Protein AF-O45879-2-F1 (afdb_monomer_lite)

Foldseek 3Di:
DDDDDDDDDDDDPPPPDDDDDDDALQQDDVLNVCCVVVVLLLLPDDDDDPDPDPVVQVVVDLEAEDEDQEQVVLQVVLVVVLVLCVDPVHDHNNGHYEYEFAQAEQVPDPRDGHPLCSNLVNCCVRPLSHEYEYEHGDDPPSQVDDLVRLEQDPLNLLVVCQRPVPRPHAYEYEHEQSHQLSYLVSLLQVLQWPDQYAYEYEYDPSHDHDDCVSVLLSQQQRPSSSYHYHYDPVVSVVSVPDDSHHDPDQQLDDPVQKDKDFADDPDPTDAGWTDGSQFIWGAFFFGMKIWGPDFFDPDFPKKKKKWKKQKDFDPPCPPPPFPQQWWKKKWFAQDPDDCNGSDDAQTWIWTAGQQQKTKTAGGDPPPDPPFDRMKIDGAHHASMKIWMWMCRQQKIKIKMWHDDDPPDDDDPTDIDMIMGGYDDDPDRTGGTIMMTTDGGNRMMITIGSTDMDGPDDDPDVVVVVVVVVVVVVVVD

Sequence (476 aa):
MMISILLVFAVSTAYCRDYGREMRATRMSVVDFWKNETKGDGLNVRVAHGVNSWPDLVDQLHAIKINFRSNEVVRPVLQDLYASQADPTSPVLQYPVILHANVFRSPRSVETEVDPSTFVEKAKDLFPDATLSLGWTKQSNFSHLHPKFKKLSWRQLFHILEYISRLDQPVMLSVRLSVAAHSKEQLLWLLGMDQSISLLLWSDAEDHVTNWTPIVELRRSTTKNRILYDLDPKHRKFLQTDSNEPIATPPTFSLQDWQAVEFSSSGSQLSTVVRSEKGPAFLGEPTALLLSKIPPPNFPSEQKISGKVHFLPKKGMENVDLDENSGVSIYLMDKVQDIDSPKIKNSLEVFIGFDGKIKITNGQLKNLPYYETKSVGQLPDSDCYGFEVTDMGWRVKLDAWTAECGNQKLRKRRTVSIELDTPFQKNRHLRNVVVSKKGDSAVDFLLEELQHKNAYNYRNPWITVVSTILLMIYLL

Radius of gyration: 26.55 Å; chains: 1; bounding box: 77×55×103 Å

Secondary structure (DSSP, 8-state):
------------------SS----GGGS-HHHHHHHHTTTSSTT----TT--SHHHHHHH-SSEEEEE-SHHHHHHHHHHHHHHHH-TTSPP--S-EEEEEEEEPPTT--SPPP-HHHHHHHHHHH-TTSEEEEEE---TTGGGS-GGGSS--HHHHHHHHHHHTT--S-EEEEEEHHHHHT-HHHHHHHHTBSS-EEEEEE--TT---S--HHHHHHHHH-TT--EEEE--HHHHHHHHHS------PPPSS-TTTEEEEE-----SS--EEE-BTT--EEESSS-EEEEE-SPPPSS-S-EEEEEEEEEEEPTT-TTS---TT-EEEEEEESS-----SSS--SSEEEEEETTSEEEEE-S--TT-TTS-SEEEEEPPP-SEEEEEEEE-SSEEEEEEEE---TT---PPP-EEEEEEEPP--SS----EEEEEEES-TTEEEEEEEEEEEETT----HHHHHHHHHHHHHHH-

pLDDT: mean 78.97, std 19.11, range [23.0, 98.31]

Structure (mmCIF, N/CA/C/O backbone):
data_AF-O45879-2-F1
#
_entry.id   AF-O45879-2-F1
#
loop_
_atom_site.group_PDB
_atom_site.id
_atom_site.type_symbol
_atom_site.label_atom_id
_atom_site.label_alt_id
_atom_site.label_comp_id
_atom_site.label_asym_id
_atom_site.label_entity_id
_atom_site.label_seq_id
_atom_site.pdbx_PDB_ins_code
_atom_site.Cartn_x
_atom_site.Cartn_y
_atom_site.Cartn_z
_atom_site.occupancy
_atom_site.B_iso_or_equiv
_atom_site.auth_seq_id
_atom_site.auth_comp_id
_atom_site.auth_asym_id
_atom_site.auth_atom_id
_atom_site.pdbx_PDB_model_num
ATOM 1 N N . MET A 1 1 ? -6.714 9.789 -72.320 1.00 38.12 1 MET A N 1
ATOM 2 C CA . MET A 1 1 ? -6.018 8.764 -71.518 1.00 38.12 1 MET A CA 1
ATOM 3 C C . MET A 1 1 ? -5.686 9.430 -70.182 1.00 38.12 1 MET A C 1
ATOM 5 O O . MET A 1 1 ? -4.758 10.217 -70.140 1.00 38.12 1 MET A O 1
ATOM 9 N N . MET A 1 2 ? -6.670 9.544 -69.277 1.00 26.58 2 MET A N 1
ATOM 10 C CA . MET A 1 2 ? -7.043 8.541 -68.253 1.00 26.58 2 MET A CA 1
ATOM 11 C C . MET A 1 2 ? -5.940 8.456 -67.180 1.00 26.58 2 MET A C 1
ATOM 13 O O . MET A 1 2 ? -4.813 8.186 -67.557 1.00 26.58 2 MET A O 1
ATOM 17 N N . ILE A 1 3 ? -6.115 8.664 -65.870 1.00 28.47 3 ILE A N 1
ATOM 18 C CA . ILE A 1 3 ? -7.228 8.528 -64.900 1.00 28.47 3 ILE A CA 1
ATOM 19 C C . ILE A 1 3 ? -6.627 9.134 -63.591 1.00 28.47 3 ILE A C 1
ATOM 21 O O . ILE A 1 3 ? -5.514 8.764 -63.239 1.00 28.47 3 ILE A O 1
ATOM 25 N N . SER A 1 4 ? -7.078 10.276 -63.043 1.00 23.00 4 SER A N 1
ATOM 26 C CA . SER A 1 4 ? -8.039 10.453 -61.922 1.00 23.00 4 SER A CA 1
ATOM 27 C C . SER A 1 4 ? -8.041 9.340 -60.859 1.00 23.00 4 SER A C 1
ATOM 29 O O . SER A 1 4 ? -7.972 8.192 -61.246 1.00 23.00 4 SER A O 1
ATOM 31 N N . ILE A 1 5 ? -8.234 9.650 -59.565 1.00 28.09 5 ILE A N 1
ATOM 32 C CA . ILE A 1 5 ? -9.198 8.985 -58.641 1.00 28.09 5 ILE A CA 1
ATOM 33 C C . ILE A 1 5 ? -8.752 8.994 -57.161 1.00 28.09 5 ILE A C 1
ATOM 35 O O . ILE A 1 5 ? -7.819 8.307 -56.768 1.00 28.09 5 ILE A O 1
ATOM 39 N N . LEU A 1 6 ? -9.543 9.762 -56.393 1.00 24.36 6 LEU A N 1
ATOM 40 C CA . LEU A 1 6 ? -10.098 9.564 -55.039 1.00 24.36 6 LEU A CA 1
ATOM 41 C C . LEU A 1 6 ? -9.151 9.294 -53.842 1.00 24.36 6 LEU A C 1
ATOM 43 O O . LEU A 1 6 ? -8.376 8.353 -53.856 1.00 24.36 6 LEU A O 1
ATOM 47 N N . LEU A 1 7 ? -9.144 10.060 -52.738 1.00 23.09 7 LEU A N 1
ATOM 48 C CA . LEU A 1 7 ? -10.233 10.581 -51.880 1.00 23.09 7 LEU A CA 1
ATOM 49 C C . LEU A 1 7 ? -10.920 9.452 -51.092 1.00 23.09 7 LEU A C 1
ATOM 51 O O . LEU A 1 7 ? -11.848 8.835 -51.598 1.00 23.09 7 LEU A O 1
ATOM 55 N N . VAL A 1 8 ? -10.524 9.251 -49.828 1.00 27.03 8 VAL A N 1
ATOM 56 C CA . VAL A 1 8 ? -11.436 8.778 -48.772 1.00 27.03 8 VAL A CA 1
ATOM 57 C C . VAL A 1 8 ? -11.152 9.551 -47.487 1.00 27.03 8 VAL A C 1
ATOM 59 O O . VAL A 1 8 ? -10.154 9.344 -46.803 1.00 27.03 8 VAL A O 1
ATOM 62 N N . PHE A 1 9 ? -12.077 10.460 -47.189 1.00 24.14 9 PHE A N 1
ATOM 63 C CA . PHE A 1 9 ? -12.336 10.987 -45.861 1.00 24.14 9 PHE A CA 1
ATOM 64 C C . PHE A 1 9 ? -12.680 9.840 -44.903 1.00 24.14 9 PHE A C 1
ATOM 66 O O . PHE A 1 9 ? -13.548 9.026 -45.207 1.00 24.14 9 PHE A O 1
ATOM 73 N N . ALA A 1 10 ? -12.120 9.868 -43.699 1.00 27.30 10 ALA A N 1
ATOM 74 C CA . ALA A 1 10 ? -12.828 9.399 -42.516 1.00 27.30 10 ALA A CA 1
ATOM 75 C C . ALA A 1 10 ? -12.952 10.588 -41.561 1.00 27.30 10 ALA A C 1
ATOM 77 O O . ALA A 1 10 ? -12.098 10.850 -40.719 1.00 27.30 10 ALA A O 1
ATOM 78 N N . VAL A 1 11 ? -14.031 11.342 -41.766 1.00 26.14 11 VAL A N 1
ATOM 79 C CA . VAL A 1 11 ? -14.595 12.246 -40.769 1.00 26.14 11 VAL A CA 1
ATOM 80 C C . VAL A 1 11 ? -15.005 11.394 -39.569 1.00 26.14 11 VAL A C 1
ATOM 82 O O . VAL A 1 11 ? -15.857 10.521 -39.695 1.00 26.14 11 VAL A O 1
ATOM 85 N N . SER A 1 12 ? -14.458 11.691 -38.397 1.00 26.95 12 SER A N 1
ATOM 86 C CA . SER A 1 12 ? -15.252 11.618 -37.175 1.00 26.95 12 SER A CA 1
ATOM 87 C C . SER A 1 12 ? -15.090 12.940 -36.446 1.00 26.95 12 SER A C 1
ATOM 89 O O . SER A 1 12 ? -14.232 13.130 -35.589 1.00 26.95 12 SER A O 1
ATOM 91 N N . THR A 1 13 ? -15.914 13.898 -36.861 1.00 25.42 13 THR A N 1
ATOM 92 C CA . THR A 1 13 ? -16.285 15.062 -36.066 1.00 25.42 13 THR A CA 1
ATOM 93 C C . THR A 1 13 ? -17.011 14.570 -34.815 1.00 25.42 13 THR A C 1
ATOM 95 O O . THR A 1 13 ? -18.239 14.509 -34.787 1.00 25.42 13 THR A O 1
ATOM 98 N N . ALA A 1 14 ? -16.265 14.204 -33.775 1.00 30.62 14 ALA A N 1
ATOM 99 C CA . ALA A 1 14 ? -16.810 14.128 -32.429 1.00 30.62 14 ALA A CA 1
ATOM 100 C C . ALA A 1 14 ? -16.806 15.547 -31.851 1.00 30.62 14 ALA A C 1
ATOM 102 O O . ALA A 1 14 ? -15.800 16.074 -31.382 1.00 30.62 14 ALA A O 1
ATOM 103 N N . TYR A 1 15 ? -17.964 16.177 -31.986 1.00 25.06 15 TYR A N 1
ATOM 104 C CA . TYR A 1 15 ? -18.326 17.501 -31.507 1.00 25.06 15 TYR A CA 1
ATOM 105 C C . TYR A 1 15 ? -18.284 17.536 -29.963 1.00 25.06 15 TYR A C 1
ATOM 107 O O . TYR A 1 15 ? -19.322 17.466 -29.314 1.00 25.06 15 TYR A O 1
ATOM 115 N N . CYS A 1 16 ? -17.102 17.622 -29.344 1.00 28.83 16 CYS A N 1
ATOM 116 C CA . CYS A 1 16 ? -17.000 17.945 -27.916 1.00 28.83 16 CYS A CA 1
ATOM 117 C C . CYS A 1 16 ? -16.909 19.460 -27.753 1.00 28.83 16 CYS A C 1
ATOM 119 O O . CYS A 1 16 ? -15.847 20.077 -27.764 1.00 28.83 16 CYS A O 1
ATOM 121 N N . ARG A 1 17 ? -18.100 20.044 -27.679 1.00 25.02 17 ARG A N 1
ATOM 122 C CA . ARG A 1 17 ? -18.376 21.441 -27.386 1.00 25.02 17 ARG A CA 1
ATOM 123 C C . ARG A 1 17 ? -18.122 21.661 -25.892 1.00 25.02 17 ARG A C 1
ATOM 125 O O . ARG A 1 17 ? -19.028 21.452 -25.098 1.00 25.02 17 ARG A O 1
ATOM 132 N N . ASP A 1 18 ? -16.905 22.056 -25.526 1.00 32.16 18 ASP A N 1
ATOM 133 C CA . ASP A 1 18 ? -16.636 22.638 -24.209 1.00 32.16 18 ASP A CA 1
ATOM 134 C C . ASP A 1 18 ? -15.556 23.730 -24.295 1.00 32.16 18 ASP A C 1
ATOM 136 O O . ASP A 1 18 ? -14.624 23.661 -25.097 1.00 32.16 18 ASP A O 1
ATOM 140 N N . TYR A 1 19 ? -15.766 24.806 -23.547 1.00 28.67 19 TYR A N 1
ATOM 141 C CA . TYR A 1 19 ? -15.210 26.144 -23.764 1.00 28.67 19 TYR A CA 1
ATOM 142 C C . TYR A 1 19 ? -13.660 26.231 -23.768 1.00 28.67 19 TYR A C 1
ATOM 144 O O . TYR A 1 19 ? -12.999 25.950 -22.774 1.00 28.67 19 TYR A O 1
ATOM 152 N N . GLY A 1 20 ? -13.083 26.793 -24.841 1.00 27.62 20 GLY A N 1
ATOM 153 C CA . GLY A 1 20 ? -11.976 27.758 -24.713 1.00 27.62 20 GLY A CA 1
ATOM 154 C C . GLY A 1 20 ? -10.519 27.274 -24.632 1.00 27.62 20 GLY A C 1
ATOM 155 O O . GLY A 1 20 ? -9.678 28.050 -24.177 1.00 27.62 20 GLY A O 1
ATOM 156 N N . ARG A 1 21 ? -10.159 26.063 -25.082 1.00 32.66 21 ARG A N 1
ATOM 157 C CA . ARG A 1 21 ? -8.743 25.709 -25.330 1.00 32.66 21 ARG A CA 1
ATOM 158 C C . ARG A 1 21 ? -8.620 24.628 -26.414 1.00 32.66 21 ARG A C 1
ATOM 160 O O . ARG A 1 21 ? -9.034 23.493 -26.210 1.00 32.66 21 ARG A O 1
ATOM 167 N N . GLU A 1 22 ? -8.085 25.006 -27.572 1.00 31.95 22 GLU A N 1
ATOM 168 C CA . GLU A 1 22 ? -7.839 24.149 -28.742 1.00 31.95 22 GLU A CA 1
ATOM 169 C C . GLU A 1 22 ? -7.033 22.890 -28.340 1.00 31.95 22 GLU A C 1
ATOM 171 O O . GLU A 1 22 ? -5.975 23.000 -27.717 1.00 31.95 22 GLU A O 1
ATOM 176 N N . MET A 1 23 ? -7.550 21.685 -28.625 1.00 33.78 23 MET A N 1
ATOM 177 C CA . MET A 1 23 ? -6.876 20.416 -28.304 1.00 33.78 23 MET A CA 1
ATOM 178 C C . MET A 1 23 ? -5.610 20.260 -29.159 1.00 33.78 23 MET A C 1
ATOM 180 O O . MET A 1 23 ? -5.685 19.863 -30.319 1.00 33.78 23 MET A O 1
ATOM 184 N N . ARG A 1 24 ? -4.437 20.550 -28.587 1.00 46.41 24 ARG A N 1
ATOM 185 C CA . ARG A 1 24 ? -3.143 20.210 -29.199 1.00 46.41 24 ARG A CA 1
ATOM 186 C C . ARG A 1 24 ? -2.934 18.692 -29.153 1.00 46.41 24 ARG A C 1
ATOM 188 O O . ARG A 1 24 ? -3.290 18.055 -28.163 1.00 46.41 24 ARG A O 1
ATOM 195 N N . ALA A 1 25 ? -2.320 18.119 -30.193 1.00 46.56 25 ALA A N 1
ATOM 196 C CA . ALA A 1 25 ? -1.984 16.688 -30.281 1.00 46.56 25 ALA A CA 1
ATOM 197 C C . ALA A 1 25 ? -1.180 16.176 -29.067 1.00 46.56 25 ALA A C 1
ATOM 199 O O . ALA A 1 25 ? -1.274 15.007 -28.698 1.00 46.56 25 ALA A O 1
ATOM 200 N N . THR A 1 26 ? -0.464 17.078 -28.388 1.00 47.56 26 THR A N 1
ATOM 201 C CA . THR A 1 26 ? 0.241 16.831 -27.126 1.00 47.56 26 THR A CA 1
ATOM 202 C C . THR A 1 26 ? -0.662 16.315 -26.011 1.00 47.56 26 THR A C 1
ATOM 204 O O . THR A 1 26 ? -0.182 15.566 -25.172 1.00 47.56 26 THR A O 1
ATOM 207 N N . ARG A 1 27 ? -1.958 16.651 -26.014 1.00 45.59 27 ARG A N 1
ATOM 208 C CA . ARG A 1 27 ? -2.910 16.275 -24.959 1.00 45.59 27 ARG A CA 1
ATOM 209 C C . ARG A 1 27 ? -3.479 14.861 -25.119 1.00 45.59 27 ARG A C 1
ATOM 211 O O . ARG A 1 27 ? -4.243 14.406 -24.269 1.00 45.59 27 ARG A O 1
ATOM 218 N N . MET A 1 28 ? -3.138 14.156 -26.200 1.00 49.69 28 MET A N 1
ATOM 219 C CA . MET A 1 28 ? -3.528 12.758 -26.360 1.00 49.69 28 MET A CA 1
ATOM 220 C C . MET A 1 28 ? -2.748 11.891 -25.372 1.00 49.69 28 MET A C 1
ATOM 222 O O . MET A 1 28 ? -1.518 11.852 -25.393 1.00 49.69 28 MET A O 1
ATOM 226 N N . SER A 1 29 ? -3.471 11.151 -24.528 1.00 53.97 29 SER A N 1
ATOM 227 C CA . SER A 1 29 ? -2.870 10.090 -23.724 1.00 53.97 29 SER A CA 1
ATOM 228 C C . SER A 1 29 ? -2.106 9.154 -24.650 1.00 53.97 29 SER A C 1
ATOM 230 O O . SER A 1 29 ? -2.657 8.644 -25.626 1.00 53.97 29 SER A O 1
ATOM 232 N N . VAL A 1 30 ? -0.843 8.886 -24.331 1.00 54.03 30 VAL A N 1
ATOM 233 C CA . VAL A 1 30 ? -0.020 7.910 -25.059 1.00 54.03 30 VAL A CA 1
ATOM 234 C C . VAL A 1 30 ? -0.731 6.560 -25.099 1.00 54.03 30 VAL A C 1
ATOM 236 O O . VAL A 1 30 ? -0.676 5.851 -26.089 1.00 54.03 30 VAL A O 1
ATOM 239 N N . VAL A 1 31 ? -1.500 6.217 -24.072 1.00 50.66 31 VAL A N 1
ATOM 240 C CA . VAL A 1 31 ? -2.278 4.977 -24.093 1.00 50.66 31 VAL A CA 1
ATOM 241 C C . VAL A 1 31 ? -3.390 5.027 -25.137 1.00 50.66 31 VAL A C 1
ATOM 243 O O . VAL A 1 31 ? -3.622 4.027 -25.802 1.00 50.66 31 VAL A O 1
ATOM 246 N N . ASP A 1 32 ? -4.028 6.175 -25.354 1.00 56.97 32 ASP A N 1
ATOM 247 C CA . ASP A 1 32 ? -5.016 6.333 -26.427 1.00 56.97 32 ASP A CA 1
ATOM 248 C C . ASP A 1 32 ? -4.369 6.369 -27.812 1.00 56.97 32 ASP A C 1
ATOM 250 O O . ASP A 1 32 ? -4.898 5.779 -28.753 1.00 56.97 32 ASP A O 1
ATOM 254 N N . PHE A 1 33 ? -3.185 6.968 -27.921 1.00 53.41 33 PHE A N 1
ATOM 255 C CA . PHE A 1 33 ? -2.396 6.951 -29.146 1.00 53.41 33 PHE A CA 1
ATOM 256 C C . PHE A 1 33 ? -1.988 5.514 -29.534 1.00 53.41 33 PHE A C 1
ATOM 258 O O . PHE A 1 33 ? -2.301 5.036 -30.623 1.00 53.41 33 PHE A O 1
ATOM 265 N N . TRP A 1 34 ? -1.380 4.768 -28.608 1.00 56.59 34 TRP A N 1
ATOM 266 C CA . TRP A 1 34 ? -0.886 3.408 -28.850 1.00 56.59 34 TRP A CA 1
ATOM 267 C C . TRP A 1 34 ? -2.004 2.353 -28.892 1.00 56.59 34 TRP A C 1
ATOM 269 O O . TRP A 1 34 ? -1.811 1.278 -29.470 1.00 56.59 34 TRP A O 1
ATOM 279 N N . LYS A 1 35 ? -3.195 2.630 -28.336 1.00 52.91 35 LYS A N 1
ATOM 280 C CA . LYS A 1 35 ? -4.392 1.786 -28.526 1.00 52.91 35 LYS A CA 1
ATOM 281 C C . LYS A 1 35 ? -4.705 1.595 -30.009 1.00 52.91 35 LYS A C 1
ATOM 283 O O . LYS A 1 35 ? -5.005 0.470 -30.411 1.00 52.91 35 LYS A O 1
ATOM 288 N N . ASN A 1 36 ? -4.599 2.661 -30.805 1.00 49.06 36 ASN A N 1
ATOM 289 C CA . ASN A 1 36 ? -4.839 2.592 -32.246 1.00 49.06 36 ASN A CA 1
ATOM 290 C C . ASN A 1 36 ? -3.763 1.773 -32.974 1.00 49.06 36 ASN A C 1
ATOM 292 O O . ASN A 1 36 ? -4.081 1.053 -33.917 1.00 49.06 36 ASN A O 1
ATOM 296 N N . GLU A 1 37 ? -2.511 1.813 -32.514 1.00 48.91 37 GLU A N 1
ATOM 297 C CA . GLU A 1 37 ? -1.400 1.107 -33.171 1.00 48.91 37 GLU A CA 1
ATOM 298 C C . GLU A 1 37 ? -1.298 -0.376 -32.809 1.00 48.91 37 GLU A C 1
ATOM 300 O O . GLU A 1 37 ? -0.949 -1.210 -33.642 1.00 48.91 37 GLU A O 1
ATOM 305 N N . THR A 1 38 ? -1.631 -0.742 -31.572 1.00 49.69 38 THR A N 1
ATOM 306 C CA . THR A 1 38 ? -1.454 -2.114 -31.061 1.00 49.69 38 THR A CA 1
ATOM 307 C C . THR A 1 38 ? -2.622 -3.048 -31.375 1.00 49.69 38 THR A C 1
ATOM 309 O O . THR A 1 38 ? -2.667 -4.163 -30.861 1.00 49.69 38 THR A O 1
ATOM 312 N N . LYS A 1 39 ? -3.605 -2.611 -32.180 1.00 52.50 39 LYS A N 1
ATOM 313 C CA . LYS A 1 39 ? -4.893 -3.314 -32.377 1.00 52.50 39 LYS A CA 1
ATOM 314 C C . LYS A 1 39 ? -5.572 -3.702 -31.050 1.00 52.50 39 LYS A C 1
ATOM 316 O O . LYS A 1 39 ? -6.354 -4.647 -31.000 1.00 52.50 39 LYS A O 1
ATOM 321 N N . GLY A 1 40 ? -5.262 -2.976 -29.972 1.00 51.16 40 GLY A N 1
ATOM 322 C CA . GLY A 1 40 ? -5.808 -3.197 -28.639 1.00 51.16 40 GLY A CA 1
ATOM 323 C C . GLY A 1 40 ? -5.205 -4.348 -27.823 1.00 51.16 40 GLY A C 1
ATOM 324 O O . GLY A 1 40 ? -5.758 -4.638 -26.769 1.00 51.16 40 GLY A O 1
ATOM 325 N N . ASP A 1 41 ? -4.110 -5.001 -28.231 1.00 54.28 41 ASP A N 1
ATOM 326 C CA . ASP A 1 41 ? -3.491 -6.064 -27.411 1.00 54.28 41 ASP A CA 1
ATOM 327 C C . ASP A 1 41 ? -2.367 -5.579 -26.477 1.00 54.28 41 ASP A C 1
ATOM 329 O O . ASP A 1 41 ? -1.958 -6.314 -25.576 1.00 54.28 41 ASP A O 1
ATOM 333 N N . GLY A 1 42 ? -1.861 -4.357 -26.689 1.00 53.22 42 GLY A N 1
ATOM 334 C CA . GLY A 1 42 ? -0.743 -3.762 -25.946 1.00 53.22 42 GLY A CA 1
ATOM 335 C C . GLY A 1 42 ? 0.614 -4.464 -26.123 1.00 53.22 42 GLY A C 1
ATOM 336 O O . GLY A 1 42 ? 1.614 -3.985 -25.587 1.00 53.22 42 GLY A O 1
ATOM 337 N N . LEU A 1 43 ? 0.685 -5.582 -26.857 1.00 55.47 43 LEU A N 1
ATOM 338 C CA . LEU A 1 43 ? 1.878 -6.427 -27.020 1.00 55.47 43 LEU A CA 1
ATOM 339 C C . LEU A 1 43 ? 2.801 -5.944 -28.142 1.00 55.47 43 LEU A C 1
ATOM 341 O O . LEU A 1 43 ? 3.998 -6.256 -28.140 1.00 55.47 43 LEU A O 1
ATOM 345 N N . ASN A 1 44 ? 2.243 -5.190 -29.091 1.00 43.81 44 ASN A N 1
ATOM 346 C CA . ASN A 1 44 ? 2.956 -4.670 -30.258 1.00 43.81 44 ASN A CA 1
ATOM 347 C C . ASN A 1 44 ? 3.621 -3.301 -30.028 1.00 43.81 44 ASN A C 1
ATOM 349 O O . ASN A 1 44 ? 4.083 -2.677 -30.980 1.00 43.81 44 ASN A O 1
ATOM 353 N N . VAL A 1 45 ? 3.724 -2.845 -28.776 1.00 49.22 45 VAL A N 1
ATOM 354 C CA . VAL A 1 45 ? 4.464 -1.627 -28.429 1.00 49.22 45 VAL A CA 1
ATOM 355 C C . VAL A 1 45 ? 5.961 -1.894 -28.608 1.00 49.22 45 VAL A C 1
ATOM 357 O O . VAL A 1 45 ? 6.548 -2.726 -27.911 1.00 49.22 45 VAL A O 1
ATOM 360 N N . ARG A 1 46 ? 6.598 -1.196 -29.551 1.00 41.56 46 ARG A N 1
ATOM 361 C CA . ARG A 1 46 ? 8.059 -1.121 -29.652 1.00 41.56 46 ARG A CA 1
ATOM 362 C C . ARG A 1 46 ? 8.502 0.185 -29.018 1.00 41.56 46 ARG A C 1
ATOM 364 O O . ARG A 1 46 ? 8.412 1.213 -29.665 1.00 41.56 46 ARG A O 1
ATOM 371 N N . VAL A 1 47 ? 8.968 0.168 -27.771 1.00 45.44 47 VAL A N 1
ATOM 372 C CA . VAL A 1 47 ? 9.612 1.347 -27.177 1.00 45.44 47 VAL A CA 1
ATOM 373 C C . VAL A 1 47 ? 11.072 1.340 -27.623 1.00 45.44 47 VAL A C 1
ATOM 375 O O . VAL A 1 47 ? 11.851 0.488 -27.203 1.00 45.44 47 VAL A O 1
ATOM 378 N N . ALA A 1 48 ? 11.459 2.261 -28.507 1.00 30.86 48 ALA A N 1
ATOM 379 C CA . ALA A 1 48 ? 12.843 2.381 -28.942 1.00 30.86 48 ALA A CA 1
ATOM 380 C C . ALA A 1 48 ? 13.688 2.933 -27.781 1.00 30.86 48 ALA A C 1
ATOM 382 O O . ALA A 1 48 ? 13.718 4.128 -27.490 1.00 30.86 48 ALA A O 1
ATOM 383 N N . HIS A 1 49 ? 14.347 2.035 -27.057 1.00 34.22 49 HIS A N 1
ATOM 384 C CA . HIS A 1 49 ? 15.368 2.393 -26.087 1.00 34.22 49 HIS A CA 1
ATOM 385 C C . HIS A 1 49 ? 16.694 2.655 -26.819 1.00 34.22 49 HIS A C 1
ATOM 387 O O . HIS A 1 49 ? 17.231 1.753 -27.451 1.00 34.22 49 HIS A O 1
ATOM 393 N N . GLY A 1 50 ? 17.258 3.862 -26.683 1.00 31.72 50 GLY A N 1
ATOM 394 C CA . GLY A 1 50 ? 18.634 4.152 -27.123 1.00 31.72 50 GLY A CA 1
ATOM 395 C C . GLY A 1 50 ? 18.795 4.730 -28.531 1.00 31.72 50 GLY A C 1
ATOM 396 O O . GLY A 1 50 ? 19.867 4.594 -29.115 1.00 31.72 50 GLY A O 1
ATOM 397 N N . VAL A 1 51 ? 17.764 5.382 -29.072 1.00 28.80 51 VAL A N 1
ATOM 398 C CA . VAL A 1 51 ? 17.889 6.157 -30.312 1.00 28.80 51 VAL A CA 1
ATOM 399 C C . VAL A 1 51 ? 18.570 7.492 -30.001 1.00 28.80 51 VAL A C 1
ATOM 401 O O . VAL A 1 51 ? 18.045 8.299 -29.239 1.00 28.80 51 VAL A O 1
ATOM 404 N N . ASN A 1 52 ? 19.762 7.700 -30.566 1.00 31.23 52 ASN A N 1
ATOM 405 C CA . ASN A 1 52 ? 20.617 8.865 -30.304 1.00 31.23 52 ASN A CA 1
ATOM 406 C C . ASN A 1 52 ? 20.529 9.936 -31.412 1.00 31.23 52 ASN A C 1
ATOM 408 O O . ASN A 1 52 ? 21.422 10.774 -31.523 1.00 31.23 52 ASN A O 1
ATOM 412 N N . SER A 1 53 ? 19.484 9.913 -32.246 1.00 37.47 53 SER A N 1
ATOM 413 C CA . SER A 1 53 ? 19.253 10.905 -33.300 1.00 37.47 53 SER A CA 1
ATOM 414 C C . SER A 1 53 ? 17.771 11.321 -33.340 1.00 37.47 53 SER A C 1
ATOM 416 O O . SER A 1 53 ? 16.876 10.494 -33.165 1.00 37.47 53 SER A O 1
ATOM 418 N N . TRP A 1 54 ? 17.509 12.621 -33.523 1.00 36.41 54 TRP A N 1
ATOM 419 C CA . TRP A 1 54 ? 16.150 13.181 -33.563 1.00 36.41 54 TRP A CA 1
ATOM 420 C C . TRP A 1 54 ? 15.266 12.629 -34.700 1.00 36.41 54 TRP A C 1
ATOM 422 O O . TRP A 1 54 ? 14.099 12.355 -34.427 1.00 36.41 54 TRP A O 1
ATOM 432 N N . PRO A 1 55 ? 15.770 12.422 -35.934 1.00 38.91 55 PRO A N 1
ATOM 433 C CA . PRO A 1 55 ? 14.964 11.860 -37.021 1.00 38.91 55 PRO A CA 1
ATOM 434 C C . PRO A 1 55 ? 14.571 10.397 -36.781 1.00 38.91 55 PRO A C 1
ATOM 436 O O . PRO A 1 55 ? 13.409 10.041 -36.951 1.00 38.91 55 PRO A O 1
ATOM 439 N N . ASP A 1 56 ? 15.501 9.567 -36.293 1.00 38.53 56 ASP A N 1
ATOM 440 C CA . ASP A 1 56 ? 15.233 8.142 -36.048 1.00 38.53 56 ASP A CA 1
ATOM 441 C C . ASP A 1 56 ? 14.222 7.934 -34.906 1.00 38.53 56 ASP A C 1
ATOM 443 O O . ASP A 1 56 ? 13.488 6.945 -34.888 1.00 38.53 56 ASP A O 1
ATOM 447 N N . LEU A 1 57 ? 14.177 8.865 -33.942 1.00 35.19 57 LEU A N 1
ATOM 448 C CA . LEU A 1 57 ? 13.217 8.841 -32.838 1.00 35.19 57 LEU A CA 1
ATOM 449 C C . LEU A 1 57 ? 11.796 9.128 -33.342 1.00 35.19 57 LEU A C 1
ATOM 451 O O . LEU A 1 57 ? 10.861 8.470 -32.901 1.00 35.19 57 LEU A O 1
ATOM 455 N N . VAL A 1 58 ? 11.653 10.081 -34.268 1.00 42.31 58 VAL A N 1
ATOM 456 C CA . VAL A 1 58 ? 10.367 10.498 -34.849 1.00 42.31 58 VAL A CA 1
ATOM 457 C C . VAL A 1 58 ? 9.800 9.441 -35.802 1.00 42.31 58 VAL A C 1
ATOM 459 O O . VAL A 1 58 ? 8.598 9.189 -35.777 1.00 42.31 58 VAL A O 1
ATOM 462 N N . ASP A 1 59 ? 10.652 8.783 -36.591 1.00 43.59 59 ASP A N 1
ATOM 463 C CA . ASP A 1 59 ? 10.217 7.765 -37.560 1.00 43.59 59 ASP A CA 1
ATOM 464 C C . ASP A 1 59 ? 9.849 6.418 -36.912 1.00 43.59 59 ASP A C 1
ATOM 466 O O . ASP A 1 59 ? 9.043 5.663 -37.456 1.00 43.59 59 ASP A O 1
ATOM 470 N N . GLN A 1 60 ? 10.437 6.076 -35.759 1.00 47.16 60 GLN A N 1
ATOM 471 C CA . GLN A 1 60 ? 10.192 4.783 -35.098 1.00 47.16 60 GLN A CA 1
ATOM 472 C C . GLN A 1 60 ? 9.163 4.847 -33.973 1.00 47.16 60 GLN A C 1
ATOM 474 O O . GLN A 1 60 ? 8.559 3.828 -33.629 1.00 47.16 60 GLN A O 1
ATOM 479 N N . LEU A 1 61 ? 8.991 6.021 -33.373 1.00 51.59 61 LEU A N 1
ATOM 480 C CA . LEU A 1 61 ? 8.056 6.272 -32.296 1.00 51.59 61 LEU A CA 1
ATOM 481 C C . LEU A 1 61 ? 7.266 7.509 -32.685 1.00 51.59 61 LEU A C 1
ATOM 483 O O . LEU A 1 61 ? 7.786 8.620 -32.646 1.00 51.59 61 LEU A O 1
ATOM 487 N N . HIS A 1 62 ? 5.976 7.360 -32.961 1.00 66.81 62 HIS A N 1
ATOM 488 C CA . HIS A 1 62 ? 5.078 8.508 -33.079 1.00 66.81 62 HIS A CA 1
ATOM 489 C C . HIS A 1 62 ? 4.821 9.180 -31.699 1.00 66.81 62 HIS A C 1
ATOM 491 O O . HIS A 1 62 ? 3.709 9.603 -31.392 1.00 66.81 62 HIS A O 1
ATOM 497 N N . ALA A 1 63 ? 5.834 9.230 -30.827 1.00 67.81 63 ALA A N 1
ATOM 498 C CA . ALA A 1 63 ? 5.872 9.862 -29.515 1.00 67.81 63 ALA A CA 1
ATOM 499 C C . ALA A 1 63 ? 7.329 10.186 -29.131 1.00 67.81 63 ALA A C 1
ATOM 501 O O . ALA A 1 63 ? 8.240 9.389 -29.357 1.00 67.81 63 ALA A O 1
ATOM 502 N N . ILE A 1 64 ? 7.553 11.320 -28.469 1.00 75.19 64 ILE A N 1
ATOM 503 C CA . ILE A 1 64 ? 8.880 11.739 -27.994 1.00 75.19 64 ILE A CA 1
ATOM 504 C C . ILE A 1 64 ? 9.023 11.356 -26.524 1.00 75.19 64 ILE A C 1
ATOM 506 O O . ILE A 1 64 ? 8.285 11.861 -25.683 1.00 75.19 64 ILE A O 1
ATOM 510 N N . LYS A 1 65 ? 9.993 10.499 -26.182 1.00 83.69 65 LYS A N 1
ATOM 511 C CA . LYS A 1 65 ? 10.286 10.121 -24.789 1.00 83.69 65 LYS A CA 1
ATOM 512 C C . LYS A 1 65 ? 11.571 10.778 -24.291 1.00 83.69 65 LYS A C 1
ATOM 514 O O . LYS A 1 65 ? 12.660 10.421 -24.729 1.00 83.69 65 LYS A O 1
ATOM 519 N N . ILE A 1 66 ? 11.450 11.675 -23.316 1.00 87.00 66 ILE A N 1
ATOM 520 C CA . ILE A 1 66 ? 12.576 12.347 -22.653 1.00 87.00 66 ILE A CA 1
ATOM 521 C C . ILE A 1 66 ? 12.856 11.636 -21.329 1.00 87.00 66 ILE A C 1
ATOM 523 O O . ILE A 1 66 ? 11.952 11.474 -20.515 1.00 87.00 66 ILE A O 1
ATOM 527 N N . ASN A 1 67 ? 14.095 11.190 -21.111 1.00 90.31 67 ASN A N 1
ATOM 528 C CA . ASN A 1 67 ? 14.486 10.444 -19.913 1.00 90.31 67 ASN A CA 1
ATOM 529 C C . ASN A 1 67 ? 15.393 11.281 -18.998 1.00 90.31 67 ASN A C 1
ATOM 531 O O . ASN A 1 67 ? 16.555 11.526 -19.328 1.00 90.31 67 ASN A O 1
ATOM 535 N N . PHE A 1 68 ? 14.872 11.675 -17.841 1.00 91.00 68 PHE A N 1
ATOM 536 C CA . PHE A 1 68 ? 15.569 12.450 -16.823 1.00 91.00 68 PHE A CA 1
ATOM 537 C C . PHE A 1 68 ? 16.324 11.517 -15.875 1.00 91.00 68 PHE A C 1
ATOM 539 O O . PHE A 1 68 ? 15.739 10.642 -15.237 1.00 91.00 68 PHE A O 1
ATOM 546 N N . ARG A 1 69 ? 17.642 11.717 -15.785 1.00 87.75 69 ARG A N 1
ATOM 547 C CA . ARG A 1 69 ? 18.550 10.884 -14.975 1.00 87.75 69 ARG A CA 1
ATOM 548 C C . ARG A 1 69 ? 19.102 11.581 -13.733 1.00 87.75 69 ARG A C 1
ATOM 550 O O . ARG A 1 69 ? 19.729 10.925 -12.912 1.00 87.75 69 ARG A O 1
ATOM 557 N N . SER A 1 70 ? 18.908 12.890 -13.604 1.00 89.00 70 SER A N 1
ATOM 558 C CA . SER A 1 70 ? 19.343 13.663 -12.441 1.00 89.00 70 SER A CA 1
ATOM 559 C C . SER A 1 70 ? 18.401 14.836 -12.186 1.00 89.00 70 SER A C 1
ATOM 561 O O . SER A 1 70 ? 17.720 15.310 -13.094 1.00 89.00 70 SER A O 1
ATOM 563 N N . ASN A 1 71 ? 18.376 15.322 -10.945 1.00 90.25 71 ASN A N 1
ATOM 564 C CA . ASN A 1 71 ? 17.537 16.457 -10.541 1.00 90.25 71 ASN A CA 1
ATOM 565 C C . ASN A 1 71 ? 17.924 17.751 -11.257 1.00 90.25 71 ASN A C 1
ATOM 567 O O . ASN A 1 71 ? 17.067 18.545 -11.638 1.00 90.25 71 ASN A O 1
ATOM 571 N N . GLU A 1 72 ? 19.223 17.933 -11.478 1.00 89.69 72 GLU A N 1
ATOM 572 C CA . GLU A 1 72 ? 19.808 19.142 -12.056 1.00 89.69 72 GLU A CA 1
ATOM 573 C C . GLU A 1 72 ? 19.337 19.398 -13.492 1.00 89.69 72 GLU A C 1
ATOM 575 O O . GLU A 1 72 ? 19.208 20.551 -13.894 1.00 89.69 72 GLU A O 1
ATOM 580 N N . VAL A 1 73 ? 19.025 18.340 -14.253 1.00 90.25 73 VAL A N 1
ATOM 581 C CA . VAL A 1 73 ? 18.580 18.467 -15.650 1.00 90.25 73 VAL A CA 1
ATOM 582 C C . VAL A 1 73 ? 17.070 18.636 -15.799 1.00 90.25 73 VAL A C 1
ATOM 584 O O . VAL A 1 73 ? 16.621 19.039 -16.868 1.00 90.25 73 VAL A O 1
ATOM 587 N N . VAL A 1 74 ? 16.276 18.369 -14.752 1.00 88.81 74 VAL A N 1
ATOM 588 C CA . VAL A 1 74 ? 14.804 18.433 -14.821 1.00 88.81 74 VAL A CA 1
ATOM 589 C C . VAL A 1 74 ? 14.340 19.811 -15.266 1.00 88.81 74 VAL A C 1
ATOM 591 O O . VAL A 1 74 ? 13.631 19.946 -16.260 1.00 88.81 74 VAL A O 1
ATOM 594 N N . ARG A 1 75 ? 14.757 20.847 -14.540 1.00 89.31 75 ARG A N 1
ATOM 595 C CA . ARG A 1 75 ? 14.302 22.211 -14.802 1.00 89.31 75 ARG A CA 1
ATOM 596 C C . ARG A 1 75 ? 14.831 22.764 -16.136 1.00 89.31 75 ARG A C 1
ATOM 598 O O . ARG A 1 75 ? 13.987 23.232 -16.896 1.00 89.31 75 ARG A O 1
ATOM 605 N N . PRO A 1 76 ? 16.141 22.702 -16.455 1.00 89.00 76 PRO A N 1
ATOM 606 C CA . PRO A 1 76 ? 16.657 23.237 -17.716 1.00 89.00 76 PRO A CA 1
ATOM 607 C C . PRO A 1 76 ? 15.998 22.606 -18.945 1.00 89.00 76 PRO A C 1
ATOM 609 O O . PRO A 1 76 ? 15.470 23.323 -19.784 1.00 89.00 76 PRO A O 1
ATOM 612 N N . VAL A 1 77 ? 15.909 21.272 -19.003 1.00 88.31 77 VAL A N 1
ATOM 613 C CA . VAL A 1 77 ? 15.338 20.573 -20.167 1.00 88.31 77 VAL A CA 1
ATOM 614 C C . VAL A 1 77 ? 13.859 20.914 -20.362 1.00 88.31 77 VAL A C 1
ATOM 616 O O . VAL A 1 77 ? 13.419 21.109 -21.492 1.00 88.31 77 VAL A O 1
ATOM 619 N N . LEU A 1 78 ? 13.078 21.015 -19.280 1.00 89.19 78 LEU A N 1
ATOM 620 C CA . LEU A 1 78 ? 11.669 21.411 -19.377 1.00 89.19 78 LEU A CA 1
ATOM 621 C C . LEU A 1 78 ? 11.501 22.879 -19.780 1.00 89.19 78 LEU A C 1
ATOM 623 O O . LEU A 1 78 ? 10.577 23.194 -20.525 1.00 89.19 78 LEU A O 1
ATOM 627 N N . GLN A 1 79 ? 12.377 23.772 -19.313 1.00 87.31 79 GLN A N 1
ATOM 628 C CA . GLN A 1 79 ? 12.368 25.180 -19.713 1.00 87.31 79 GLN A CA 1
ATOM 629 C C . GLN A 1 79 ? 12.730 25.347 -21.189 1.00 87.31 79 GLN A C 1
ATOM 631 O O . GLN A 1 79 ? 12.048 26.094 -21.886 1.00 87.31 79 GLN A O 1
ATOM 636 N N . ASP A 1 80 ? 13.735 24.617 -21.672 1.00 84.44 80 ASP A N 1
ATOM 637 C CA . ASP A 1 80 ? 14.139 24.623 -23.079 1.00 84.44 80 ASP A CA 1
ATOM 638 C C . ASP A 1 80 ? 13.021 24.071 -23.971 1.00 84.44 80 ASP A C 1
ATOM 640 O O . ASP A 1 80 ? 12.660 24.681 -24.980 1.00 84.44 80 ASP A O 1
ATOM 644 N N . LEU A 1 81 ? 12.403 22.954 -23.565 1.00 83.56 81 LEU A N 1
ATOM 645 C CA . LEU A 1 81 ? 11.262 22.377 -24.274 1.00 83.56 81 LEU A CA 1
ATOM 646 C C . LEU A 1 81 ? 10.085 23.360 -24.314 1.00 83.56 81 LEU A C 1
ATOM 648 O O . LEU A 1 81 ? 9.514 23.587 -25.378 1.00 83.56 81 LEU A O 1
ATOM 652 N N . TYR A 1 82 ? 9.751 23.983 -23.184 1.00 84.50 82 TYR A N 1
ATOM 653 C CA . TYR A 1 82 ? 8.695 24.989 -23.110 1.00 84.50 82 TYR A CA 1
ATOM 654 C C . TYR A 1 82 ? 8.992 26.202 -23.999 1.00 84.50 82 TYR A C 1
ATOM 656 O O . TYR A 1 82 ? 8.130 26.615 -24.771 1.00 84.50 82 TYR A O 1
ATOM 664 N N . ALA A 1 83 ? 10.214 26.740 -23.948 1.00 83.38 83 ALA A N 1
ATOM 665 C CA . ALA A 1 83 ? 10.634 27.869 -24.775 1.00 83.38 83 ALA A CA 1
ATOM 666 C C . ALA A 1 83 ? 10.532 27.541 -26.271 1.00 83.38 83 ALA A C 1
ATOM 668 O O . ALA A 1 83 ? 9.999 28.346 -27.032 1.00 83.38 83 ALA A O 1
ATOM 669 N N . SER A 1 84 ? 10.937 26.331 -26.676 1.00 78.31 84 SER A N 1
ATOM 670 C CA . SER A 1 84 ? 10.798 25.866 -28.062 1.00 78.31 84 SER A CA 1
ATOM 671 C C . SER A 1 84 ? 9.340 25.765 -28.523 1.00 78.31 84 SER A C 1
ATOM 673 O O . SER A 1 84 ? 9.058 25.940 -29.697 1.00 78.31 84 SER A O 1
ATOM 675 N N . GLN A 1 85 ? 8.397 25.483 -27.617 1.00 78.19 85 GLN A N 1
ATOM 676 C CA . GLN A 1 85 ? 6.967 25.401 -27.943 1.00 78.19 85 GLN A CA 1
ATOM 677 C C . GLN A 1 85 ? 6.237 26.744 -27.828 1.00 78.19 85 GLN A C 1
ATOM 679 O O . GLN A 1 85 ? 5.124 26.886 -28.337 1.00 78.19 85 GLN A O 1
ATOM 684 N N . ALA A 1 86 ? 6.836 27.715 -27.140 1.00 79.50 86 ALA A N 1
ATOM 685 C CA 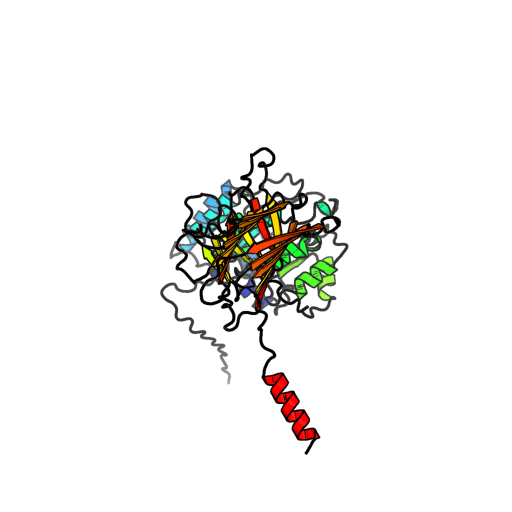. ALA A 1 86 ? 6.330 29.076 -27.032 1.00 79.50 86 ALA A CA 1
ATOM 686 C C . ALA A 1 86 ? 6.779 29.962 -28.205 1.00 79.50 86 ALA A C 1
ATOM 688 O O . ALA A 1 86 ? 6.089 30.930 -28.526 1.00 79.50 86 ALA A O 1
ATOM 689 N N . ASP A 1 87 ? 7.912 29.644 -28.836 1.00 80.06 87 ASP A N 1
ATOM 690 C CA . ASP A 1 87 ? 8.420 30.341 -30.015 1.00 80.06 87 ASP A CA 1
ATOM 691 C C . ASP A 1 87 ? 7.541 30.060 -31.255 1.00 80.06 87 ASP A C 1
ATOM 693 O O . ASP A 1 87 ? 7.499 28.923 -31.729 1.00 80.06 87 ASP A O 1
ATOM 697 N N . PRO A 1 88 ? 6.872 31.077 -31.836 1.00 76.38 88 PRO A N 1
ATOM 698 C CA . PRO A 1 88 ? 6.025 30.909 -33.020 1.00 76.38 88 PRO A CA 1
ATOM 699 C C . PRO A 1 88 ? 6.777 30.439 -34.271 1.00 76.38 88 PRO A C 1
ATOM 701 O O . PRO A 1 88 ? 6.145 30.002 -35.231 1.00 76.38 88 PRO A O 1
ATOM 704 N N . THR A 1 89 ? 8.105 30.587 -34.297 1.00 78.38 89 THR A N 1
ATOM 705 C CA . THR A 1 89 ? 8.952 30.186 -35.429 1.00 78.38 89 THR A CA 1
ATOM 706 C C . THR A 1 89 ? 9.447 28.745 -35.324 1.00 78.38 89 THR A C 1
ATOM 708 O O . THR A 1 89 ? 9.882 28.168 -36.322 1.00 78.38 89 THR A O 1
ATOM 711 N N . SER A 1 90 ? 9.345 28.146 -34.137 1.00 71.81 90 SER A N 1
ATOM 712 C CA . SER A 1 90 ? 9.771 26.777 -33.877 1.00 71.81 90 SER A CA 1
ATOM 713 C C . SER A 1 90 ? 8.692 25.764 -34.299 1.00 71.81 90 SER A C 1
ATOM 715 O O . SER A 1 90 ? 7.495 26.027 -34.146 1.00 71.81 90 SER A O 1
ATOM 717 N N . PRO A 1 91 ? 9.067 24.583 -34.832 1.00 69.38 91 PRO A N 1
ATOM 718 C CA . PRO A 1 91 ? 8.100 23.545 -35.173 1.00 69.38 91 PRO A CA 1
ATOM 719 C C . PRO A 1 91 ? 7.267 23.120 -33.956 1.00 69.38 91 PRO A C 1
ATOM 721 O O . PRO A 1 91 ? 7.802 22.702 -32.925 1.00 69.38 91 PRO A O 1
ATOM 724 N N . VAL A 1 92 ? 5.940 23.181 -34.091 1.00 71.62 92 VAL A N 1
ATOM 725 C CA . VAL A 1 92 ? 5.019 22.655 -33.075 1.00 71.62 92 VAL A CA 1
ATOM 726 C C . VAL A 1 92 ? 5.197 21.143 -32.986 1.00 71.62 92 VAL A C 1
ATOM 728 O O . VAL A 1 92 ? 5.191 20.450 -34.007 1.00 71.62 92 VAL A O 1
ATOM 731 N N . LEU A 1 93 ? 5.319 20.616 -31.768 1.00 71.62 93 LEU A N 1
ATOM 732 C CA . LEU A 1 93 ? 5.377 19.176 -31.546 1.00 71.62 93 LEU A CA 1
ATOM 733 C C . LEU A 1 93 ? 4.071 18.520 -31.996 1.00 71.62 93 LEU A C 1
ATOM 735 O O . LEU A 1 93 ? 3.013 18.717 -31.401 1.00 71.62 93 LEU A O 1
ATOM 739 N N . GLN A 1 94 ? 4.162 17.717 -33.054 1.00 68.81 94 GLN A N 1
ATOM 740 C CA . GLN A 1 94 ? 3.026 16.966 -33.597 1.00 68.81 94 GLN A CA 1
ATOM 741 C C . GLN A 1 94 ? 2.783 15.644 -32.856 1.00 68.81 94 GLN A C 1
ATOM 743 O O . GLN A 1 94 ? 1.725 15.040 -33.013 1.00 68.81 94 GLN A O 1
ATOM 748 N N . TYR A 1 95 ? 3.744 15.209 -32.036 1.00 70.75 95 TYR A N 1
ATOM 749 C CA . TYR A 1 95 ? 3.721 13.919 -31.355 1.00 70.75 95 TYR A CA 1
ATOM 750 C C . TYR A 1 95 ? 3.525 14.078 -29.841 1.00 70.75 95 TYR A C 1
ATOM 752 O O . TYR A 1 95 ? 4.040 15.036 -29.254 1.00 70.75 95 TYR A O 1
ATOM 760 N N . PRO A 1 96 ? 2.838 13.129 -29.179 1.00 77.81 96 PRO A N 1
ATOM 761 C CA . PRO A 1 96 ? 2.753 13.083 -27.725 1.00 77.81 96 PRO A CA 1
ATOM 762 C C . PRO A 1 96 ? 4.139 13.049 -27.071 1.00 77.81 96 PRO A C 1
ATOM 764 O O . PRO A 1 96 ? 5.031 12.315 -27.503 1.00 77.81 96 PRO A O 1
ATOM 767 N N . VAL A 1 97 ? 4.309 13.816 -25.994 1.00 83.19 97 VAL A N 1
ATOM 768 C CA . VAL A 1 97 ? 5.552 13.853 -25.212 1.00 83.19 97 VAL A CA 1
ATOM 769 C C . VAL A 1 97 ? 5.396 12.998 -23.958 1.00 83.19 97 VAL A C 1
ATOM 771 O O . VAL A 1 97 ? 4.436 13.147 -23.200 1.00 83.19 97 VAL A O 1
ATOM 774 N N . ILE A 1 98 ? 6.364 12.116 -23.722 1.00 87.50 98 ILE A N 1
ATOM 775 C CA . ILE A 1 98 ? 6.505 11.306 -22.514 1.00 87.50 98 ILE A CA 1
ATOM 776 C C . ILE A 1 98 ? 7.702 11.827 -21.727 1.00 87.50 98 ILE A C 1
ATOM 778 O O . ILE A 1 98 ? 8.845 11.715 -22.173 1.00 87.50 98 ILE A O 1
ATOM 782 N N . LEU A 1 99 ? 7.454 12.332 -20.526 1.00 91.75 99 LEU A N 1
ATOM 783 C CA . LEU A 1 99 ? 8.505 12.722 -19.592 1.00 91.75 99 LEU A CA 1
ATOM 784 C C . LEU A 1 99 ? 8.738 11.556 -18.638 1.00 91.75 99 LEU A C 1
ATOM 786 O O . LEU A 1 99 ? 7.855 11.207 -17.857 1.00 91.75 99 LEU A O 1
ATOM 790 N N . HIS A 1 100 ? 9.901 10.918 -18.720 1.00 93.31 100 HIS A N 1
ATOM 791 C CA . HIS A 1 100 ? 10.234 9.738 -17.933 1.00 93.31 100 HIS A CA 1
ATOM 792 C C . HIS A 1 100 ? 11.321 10.023 -16.904 1.00 93.31 100 HIS A C 1
ATOM 794 O O . HIS A 1 100 ? 12.374 10.544 -17.259 1.00 93.31 100 HIS A O 1
ATOM 800 N N . ALA A 1 101 ? 11.106 9.607 -15.660 1.00 93.88 101 ALA A N 1
ATOM 801 C CA . ALA A 1 101 ? 12.121 9.658 -14.617 1.00 93.88 101 ALA A CA 1
ATOM 802 C C . ALA A 1 101 ? 12.017 8.444 -13.689 1.00 93.88 101 ALA A C 1
ATOM 804 O O . ALA A 1 101 ? 10.925 7.951 -13.386 1.00 93.88 101 ALA A O 1
ATOM 805 N N . ASN A 1 102 ? 13.166 7.983 -13.199 1.00 94.50 102 ASN A N 1
ATOM 806 C CA . ASN A 1 102 ? 13.226 6.987 -12.136 1.00 94.50 102 ASN A CA 1
ATOM 807 C C . ASN A 1 102 ? 13.129 7.692 -10.785 1.00 94.50 102 ASN A C 1
ATOM 809 O O . ASN A 1 102 ? 14.144 8.111 -10.234 1.00 94.50 102 ASN A O 1
ATOM 813 N N . VAL A 1 103 ? 11.905 7.827 -10.280 1.00 95.06 103 VAL A N 1
ATOM 814 C CA . VAL A 1 103 ? 11.609 8.561 -9.039 1.00 95.06 103 VAL A CA 1
ATOM 815 C C . VAL A 1 103 ? 11.442 7.656 -7.817 1.00 95.06 103 VAL A C 1
ATOM 817 O O . VAL A 1 103 ? 11.283 8.138 -6.701 1.00 95.06 103 VAL A O 1
ATOM 820 N N . PHE A 1 104 ? 11.452 6.335 -8.023 1.00 94.81 104 PHE A N 1
ATOM 821 C CA . PHE A 1 104 ? 11.325 5.354 -6.950 1.00 94.81 104 PHE A CA 1
ATOM 822 C C . PHE A 1 104 ? 12.575 4.476 -6.838 1.00 94.81 104 PHE A C 1
ATOM 824 O O . PHE A 1 104 ? 13.020 3.857 -7.806 1.00 94.81 104 PHE A O 1
ATOM 831 N N . ARG A 1 105 ? 13.127 4.325 -5.636 1.00 91.62 105 ARG A N 1
ATOM 832 C CA . ARG A 1 105 ? 14.293 3.461 -5.433 1.00 91.62 105 ARG A CA 1
ATOM 833 C C . ARG A 1 105 ? 13.952 1.980 -5.542 1.00 91.62 105 ARG A C 1
ATOM 835 O O . ARG A 1 105 ? 13.101 1.463 -4.811 1.00 91.62 105 ARG A O 1
ATOM 842 N N . SER A 1 106 ? 14.702 1.254 -6.366 1.00 90.81 106 SER A N 1
ATOM 843 C CA . SER A 1 106 ? 14.712 -0.211 -6.318 1.00 90.81 106 SER A CA 1
ATOM 844 C C . SER A 1 106 ? 15.431 -0.736 -5.064 1.00 90.81 106 SER A C 1
ATOM 846 O O . SER A 1 106 ? 16.405 -0.133 -4.597 1.00 90.81 106 SER A O 1
ATOM 848 N N . PRO A 1 107 ? 15.013 -1.885 -4.502 1.00 86.06 107 PRO A N 1
ATOM 849 C CA . PRO A 1 107 ? 15.654 -2.451 -3.318 1.00 86.06 107 PRO A CA 1
ATOM 850 C C . PRO A 1 107 ? 17.119 -2.816 -3.555 1.00 86.06 107 PRO A C 1
ATOM 852 O O . PRO A 1 107 ? 17.398 -3.742 -4.309 1.00 86.06 107 PRO A O 1
ATOM 855 N N . ARG A 1 108 ? 18.019 -2.183 -2.787 1.00 85.00 108 ARG A N 1
ATOM 856 C CA . ARG A 1 108 ? 19.492 -2.274 -2.888 1.00 85.00 108 ARG A CA 1
ATOM 857 C C . ARG A 1 108 ? 20.099 -1.502 -4.065 1.00 85.00 108 ARG A C 1
ATOM 859 O O . ARG A 1 108 ? 21.232 -1.797 -4.448 1.00 85.00 108 ARG A O 1
ATOM 866 N N . SER A 1 109 ? 19.381 -0.543 -4.647 1.00 88.12 109 SER A N 1
ATOM 867 C CA . SER A 1 109 ? 19.916 0.221 -5.773 1.00 88.12 109 SER A CA 1
ATOM 868 C C . SER A 1 109 ? 20.909 1.254 -5.262 1.00 88.12 109 SER A C 1
ATOM 870 O O . SER A 1 109 ? 20.679 1.886 -4.226 1.00 88.12 109 SER A O 1
ATOM 872 N N . VAL A 1 110 ? 22.015 1.401 -5.987 1.00 87.62 110 VAL A N 1
ATOM 873 C CA . VAL A 1 110 ? 23.029 2.440 -5.764 1.00 87.62 110 VAL A CA 1
ATOM 874 C C . VAL A 1 110 ? 22.796 3.672 -6.640 1.00 87.62 110 VAL A C 1
ATOM 876 O O . VAL A 1 110 ? 23.425 4.694 -6.405 1.00 87.62 110 VAL A O 1
ATOM 879 N N . GLU A 1 111 ? 21.905 3.584 -7.633 1.00 88.44 111 GLU A N 1
ATOM 880 C CA . GLU A 1 111 ? 21.540 4.722 -8.477 1.00 88.44 111 GLU A CA 1
ATOM 881 C C . GLU A 1 111 ? 20.684 5.704 -7.668 1.00 88.44 111 GLU A C 1
ATOM 883 O O . GLU A 1 111 ? 19.754 5.304 -6.959 1.00 88.44 111 GLU A O 1
ATOM 888 N N . THR A 1 112 ? 21.025 6.987 -7.775 1.00 90.00 112 THR A N 1
ATOM 889 C CA . THR A 1 112 ? 20.258 8.084 -7.187 1.00 90.00 112 THR A CA 1
ATOM 890 C C . THR A 1 112 ? 18.955 8.249 -7.957 1.00 90.00 112 THR A C 1
ATOM 892 O O . THR A 1 112 ? 18.959 8.364 -9.180 1.00 90.00 112 THR A O 1
ATOM 895 N N . GLU A 1 113 ? 17.836 8.244 -7.242 1.00 93.44 113 GLU A N 1
ATOM 896 C CA . GLU A 1 113 ? 16.530 8.541 -7.823 1.00 93.44 113 GLU A CA 1
ATOM 897 C C . GLU A 1 113 ? 16.386 10.037 -8.126 1.00 93.44 113 GLU A C 1
ATOM 899 O O . GLU A 1 113 ? 16.994 10.884 -7.467 1.00 93.44 113 GLU A O 1
ATOM 904 N N . VAL A 1 114 ? 15.587 10.360 -9.140 1.00 93.75 114 VAL A N 1
ATOM 905 C CA . VAL A 1 114 ? 15.161 11.738 -9.391 1.00 93.75 114 VAL A CA 1
ATOM 906 C C . VAL A 1 114 ? 14.121 12.103 -8.335 1.00 93.75 114 VAL A C 1
ATOM 908 O O . VAL A 1 114 ? 13.201 11.330 -8.084 1.00 93.75 114 VAL A O 1
ATOM 911 N N . ASP A 1 115 ? 14.263 13.273 -7.724 1.00 93.81 115 ASP A N 1
ATOM 912 C CA . ASP A 1 115 ? 13.366 13.794 -6.707 1.00 93.81 115 ASP A CA 1
ATOM 913 C C . ASP A 1 115 ? 11.933 13.857 -7.265 1.00 93.81 115 ASP A C 1
ATOM 915 O O . ASP A 1 115 ? 11.675 14.599 -8.224 1.00 93.81 115 ASP A O 1
ATOM 919 N N . PRO A 1 116 ? 11.001 13.063 -6.707 1.00 92.75 116 PRO A N 1
ATOM 920 C CA . PRO A 1 116 ? 9.656 12.924 -7.249 1.00 92.75 116 PRO A CA 1
ATOM 921 C C . PRO A 1 116 ? 8.897 14.250 -7.230 1.00 92.75 116 PRO A C 1
ATOM 923 O O . PRO A 1 116 ? 8.245 14.577 -8.220 1.00 92.75 116 PRO A O 1
ATOM 926 N N . SER A 1 117 ? 9.019 15.035 -6.154 1.00 91.19 117 SER A N 1
ATOM 927 C CA . SER A 1 117 ? 8.348 16.333 -6.026 1.00 91.19 117 SER A CA 1
ATOM 928 C C . SER A 1 117 ? 8.836 17.310 -7.091 1.00 91.19 117 SER A C 1
ATOM 930 O O . SER A 1 117 ? 8.032 17.842 -7.852 1.00 91.19 117 SER A O 1
ATOM 932 N N . THR A 1 118 ? 10.154 17.477 -7.232 1.00 92.25 118 THR A N 1
ATOM 933 C CA . THR A 1 118 ? 10.757 18.358 -8.241 1.00 92.25 118 THR A CA 1
ATOM 934 C C . THR A 1 118 ? 10.358 17.941 -9.651 1.00 92.25 118 THR A C 1
ATOM 936 O O . THR A 1 118 ? 10.002 18.792 -10.464 1.00 92.25 118 THR A O 1
ATOM 939 N N . PHE A 1 119 ? 10.404 16.643 -9.959 1.00 94.75 119 PHE A N 1
ATOM 940 C CA . PHE A 1 119 ? 10.040 16.143 -11.281 1.00 94.75 119 PHE A CA 1
ATOM 941 C C . PHE A 1 119 ? 8.568 16.400 -11.606 1.00 94.75 119 PHE A C 1
ATOM 943 O O . PHE A 1 119 ? 8.258 16.980 -12.647 1.00 94.75 119 PHE A O 1
ATOM 950 N N . VAL A 1 120 ? 7.669 15.999 -10.708 1.00 93.00 120 VAL A N 1
ATOM 951 C CA . VAL A 1 120 ? 6.222 16.074 -10.920 1.00 93.00 120 VAL A CA 1
ATOM 952 C C . VAL A 1 120 ? 5.732 17.522 -10.937 1.00 93.00 120 VAL A C 1
ATOM 954 O O . VAL A 1 120 ? 4.998 17.894 -11.850 1.00 93.00 120 VAL A O 1
ATOM 957 N N . GLU A 1 121 ? 6.166 18.361 -9.994 1.00 91.31 121 GLU A N 1
ATOM 958 C CA . GLU A 1 121 ? 5.776 19.776 -9.947 1.00 91.31 121 GLU A CA 1
ATOM 959 C C . GLU A 1 121 ? 6.261 20.531 -11.184 1.00 91.31 121 GLU A C 1
ATOM 961 O O . GLU A 1 121 ? 5.484 21.232 -11.826 1.00 91.31 121 GLU A O 1
ATOM 966 N N . LYS A 1 122 ? 7.529 20.358 -11.584 1.00 92.44 122 LYS A N 1
ATOM 967 C CA . LYS A 1 122 ? 8.064 21.070 -12.754 1.00 92.44 122 LYS A CA 1
ATOM 968 C C . LYS A 1 122 ? 7.448 20.587 -14.056 1.00 92.44 122 LYS A C 1
ATOM 970 O O . LYS A 1 122 ? 7.211 21.410 -14.937 1.00 92.44 122 LYS A O 1
ATOM 975 N N . ALA A 1 123 ? 7.175 19.291 -14.185 1.00 92.50 123 ALA A N 1
ATOM 976 C CA . ALA A 1 123 ? 6.495 18.766 -15.359 1.00 92.50 123 ALA A CA 1
ATOM 977 C C . ALA A 1 123 ? 5.047 19.270 -15.448 1.00 92.50 123 ALA A C 1
ATOM 979 O O . ALA A 1 123 ? 4.610 19.638 -16.538 1.00 92.50 123 ALA A O 1
ATOM 980 N N . LYS A 1 124 ? 4.347 19.378 -14.312 1.00 91.25 124 LYS A N 1
ATOM 981 C CA . LYS A 1 124 ? 3.015 19.988 -14.226 1.00 91.25 124 LYS A CA 1
ATOM 982 C C . LYS A 1 124 ? 3.029 21.468 -14.609 1.00 91.25 124 LYS A C 1
ATOM 984 O O . LYS A 1 124 ? 2.185 21.894 -15.390 1.00 91.25 124 LYS A O 1
ATOM 989 N N . ASP A 1 125 ? 3.982 22.237 -14.088 1.00 90.00 125 ASP A N 1
ATOM 990 C CA . ASP A 1 125 ? 4.067 23.684 -14.318 1.00 90.00 125 ASP A CA 1
ATOM 991 C C . ASP A 1 125 ? 4.451 24.030 -15.764 1.00 90.00 125 ASP A C 1
ATOM 993 O O . ASP A 1 125 ? 3.878 24.936 -16.368 1.00 90.00 125 ASP A O 1
ATOM 997 N N . LEU A 1 126 ? 5.453 23.336 -16.315 1.00 88.75 126 LEU A N 1
ATOM 998 C CA . LEU A 1 126 ? 6.076 23.693 -17.594 1.00 88.75 126 LEU A CA 1
ATOM 999 C C . LEU A 1 126 ? 5.524 22.899 -18.777 1.00 88.75 126 LEU A C 1
ATOM 1001 O O . LEU A 1 126 ? 5.627 23.356 -19.911 1.00 88.75 126 LEU A O 1
ATOM 1005 N N . PHE A 1 127 ? 4.970 21.708 -18.553 1.00 86.69 127 PHE A N 1
ATOM 1006 C CA . PHE A 1 127 ? 4.515 20.847 -19.643 1.00 86.69 127 PHE A CA 1
ATOM 1007 C C . PHE A 1 127 ? 3.279 20.004 -19.259 1.00 86.69 127 PHE A C 1
ATOM 1009 O O . PHE A 1 127 ? 3.326 18.771 -19.313 1.00 86.69 127 PHE A O 1
ATOM 1016 N N . PRO A 1 128 ? 2.144 20.650 -18.911 1.00 87.50 128 PRO A N 1
ATOM 1017 C CA . PRO A 1 128 ? 0.939 19.993 -18.386 1.00 87.50 128 PRO A CA 1
ATOM 1018 C C . PRO A 1 128 ? 0.229 19.063 -19.378 1.00 87.50 128 PRO A C 1
ATOM 1020 O O . PRO A 1 128 ? -0.674 18.334 -18.983 1.00 87.50 128 PRO A O 1
ATOM 1023 N N . ASP A 1 129 ? 0.604 19.083 -20.657 1.00 82.81 129 ASP A N 1
ATOM 1024 C CA . ASP A 1 129 ? 0.030 18.190 -21.665 1.00 82.81 129 ASP A CA 1
ATOM 1025 C C . ASP A 1 129 ? 0.821 16.874 -21.806 1.00 82.81 129 ASP A C 1
ATOM 1027 O O . ASP A 1 129 ? 0.320 15.930 -22.407 1.00 82.81 129 ASP A O 1
ATOM 1031 N N . ALA A 1 130 ? 2.039 16.757 -21.253 1.00 86.50 130 ALA A N 1
ATOM 1032 C CA . ALA A 1 130 ? 2.821 15.521 -21.375 1.00 86.50 130 ALA A CA 1
ATOM 1033 C C . ALA A 1 130 ? 2.232 14.362 -20.566 1.00 86.50 130 ALA A C 1
ATOM 1035 O O . ALA A 1 130 ? 1.676 14.544 -19.483 1.00 86.50 130 ALA A O 1
ATOM 1036 N N . THR A 1 131 ? 2.492 13.145 -21.042 1.00 87.94 131 THR A N 1
ATOM 1037 C CA . THR A 1 131 ? 2.343 11.932 -20.234 1.00 87.94 131 THR A CA 1
ATOM 1038 C C . THR A 1 131 ? 3.546 11.787 -19.304 1.00 87.94 131 THR A C 1
ATOM 1040 O O . THR A 1 131 ? 4.695 11.772 -19.752 1.00 87.94 131 THR A O 1
ATOM 1043 N N . LEU A 1 132 ? 3.298 11.625 -18.008 1.00 92.44 132 LEU A N 1
ATOM 1044 C CA . LEU A 1 132 ? 4.346 11.386 -17.019 1.00 92.44 132 LEU A CA 1
ATOM 1045 C C . LEU A 1 132 ? 4.594 9.890 -16.880 1.00 92.44 132 LEU A C 1
ATOM 1047 O O . LEU A 1 132 ? 3.683 9.129 -16.566 1.00 92.44 132 LEU A O 1
ATOM 1051 N N . SER A 1 133 ? 5.832 9.455 -17.096 1.00 92.62 133 SER A N 1
ATOM 1052 C CA . SER A 1 133 ? 6.251 8.069 -16.917 1.00 92.62 133 SER A CA 1
ATOM 1053 C C . SER A 1 133 ? 7.151 7.934 -15.690 1.00 92.62 133 SER A C 1
ATOM 1055 O O . SER A 1 133 ? 8.313 8.330 -15.719 1.00 92.62 133 SER A O 1
ATOM 1057 N N . LEU A 1 134 ? 6.641 7.339 -14.616 1.00 94.81 134 LEU A N 1
ATOM 1058 C CA . LEU A 1 134 ? 7.379 7.173 -13.362 1.00 94.81 134 LEU A CA 1
ATOM 1059 C C . LEU A 1 134 ? 7.930 5.750 -13.262 1.00 94.81 134 LEU A C 1
ATOM 1061 O O . LEU A 1 134 ? 7.188 4.775 -13.403 1.00 94.81 134 LEU A O 1
ATOM 1065 N N . GLY A 1 135 ? 9.238 5.628 -13.057 1.00 93.94 135 GLY A N 1
ATOM 1066 C CA . GLY A 1 135 ? 9.950 4.353 -12.996 1.00 93.94 135 GLY A CA 1
ATOM 1067 C C . GLY A 1 135 ? 10.715 4.135 -11.697 1.00 93.94 135 GLY A C 1
ATOM 1068 O O . GLY A 1 135 ? 10.725 4.976 -10.795 1.00 93.94 135 GLY A O 1
ATOM 1069 N N . TRP A 1 136 ? 11.392 2.988 -11.641 1.00 94.12 136 TRP A N 1
ATOM 1070 C CA . TRP A 1 136 ? 12.280 2.626 -10.547 1.00 94.12 136 TRP A CA 1
ATOM 1071 C C . TRP A 1 136 ? 13.736 2.662 -10.989 1.00 94.12 136 TRP A C 1
ATOM 1073 O O . TRP A 1 136 ? 14.058 2.295 -12.121 1.00 94.12 136 TRP A O 1
ATOM 1083 N N . THR A 1 137 ? 14.628 3.033 -10.074 1.00 92.00 137 THR A N 1
ATOM 1084 C CA . THR A 1 137 ? 16.070 3.012 -10.331 1.00 92.00 137 THR A CA 1
ATOM 1085 C C . THR A 1 137 ? 16.548 1.617 -10.731 1.00 92.00 137 THR A C 1
ATOM 1087 O O . THR A 1 137 ? 15.999 0.589 -10.316 1.00 92.00 137 THR A O 1
ATOM 1090 N N . LYS A 1 138 ? 17.583 1.551 -11.565 1.00 85.31 138 LYS A N 1
ATOM 1091 C CA . LYS A 1 138 ? 18.178 0.293 -12.003 1.00 85.31 138 LYS A CA 1
ATOM 1092 C C . LYS A 1 138 ? 18.870 -0.393 -10.830 1.00 85.31 138 LYS A C 1
ATOM 1094 O O . LYS A 1 138 ? 19.432 0.231 -9.931 1.00 85.31 138 LYS A O 1
ATOM 1099 N N . GLN A 1 139 ? 18.829 -1.717 -10.861 1.00 82.56 139 GLN A N 1
ATOM 1100 C CA . GLN A 1 139 ? 19.404 -2.586 -9.848 1.00 82.56 139 GLN A CA 1
ATOM 1101 C C . GLN A 1 139 ? 20.272 -3.634 -10.540 1.00 82.56 139 GLN A C 1
ATOM 1103 O O . GLN A 1 139 ? 19.760 -4.437 -11.321 1.00 82.56 139 GLN A O 1
ATOM 1108 N N . SER A 1 140 ? 21.564 -3.677 -10.218 1.00 78.31 140 SER A N 1
ATOM 1109 C CA . SER A 1 140 ? 22.408 -4.807 -10.605 1.00 78.31 140 SER A CA 1
ATOM 1110 C C . SER A 1 140 ? 21.948 -6.074 -9.879 1.00 78.31 140 SER A C 1
ATOM 1112 O O . SER A 1 140 ? 21.584 -6.035 -8.700 1.00 78.31 140 SER A O 1
ATOM 1114 N N . ASN A 1 141 ? 21.942 -7.209 -10.583 1.00 79.62 141 ASN A N 1
ATOM 1115 C CA . ASN A 1 141 ? 21.565 -8.516 -10.034 1.00 79.62 141 ASN A CA 1
ATOM 1116 C C . ASN A 1 141 ? 20.136 -8.572 -9.453 1.00 79.62 141 ASN A C 1
ATOM 1118 O O . ASN A 1 141 ? 19.870 -9.374 -8.553 1.00 79.62 141 ASN A O 1
ATOM 1122 N N . PHE A 1 142 ? 19.203 -7.750 -9.962 1.00 83.00 142 PHE A N 1
ATOM 1123 C CA . PHE A 1 142 ? 17.805 -7.721 -9.498 1.00 83.00 142 PHE A CA 1
ATOM 1124 C C . PHE A 1 142 ? 17.177 -9.121 -9.484 1.00 83.00 142 PHE A C 1
ATOM 1126 O O . PHE A 1 142 ? 16.481 -9.504 -8.543 1.00 83.00 142 PHE A O 1
ATOM 1133 N N . SER A 1 143 ? 17.493 -9.929 -10.493 1.00 78.62 143 SER A N 1
ATOM 1134 C CA . SER A 1 143 ? 16.988 -11.290 -10.668 1.00 78.62 143 SER A CA 1
ATOM 1135 C C . SER A 1 143 ? 17.409 -12.262 -9.566 1.00 78.62 143 SER A C 1
ATOM 1137 O O . SER A 1 143 ? 16.681 -13.219 -9.311 1.00 78.62 143 SER A O 1
ATOM 1139 N N . HIS A 1 144 ? 18.480 -11.981 -8.822 1.00 81.38 144 HIS A N 1
ATOM 1140 C CA . HIS A 1 144 ? 18.915 -12.792 -7.678 1.00 81.38 144 HIS A CA 1
ATOM 1141 C C . HIS A 1 144 ? 18.286 -12.357 -6.347 1.00 81.38 144 HIS A C 1
ATOM 1143 O O . HIS A 1 144 ? 18.490 -13.003 -5.318 1.00 81.38 144 HIS A O 1
ATOM 1149 N N . LEU A 1 145 ? 17.510 -11.268 -6.328 1.00 85.00 145 LEU A N 1
ATOM 1150 C CA . LEU A 1 145 ? 16.819 -10.843 -5.116 1.00 85.00 145 LEU A CA 1
ATOM 1151 C C . LEU A 1 145 ? 15.719 -11.837 -4.734 1.00 85.00 145 LEU A C 1
ATOM 1153 O O . LEU A 1 145 ? 14.974 -12.347 -5.574 1.00 85.00 145 LEU A O 1
ATOM 1157 N N . HIS A 1 146 ? 15.581 -12.065 -3.430 1.00 85.38 146 HIS A N 1
ATOM 1158 C CA . HIS A 1 146 ? 14.491 -12.866 -2.887 1.00 85.38 146 HIS A CA 1
ATOM 1159 C C . HIS A 1 146 ? 13.129 -12.255 -3.290 1.00 85.38 146 HIS A C 1
ATOM 1161 O O . HIS A 1 146 ? 12.979 -11.034 -3.172 1.00 85.38 146 HIS A O 1
ATOM 1167 N N . PRO A 1 147 ? 12.109 -13.055 -3.675 1.00 81.81 147 PRO A N 1
ATOM 1168 C CA . PRO A 1 147 ? 10.793 -12.564 -4.116 1.00 81.81 147 PRO A CA 1
ATOM 1169 C C . PRO A 1 147 ? 10.142 -11.532 -3.186 1.00 81.81 147 PRO A C 1
ATOM 1171 O O . PRO A 1 147 ? 9.501 -10.592 -3.639 1.00 81.81 147 PRO A O 1
ATOM 1174 N N . LYS A 1 148 ? 10.387 -11.641 -1.872 1.00 84.25 148 LYS A N 1
ATOM 1175 C CA . LYS A 1 148 ? 9.940 -10.659 -0.861 1.00 84.25 148 LYS A CA 1
ATOM 1176 C C . LYS A 1 148 ? 10.350 -9.205 -1.148 1.00 84.25 148 LYS A C 1
ATOM 1178 O O . LYS A 1 148 ? 9.662 -8.306 -0.680 1.00 84.25 148 LYS A O 1
ATOM 1183 N N . PHE A 1 149 ? 11.457 -8.992 -1.862 1.00 86.25 149 PHE A N 1
ATOM 1184 C CA . PHE A 1 149 ? 11.941 -7.676 -2.287 1.00 86.25 149 PHE A CA 1
ATOM 1185 C C . PHE A 1 149 ? 11.505 -7.328 -3.716 1.00 86.25 149 PHE A C 1
ATOM 1187 O O . PHE A 1 149 ? 11.527 -6.166 -4.091 1.00 86.25 149 PHE A O 1
ATOM 1194 N N . LYS A 1 150 ? 11.075 -8.309 -4.512 1.00 88.06 150 LYS A N 1
ATOM 1195 C CA . LYS A 1 150 ? 10.596 -8.112 -5.885 1.00 88.06 150 LYS A CA 1
ATOM 1196 C C . LYS A 1 150 ? 9.096 -7.823 -5.916 1.00 88.06 150 LYS A C 1
ATOM 1198 O O . LYS A 1 150 ? 8.387 -8.396 -6.728 1.00 88.06 150 LYS A O 1
ATOM 1203 N N . LYS A 1 151 ? 8.593 -6.988 -5.008 1.00 90.56 151 LYS A N 1
ATOM 1204 C CA . LYS A 1 151 ? 7.170 -6.638 -4.952 1.00 90.56 151 LYS A CA 1
ATOM 1205 C C . LYS A 1 151 ? 6.963 -5.187 -4.548 1.00 90.56 151 LYS A C 1
ATOM 1207 O O . LYS A 1 151 ? 7.759 -4.636 -3.790 1.00 90.56 151 LYS A O 1
ATOM 1212 N N . LEU A 1 152 ? 5.858 -4.618 -5.005 1.00 92.81 152 LEU A N 1
ATOM 1213 C CA . LEU A 1 152 ? 5.320 -3.354 -4.547 1.00 92.81 152 LEU A CA 1
ATOM 1214 C C . LEU A 1 152 ? 4.486 -3.618 -3.290 1.00 92.81 152 LEU A C 1
ATOM 1216 O O . LEU A 1 152 ? 3.438 -4.254 -3.336 1.00 92.81 152 LEU A O 1
ATOM 1220 N N . SER A 1 153 ? 4.978 -3.178 -2.138 1.00 91.06 153 SER A N 1
ATOM 1221 C CA . SER A 1 153 ? 4.198 -3.185 -0.897 1.00 91.06 153 SER A CA 1
ATOM 1222 C C . SER A 1 153 ? 3.103 -2.116 -0.928 1.00 91.06 153 SER A C 1
ATOM 1224 O O . SER A 1 153 ? 3.251 -1.096 -1.596 1.00 91.06 153 SER A O 1
ATOM 1226 N N . TRP A 1 154 ? 2.041 -2.296 -0.138 1.00 92.06 154 TRP A N 1
ATOM 1227 C CA . TRP A 1 154 ? 1.006 -1.271 0.049 1.00 92.06 154 TRP A CA 1
ATOM 1228 C C . TRP A 1 154 ? 1.578 0.069 0.515 1.00 92.06 154 TRP A C 1
ATOM 1230 O O . TRP A 1 154 ? 1.219 1.113 -0.009 1.00 92.06 154 TRP A O 1
ATOM 1240 N N . ARG A 1 155 ? 2.574 0.042 1.402 1.00 89.62 155 ARG A N 1
ATOM 1241 C CA . ARG A 1 155 ? 3.313 1.238 1.817 1.00 89.62 155 ARG A CA 1
ATOM 1242 C C . ARG A 1 155 ? 3.946 1.992 0.641 1.00 89.62 155 ARG A C 1
ATOM 1244 O O . ARG A 1 155 ? 3.899 3.213 0.591 1.00 89.62 155 ARG A O 1
ATOM 1251 N N . GLN A 1 156 ? 4.561 1.270 -0.296 1.00 91.88 156 GLN A N 1
ATOM 1252 C CA . GLN A 1 156 ? 5.120 1.882 -1.503 1.00 91.88 156 GLN A CA 1
ATOM 1253 C C . GLN A 1 156 ? 4.017 2.371 -2.445 1.00 91.88 156 GLN A C 1
ATOM 1255 O O . GLN A 1 156 ? 4.202 3.392 -3.089 1.00 91.88 156 GLN A O 1
ATOM 1260 N N . LEU A 1 157 ? 2.873 1.683 -2.504 1.00 93.81 157 LEU A N 1
ATOM 1261 C CA . LEU A 1 157 ? 1.709 2.143 -3.259 1.00 93.81 157 LEU A CA 1
ATOM 1262 C C . LEU A 1 157 ? 1.203 3.500 -2.760 1.00 93.81 157 LEU A C 1
ATOM 1264 O O . LEU A 1 157 ? 0.976 4.394 -3.562 1.00 93.81 157 LEU A O 1
ATOM 1268 N N . PHE A 1 158 ? 1.080 3.669 -1.444 1.00 92.75 158 PHE A N 1
ATOM 1269 C CA . PHE A 1 158 ? 0.651 4.931 -0.836 1.00 92.75 158 PHE A CA 1
ATOM 1270 C C . PHE A 1 158 ? 1.661 6.050 -1.101 1.00 92.75 158 PHE A C 1
ATOM 1272 O O . PHE A 1 158 ? 1.269 7.154 -1.452 1.00 92.75 158 PHE A O 1
ATOM 1279 N N . HIS A 1 159 ? 2.958 5.736 -1.074 1.00 90.56 159 HIS A N 1
ATOM 1280 C CA . HIS A 1 159 ? 3.991 6.682 -1.497 1.00 90.56 159 HIS A CA 1
ATOM 1281 C C . HIS A 1 159 ? 3.874 7.069 -2.984 1.00 90.56 159 HIS A C 1
ATOM 1283 O O . HIS A 1 159 ? 4.110 8.213 -3.340 1.00 90.56 159 HIS A O 1
ATOM 1289 N N . ILE A 1 160 ? 3.472 6.153 -3.874 1.00 93.25 160 ILE A N 1
ATOM 1290 C CA . ILE A 1 160 ? 3.176 6.500 -5.277 1.00 93.25 160 ILE A CA 1
ATOM 1291 C C . ILE A 1 160 ? 1.969 7.450 -5.349 1.00 93.25 160 ILE A C 1
ATOM 1293 O O . ILE A 1 160 ? 2.007 8.438 -6.084 1.00 93.25 160 ILE A O 1
ATOM 1297 N N . LEU A 1 161 ? 0.909 7.167 -4.584 1.00 92.88 161 LEU A N 1
ATOM 1298 C CA . LEU A 1 161 ? -0.319 7.969 -4.543 1.00 92.88 161 LEU A CA 1
ATOM 1299 C C . LEU A 1 161 ? -0.095 9.414 -4.098 1.00 92.88 161 LEU A C 1
ATOM 1301 O O . LEU A 1 161 ? -0.778 10.302 -4.618 1.00 92.88 161 LEU A O 1
ATOM 1305 N N . GLU A 1 162 ? 0.868 9.646 -3.201 1.00 88.69 162 GLU A N 1
ATOM 1306 C CA . GLU A 1 162 ? 1.288 10.986 -2.770 1.00 88.69 162 GLU A CA 1
ATOM 1307 C C . GLU A 1 162 ? 1.656 11.896 -3.952 1.00 88.69 162 GLU A C 1
ATOM 1309 O O . GLU A 1 162 ? 1.362 13.090 -3.911 1.00 88.69 162 GLU A O 1
ATOM 1314 N N . TYR A 1 163 ? 2.188 11.330 -5.039 1.00 88.69 163 TYR A N 1
ATOM 1315 C CA . TYR A 1 163 ? 2.601 12.094 -6.217 1.00 88.69 163 TYR A CA 1
ATOM 1316 C C . TYR A 1 163 ? 1.575 12.103 -7.345 1.00 88.69 163 TYR A C 1
ATOM 1318 O O . TYR A 1 163 ? 1.476 13.099 -8.054 1.00 88.69 163 TYR A O 1
ATOM 1326 N N . ILE A 1 164 ? 0.823 11.016 -7.546 1.00 90.12 164 ILE A N 1
ATOM 1327 C CA . ILE A 1 164 ? 0.022 10.853 -8.773 1.00 90.12 164 ILE A CA 1
ATOM 1328 C C . ILE A 1 164 ? -1.441 11.285 -8.639 1.00 90.12 164 ILE A C 1
ATOM 1330 O O . ILE A 1 164 ? -2.057 11.640 -9.641 1.00 90.12 164 ILE A O 1
ATOM 1334 N N . SER A 1 16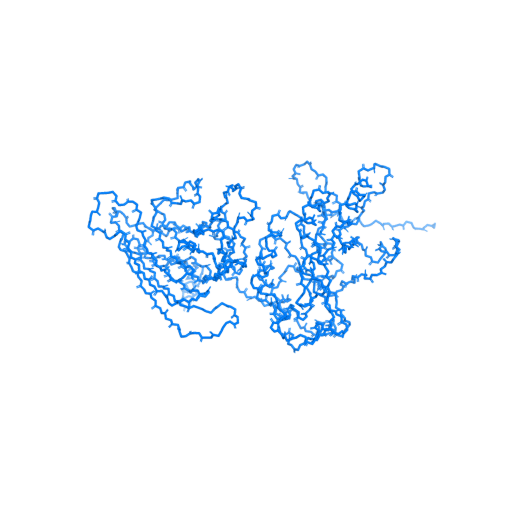5 ? -1.996 11.284 -7.425 1.00 85.50 165 SER A N 1
ATOM 1335 C CA . SER A 1 165 ? -3.441 11.463 -7.188 1.00 85.50 165 SER A CA 1
ATOM 1336 C C . SER A 1 165 ? -4.002 12.840 -7.569 1.00 85.50 165 SER A C 1
ATOM 1338 O O . SER A 1 165 ? -5.194 12.960 -7.831 1.00 85.50 165 SER A O 1
ATOM 1340 N N . ARG A 1 166 ? -3.160 13.883 -7.610 1.00 81.62 166 ARG A N 1
ATOM 1341 C CA . ARG A 1 166 ? -3.539 15.270 -7.963 1.00 81.62 166 ARG A CA 1
ATOM 1342 C C . ARG A 1 166 ? -3.028 15.712 -9.338 1.00 81.62 166 ARG A C 1
ATOM 1344 O O . ARG A 1 166 ? -2.918 16.913 -9.607 1.00 81.62 166 ARG A O 1
ATOM 1351 N N . LEU A 1 167 ? -2.634 14.757 -10.178 1.00 86.44 167 LEU A N 1
ATOM 1352 C CA . LEU A 1 167 ? -2.126 15.042 -11.515 1.00 86.44 167 LEU A CA 1
ATOM 1353 C C . LEU A 1 167 ? -3.246 14.966 -12.541 1.00 86.44 167 LEU A C 1
ATOM 1355 O O . LEU A 1 167 ? -3.855 13.921 -12.743 1.00 86.44 167 LEU A O 1
ATOM 1359 N N . ASP A 1 168 ? -3.457 16.074 -13.240 1.00 84.69 168 ASP A N 1
ATOM 1360 C CA . ASP A 1 168 ? -4.363 16.120 -14.389 1.00 84.69 168 ASP A CA 1
ATOM 1361 C C . ASP A 1 168 ? -3.731 15.462 -15.632 1.00 84.69 168 ASP A C 1
ATOM 1363 O O . ASP A 1 168 ? -4.427 15.069 -16.567 1.00 84.69 168 ASP A O 1
ATOM 1367 N N . GLN A 1 169 ? -2.400 15.325 -15.633 1.00 87.31 169 GLN A N 1
ATOM 1368 C CA . GLN A 1 169 ? -1.630 14.657 -16.678 1.00 87.31 169 GLN A CA 1
ATOM 1369 C C . GLN A 1 169 ? -1.891 13.145 -16.709 1.00 87.31 169 GLN A C 1
ATOM 1371 O O . GLN A 1 169 ? -2.013 12.522 -15.651 1.00 87.31 169 GLN A O 1
ATOM 1376 N N . PRO A 1 170 ? -1.877 12.503 -17.894 1.00 86.50 170 PRO A N 1
ATOM 1377 C CA . PRO A 1 170 ? -1.840 11.050 -17.984 1.00 86.50 170 PRO A CA 1
ATOM 1378 C C . PRO A 1 170 ? -0.587 10.502 -17.293 1.00 86.50 170 PRO A C 1
ATOM 1380 O O . PRO A 1 170 ? 0.533 10.922 -17.593 1.00 86.50 170 PRO A O 1
ATOM 1383 N N . VAL A 1 171 ? -0.765 9.535 -16.393 1.00 90.00 171 VAL A N 1
ATOM 1384 C CA . VAL A 1 171 ? 0.342 8.907 -15.662 1.00 90.00 171 VAL A CA 1
ATOM 1385 C C . VAL A 1 171 ? 0.540 7.471 -16.127 1.00 90.00 171 VAL A C 1
ATOM 1387 O O . VAL A 1 171 ? -0.402 6.679 -16.220 1.00 90.00 171 VAL A O 1
ATOM 1390 N N . MET A 1 172 ? 1.795 7.118 -16.375 1.00 89.81 172 MET A N 1
ATOM 1391 C CA . MET A 1 172 ? 2.250 5.778 -16.703 1.00 89.81 172 MET A CA 1
ATOM 1392 C C . MET A 1 172 ? 3.273 5.306 -15.668 1.00 89.81 172 MET A C 1
ATOM 1394 O O . MET A 1 172 ? 4.318 5.925 -15.493 1.00 89.81 172 MET A O 1
ATOM 1398 N N . LEU A 1 173 ? 3.024 4.180 -15.007 1.00 93.44 173 LEU A N 1
ATOM 1399 C CA . LEU A 1 173 ? 4.001 3.562 -14.107 1.00 93.44 173 LEU A CA 1
ATOM 1400 C C . LEU A 1 173 ? 4.791 2.486 -14.856 1.00 93.44 173 LEU A C 1
ATOM 1402 O O . LEU A 1 173 ? 4.215 1.522 -15.359 1.00 93.44 173 LEU A O 1
ATOM 1406 N N . SER A 1 174 ? 6.112 2.646 -14.933 1.00 93.44 174 SER A N 1
ATOM 1407 C CA . SER A 1 174 ? 7.024 1.717 -15.610 1.00 93.44 174 SER A CA 1
ATOM 1408 C C . SER A 1 174 ? 7.517 0.641 -14.645 1.00 93.44 174 SER A C 1
ATOM 1410 O O . SER A 1 174 ? 8.475 0.845 -13.899 1.00 93.44 174 SER A O 1
ATOM 1412 N N . VAL A 1 175 ? 6.857 -0.515 -14.644 1.00 93.31 175 VAL A N 1
ATOM 1413 C CA . VAL A 1 175 ? 7.065 -1.592 -13.668 1.00 93.31 175 VAL A CA 1
ATOM 1414 C C . VAL A 1 175 ? 7.794 -2.765 -14.324 1.00 93.31 175 VAL A C 1
ATOM 1416 O O . VAL A 1 175 ? 7.373 -3.273 -15.361 1.00 93.31 175 VAL A O 1
ATOM 1419 N N . ARG A 1 176 ? 8.873 -3.248 -13.696 1.00 93.44 176 ARG A N 1
ATOM 1420 C CA . ARG A 1 176 ? 9.568 -4.466 -14.145 1.00 93.44 176 ARG A CA 1
ATOM 1421 C C . ARG A 1 176 ? 8.636 -5.680 -14.038 1.00 93.44 176 ARG A C 1
ATOM 1423 O O . ARG A 1 176 ? 7.950 -5.849 -13.027 1.00 93.44 176 ARG A O 1
ATOM 1430 N N . LEU A 1 177 ? 8.643 -6.558 -15.035 1.00 92.56 177 LEU A N 1
ATOM 1431 C CA . LEU A 1 177 ? 7.720 -7.686 -15.158 1.00 92.56 177 LEU A CA 1
ATOM 1432 C C . LEU A 1 177 ? 7.761 -8.622 -13.942 1.00 92.56 177 LEU A C 1
ATOM 1434 O O . LEU A 1 177 ? 6.710 -8.974 -13.404 1.00 92.56 177 LEU A O 1
ATOM 1438 N N . SER A 1 178 ? 8.948 -8.970 -13.439 1.00 92.56 178 SER A N 1
ATOM 1439 C CA . SER A 1 178 ? 9.060 -9.777 -12.216 1.00 92.56 178 SER A CA 1
ATOM 1440 C C . SER A 1 178 ? 8.508 -9.097 -10.962 1.00 92.56 178 SER A C 1
ATOM 1442 O O . SER A 1 178 ? 8.047 -9.798 -10.063 1.00 92.56 178 SER A O 1
ATOM 1444 N N . VAL A 1 179 ? 8.490 -7.761 -10.890 1.00 94.25 179 VAL A N 1
ATOM 1445 C CA . VAL A 1 179 ? 7.820 -7.031 -9.800 1.00 94.25 179 VAL A CA 1
ATOM 1446 C C . VAL A 1 179 ? 6.312 -7.129 -9.954 1.00 94.25 179 VAL A C 1
ATOM 1448 O O . VAL A 1 179 ? 5.619 -7.445 -8.986 1.00 94.25 179 VAL A O 1
ATOM 1451 N N . ALA A 1 180 ? 5.801 -6.923 -11.167 1.00 94.00 180 ALA A N 1
ATOM 1452 C CA . ALA A 1 180 ? 4.376 -7.038 -11.450 1.00 94.00 180 ALA A CA 1
ATOM 1453 C C . ALA A 1 180 ? 3.829 -8.430 -11.100 1.00 94.00 180 ALA A C 1
ATOM 1455 O O . ALA A 1 180 ? 2.776 -8.532 -10.470 1.00 94.00 180 ALA A O 1
ATOM 1456 N N . ALA A 1 181 ? 4.597 -9.487 -11.380 1.00 92.69 181 ALA A N 1
ATOM 1457 C CA . ALA A 1 181 ? 4.220 -10.867 -11.074 1.00 92.69 181 ALA A CA 1
ATOM 1458 C C . ALA A 1 181 ? 3.994 -11.117 -9.569 1.00 92.69 181 ALA A C 1
ATOM 1460 O O . ALA A 1 181 ? 3.203 -11.980 -9.202 1.00 92.69 181 ALA A O 1
ATOM 1461 N N . HIS A 1 182 ? 4.637 -10.346 -8.687 1.00 92.31 182 HIS A N 1
ATOM 1462 C CA . HIS A 1 182 ? 4.473 -10.459 -7.231 1.00 92.31 182 HIS A CA 1
ATOM 1463 C C . HIS A 1 182 ? 3.644 -9.318 -6.612 1.00 92.31 182 HIS A C 1
ATOM 1465 O O . HIS A 1 182 ? 3.540 -9.249 -5.387 1.00 92.31 182 HIS A O 1
ATOM 1471 N N . SER A 1 183 ? 3.074 -8.426 -7.431 1.00 93.94 183 SER A N 1
ATOM 1472 C CA . SER A 1 183 ? 2.388 -7.196 -6.987 1.00 93.94 183 SER A CA 1
ATOM 1473 C C . SER A 1 183 ? 0.989 -7.042 -7.579 1.00 93.94 183 SER A C 1
ATOM 1475 O O . SER A 1 183 ? 0.482 -5.929 -7.707 1.00 93.94 183 SER A O 1
ATOM 1477 N N . LYS A 1 184 ? 0.375 -8.158 -7.986 1.00 92.06 184 LYS A N 1
ATOM 1478 C CA . LYS A 1 184 ? -0.912 -8.185 -8.691 1.00 92.06 184 LYS A CA 1
ATOM 1479 C C . LYS A 1 184 ? -1.983 -7.347 -7.996 1.00 92.06 184 LYS A C 1
ATOM 1481 O O . LYS A 1 184 ? -2.598 -6.516 -8.648 1.00 92.06 184 LYS A O 1
ATOM 1486 N N . GLU A 1 185 ? -2.163 -7.522 -6.687 1.00 91.00 185 GLU A N 1
ATOM 1487 C CA . GLU A 1 185 ? -3.208 -6.818 -5.931 1.00 91.00 185 GLU A CA 1
ATOM 1488 C C . GLU A 1 185 ? -3.004 -5.296 -5.937 1.00 91.00 185 GLU A C 1
ATOM 1490 O O . GLU A 1 185 ? -3.941 -4.548 -6.204 1.00 91.00 185 GLU A O 1
ATOM 1495 N N . GLN A 1 186 ? -1.769 -4.826 -5.734 1.00 94.00 186 GLN A N 1
ATOM 1496 C CA . GLN A 1 186 ? -1.447 -3.395 -5.758 1.00 94.00 186 GLN A CA 1
ATOM 1497 C C . GLN A 1 186 ? -1.631 -2.794 -7.157 1.00 94.00 186 GLN A C 1
ATOM 1499 O O . GLN A 1 186 ? -2.138 -1.682 -7.297 1.00 94.00 186 GLN A O 1
ATOM 1504 N N . LEU A 1 187 ? -1.238 -3.530 -8.201 1.00 94.06 187 LEU A N 1
ATOM 1505 C CA . LEU A 1 187 ? -1.381 -3.081 -9.587 1.00 94.06 187 LEU A CA 1
ATOM 1506 C C . LEU A 1 187 ? -2.844 -3.071 -10.046 1.00 94.06 187 LEU A C 1
ATOM 1508 O O . LEU A 1 187 ? -3.260 -2.121 -10.703 1.00 94.06 187 LEU A O 1
ATOM 1512 N N . LEU A 1 188 ? -3.640 -4.074 -9.666 1.00 91.38 188 LEU A N 1
ATOM 1513 C CA . LEU A 1 188 ? -5.085 -4.078 -9.910 1.00 91.38 188 LEU A CA 1
ATOM 1514 C C . LEU A 1 188 ? -5.773 -2.921 -9.185 1.00 91.38 188 LEU A C 1
ATOM 1516 O O . LEU A 1 188 ? -6.647 -2.280 -9.765 1.00 91.38 188 LEU A O 1
ATOM 1520 N N . TRP A 1 189 ? -5.358 -2.620 -7.952 1.00 93.31 189 TRP A N 1
ATOM 1521 C CA . TRP A 1 189 ? -5.883 -1.478 -7.211 1.00 93.31 189 TRP A CA 1
ATOM 1522 C C . TRP A 1 189 ? -5.595 -0.151 -7.935 1.00 93.31 189 TRP A C 1
ATOM 1524 O O . TRP A 1 189 ? -6.517 0.642 -8.115 1.00 93.31 189 TRP A O 1
ATOM 1534 N N . LEU A 1 190 ? -4.369 0.066 -8.434 1.00 92.75 190 LEU A N 1
ATOM 1535 C CA . LEU A 1 190 ? -4.023 1.262 -9.225 1.00 92.75 190 LEU A CA 1
ATOM 1536 C C . LEU A 1 190 ? -4.837 1.363 -10.516 1.00 92.75 190 LEU A C 1
ATOM 1538 O O . LEU A 1 190 ? -5.329 2.430 -10.867 1.00 92.75 190 LEU A O 1
ATOM 1542 N N . LEU A 1 191 ? -4.980 0.252 -11.237 1.00 90.19 191 LEU A N 1
ATOM 1543 C CA . LEU A 1 191 ? -5.703 0.229 -12.509 1.00 90.19 191 LEU A CA 1
ATOM 1544 C C . LEU A 1 191 ? -7.212 0.444 -12.344 1.00 90.19 191 LEU A C 1
ATOM 1546 O O . LEU A 1 191 ? -7.844 0.948 -13.277 1.00 90.19 191 LEU A O 1
ATOM 1550 N N . GLY A 1 192 ? -7.757 0.093 -11.177 1.00 88.94 192 GLY A N 1
ATOM 1551 C CA . GLY A 1 192 ? -9.144 0.334 -10.778 1.00 88.94 192 GLY A CA 1
ATOM 1552 C C . GLY A 1 192 ? -9.419 1.749 -10.267 1.00 88.94 192 GLY A C 1
ATOM 1553 O O . GLY A 1 192 ? -10.559 2.034 -9.907 1.00 88.94 192 GLY A O 1
ATOM 1554 N N . MET A 1 193 ? -8.415 2.633 -10.212 1.00 89.62 193 MET A N 1
ATOM 1555 C CA . MET A 1 193 ? -8.622 4.033 -9.843 1.00 89.62 193 MET A CA 1
ATOM 1556 C C . MET A 1 193 ? -9.530 4.758 -10.841 1.00 89.62 193 MET A C 1
ATOM 1558 O O . MET A 1 193 ? -9.524 4.484 -12.050 1.00 89.62 193 MET A O 1
ATOM 1562 N N . ASP A 1 194 ? -10.286 5.718 -10.307 1.00 80.94 194 ASP A N 1
ATOM 1563 C CA . ASP A 1 194 ? -11.135 6.621 -11.091 1.00 80.94 194 ASP A CA 1
ATOM 1564 C C . ASP A 1 194 ? -10.287 7.451 -12.077 1.00 80.94 194 ASP A C 1
ATOM 1566 O O . ASP A 1 194 ? -10.578 7.536 -13.272 1.00 80.94 194 ASP A O 1
ATOM 1570 N N . GLN A 1 195 ? -9.139 7.946 -11.600 1.00 79.75 195 GLN A N 1
ATOM 1571 C CA . GLN A 1 195 ? -8.117 8.586 -12.426 1.00 79.75 195 GLN A CA 1
ATOM 1572 C C . GLN A 1 195 ? -7.469 7.579 -13.392 1.00 79.75 195 GLN A C 1
ATOM 1574 O O . GLN A 1 195 ? -7.182 6.428 -13.052 1.00 79.75 195 GLN A O 1
ATOM 1579 N N . SER A 1 196 ? -7.201 8.010 -14.626 1.00 78.00 196 SER A N 1
ATOM 1580 C CA . SER A 1 196 ? -6.575 7.167 -15.645 1.00 78.00 196 SER A CA 1
ATOM 1581 C C . SER A 1 196 ? -5.074 6.989 -15.403 1.00 78.00 196 SER A C 1
ATOM 1583 O O . SER A 1 196 ? -4.264 7.798 -15.852 1.00 78.00 196 SER A O 1
ATOM 1585 N N . ILE A 1 197 ? -4.703 5.887 -14.753 1.00 87.50 197 ILE A N 1
ATOM 1586 C CA . ILE A 1 197 ? -3.316 5.416 -14.661 1.00 87.50 197 ILE A CA 1
ATOM 1587 C C . ILE A 1 197 ? -3.115 4.251 -15.619 1.00 87.50 197 ILE A C 1
ATOM 1589 O O . ILE A 1 197 ? -3.981 3.384 -15.765 1.00 87.50 197 ILE A O 1
ATOM 1593 N N . SER A 1 198 ? -1.954 4.228 -16.261 1.00 87.69 198 SER A N 1
ATOM 1594 C CA . SER A 1 198 ? -1.527 3.129 -17.122 1.00 87.69 198 SER A CA 1
ATOM 1595 C C . SER A 1 198 ? -0.249 2.485 -16.603 1.00 87.69 198 SER A C 1
ATOM 1597 O O . SER A 1 198 ? 0.540 3.114 -15.900 1.00 87.69 198 SER A O 1
ATOM 1599 N N . LEU A 1 199 ? -0.026 1.224 -16.951 1.00 90.31 199 LEU A N 1
ATOM 1600 C CA . LEU A 1 199 ? 1.189 0.491 -16.621 1.00 90.31 199 LEU A CA 1
ATOM 1601 C C . LEU A 1 199 ? 1.991 0.224 -17.891 1.00 90.31 199 LEU A C 1
ATOM 1603 O O . LEU A 1 199 ? 1.435 -0.215 -18.893 1.00 90.31 199 LEU A O 1
ATOM 1607 N N . LEU A 1 200 ? 3.301 0.431 -17.828 1.00 90.25 200 LEU A N 1
ATOM 1608 C CA . LEU A 1 200 ? 4.258 -0.109 -18.787 1.00 90.25 200 LEU A CA 1
ATOM 1609 C C . LEU A 1 200 ? 4.992 -1.259 -18.104 1.00 90.25 200 LEU A C 1
ATOM 1611 O O . LEU A 1 200 ? 5.818 -1.031 -17.221 1.00 90.25 200 LEU A O 1
ATOM 1615 N N . LEU A 1 201 ? 4.670 -2.490 -18.489 1.00 90.88 201 LEU A N 1
ATOM 1616 C CA . LEU A 1 201 ? 5.354 -3.679 -18.002 1.00 90.88 201 LEU A CA 1
ATOM 1617 C C . LEU A 1 201 ? 6.550 -3.965 -18.895 1.00 90.88 201 LEU A C 1
ATOM 1619 O O . LEU A 1 201 ? 6.379 -4.261 -20.077 1.00 90.88 201 LEU A O 1
ATOM 1623 N N . TRP A 1 202 ? 7.750 -3.894 -18.326 1.00 91.19 202 TRP A N 1
ATOM 1624 C CA . TRP A 1 202 ? 8.983 -4.095 -19.081 1.00 91.19 202 TRP A CA 1
ATOM 1625 C C . TRP A 1 202 ? 9.827 -5.242 -18.537 1.00 91.19 202 TRP A C 1
ATOM 1627 O O . TRP A 1 202 ? 9.783 -5.557 -17.348 1.00 91.19 202 TRP A O 1
ATOM 1637 N N . SER A 1 203 ? 10.613 -5.882 -19.397 1.00 90.62 203 SER A N 1
ATOM 1638 C CA . SER A 1 203 ? 11.556 -6.924 -18.974 1.00 90.62 203 SER A CA 1
ATOM 1639 C C . SER A 1 203 ? 12.823 -6.907 -19.815 1.00 90.62 203 SER A C 1
ATOM 1641 O O . SER A 1 203 ? 12.785 -6.542 -20.985 1.00 90.62 203 SER A O 1
ATOM 1643 N N . ASP A 1 204 ? 13.933 -7.328 -19.216 1.00 88.12 204 ASP A N 1
ATOM 1644 C CA . ASP A 1 204 ? 15.204 -7.560 -19.899 1.00 88.12 204 ASP A CA 1
ATOM 1645 C C . ASP A 1 204 ? 15.512 -9.065 -19.992 1.00 88.12 204 ASP A C 1
ATOM 1647 O O . ASP A 1 204 ? 14.813 -9.905 -19.412 1.00 88.12 204 ASP A O 1
ATOM 1651 N N . ALA A 1 205 ? 16.569 -9.408 -20.733 1.00 87.69 205 ALA A N 1
ATOM 1652 C CA . ALA A 1 205 ? 17.029 -10.785 -20.909 1.00 87.69 205 ALA A CA 1
ATOM 1653 C C . ALA A 1 205 ? 17.381 -11.474 -19.579 1.00 87.69 205 ALA A C 1
ATOM 1655 O O . ALA A 1 205 ? 17.277 -12.695 -19.478 1.00 87.69 205 ALA A O 1
ATOM 1656 N N . GLU A 1 206 ? 17.720 -10.706 -18.543 1.00 85.06 206 GLU A N 1
ATOM 1657 C CA . GLU A 1 206 ? 18.048 -11.218 -17.215 1.00 85.06 206 GLU A CA 1
ATOM 1658 C C . GLU A 1 206 ? 16.827 -11.346 -16.305 1.00 85.06 206 GLU A C 1
ATOM 1660 O O . GLU A 1 206 ? 16.944 -11.930 -15.230 1.00 85.06 206 GLU A O 1
ATOM 1665 N N . ASP A 1 207 ? 15.649 -10.828 -16.666 1.00 87.19 207 ASP A N 1
ATOM 1666 C CA . ASP A 1 207 ? 14.475 -10.908 -15.800 1.00 87.19 207 ASP A CA 1
ATOM 1667 C C . ASP A 1 207 ? 13.955 -12.353 -15.748 1.00 87.19 207 ASP A C 1
ATOM 1669 O O . ASP A 1 207 ? 13.856 -13.044 -16.768 1.00 87.19 207 ASP A O 1
ATOM 1673 N N . HIS A 1 208 ? 13.668 -12.824 -14.535 1.00 87.00 208 HIS A N 1
ATOM 1674 C CA . HIS A 1 208 ? 13.234 -14.196 -14.271 1.00 87.00 208 HIS A CA 1
ATOM 1675 C C . HIS A 1 208 ? 11.853 -14.175 -13.614 1.00 87.00 208 HIS A C 1
ATOM 1677 O O . HIS A 1 208 ? 11.706 -13.739 -12.466 1.00 87.00 208 HIS A O 1
ATOM 1683 N N . VAL A 1 209 ? 10.852 -14.683 -14.335 1.00 87.31 209 VAL A N 1
ATOM 1684 C CA . VAL A 1 209 ? 9.470 -14.838 -13.864 1.00 87.31 209 VAL A CA 1
ATOM 1685 C C . VAL A 1 209 ? 9.146 -16.324 -13.778 1.00 87.31 209 VAL A C 1
ATOM 1687 O O . VAL A 1 209 ? 9.140 -17.024 -14.787 1.00 87.31 209 VAL A O 1
ATOM 1690 N N . THR A 1 210 ? 8.896 -16.814 -12.563 1.00 83.81 210 THR A N 1
ATOM 1691 C CA . THR A 1 210 ? 8.586 -18.231 -12.311 1.00 83.81 210 THR A CA 1
ATOM 1692 C C . THR A 1 210 ? 7.090 -18.524 -12.360 1.00 83.81 210 THR A C 1
ATOM 1694 O O . THR A 1 210 ? 6.692 -19.571 -12.855 1.00 83.81 210 THR A O 1
ATOM 1697 N N . ASN A 1 211 ? 6.254 -17.603 -11.870 1.00 87.81 211 ASN A N 1
ATOM 1698 C CA . ASN A 1 211 ? 4.799 -17.723 -11.892 1.00 87.81 211 ASN A CA 1
ATOM 1699 C C . ASN A 1 211 ? 4.193 -16.621 -12.767 1.00 87.81 211 ASN A C 1
ATOM 1701 O O . ASN A 1 211 ? 4.250 -15.444 -12.415 1.00 87.81 211 ASN A O 1
ATOM 1705 N N . TRP A 1 212 ? 3.598 -17.020 -13.888 1.00 89.69 212 TRP A N 1
ATOM 1706 C CA . TRP A 1 212 ? 2.975 -16.115 -14.855 1.00 89.69 212 TRP A CA 1
ATOM 1707 C C . TRP A 1 212 ? 1.489 -15.868 -14.604 1.00 89.69 212 TRP A C 1
ATOM 1709 O O . TRP A 1 212 ? 0.953 -14.877 -15.098 1.00 89.69 212 TRP A O 1
ATOM 1719 N N . THR A 1 213 ? 0.843 -16.706 -13.787 1.00 90.12 213 THR A N 1
ATOM 1720 C CA . THR A 1 213 ? -0.586 -16.599 -13.448 1.00 90.12 213 THR A CA 1
ATOM 1721 C C . THR A 1 213 ? -0.988 -15.171 -13.056 1.00 90.12 213 THR A C 1
ATOM 1723 O O . THR A 1 213 ? -1.941 -14.653 -13.635 1.00 90.12 213 THR A O 1
ATOM 1726 N N . PRO A 1 214 ? -0.240 -14.458 -12.185 1.00 90.25 214 PRO A N 1
ATOM 1727 C CA . PRO A 1 214 ? -0.611 -13.103 -11.785 1.00 90.25 214 PRO A CA 1
ATOM 1728 C C . PRO A 1 214 ? -0.533 -12.077 -12.924 1.00 90.25 214 PRO A C 1
ATOM 1730 O O . PRO A 1 214 ? -1.311 -11.128 -12.935 1.00 90.25 214 PRO A O 1
ATOM 1733 N N . ILE A 1 215 ? 0.378 -12.257 -13.889 1.00 90.56 215 ILE A N 1
ATOM 1734 C CA . ILE A 1 215 ? 0.503 -11.380 -15.065 1.00 90.56 215 ILE A CA 1
ATOM 1735 C C . ILE A 1 215 ? -0.662 -11.607 -16.029 1.00 90.56 215 ILE A C 1
ATOM 1737 O O . ILE A 1 215 ? -1.232 -10.644 -16.543 1.00 90.56 215 ILE A O 1
ATOM 1741 N N . VAL A 1 216 ? -1.029 -12.870 -16.258 1.00 87.38 216 VAL A N 1
ATOM 1742 C CA . VAL A 1 216 ? -2.173 -13.235 -17.103 1.00 87.38 216 VAL A CA 1
ATOM 1743 C C . VAL A 1 216 ? -3.473 -12.717 -16.486 1.00 87.38 216 VAL A C 1
ATOM 1745 O O . VAL A 1 216 ? -4.275 -12.093 -17.175 1.00 87.38 216 VAL A O 1
ATOM 1748 N N . GLU A 1 217 ? -3.664 -12.890 -15.178 1.00 86.69 217 GLU A N 1
ATOM 1749 C CA . GLU A 1 217 ? -4.811 -12.332 -14.452 1.00 86.69 217 GLU A CA 1
ATOM 1750 C C . GLU A 1 217 ? -4.850 -10.801 -14.508 1.00 86.69 217 GLU A C 1
ATOM 1752 O O . GLU A 1 217 ? -5.918 -10.229 -14.732 1.00 86.69 217 GLU A O 1
ATOM 1757 N N . LEU A 1 218 ? -3.700 -10.132 -14.354 1.00 88.19 218 LEU A N 1
ATOM 1758 C CA . LEU A 1 218 ? -3.593 -8.677 -14.472 1.00 88.19 218 LEU A CA 1
ATOM 1759 C C . LEU A 1 218 ? -4.041 -8.204 -15.863 1.00 88.19 218 LEU A C 1
ATOM 1761 O O . LEU A 1 218 ? -4.846 -7.281 -15.954 1.00 88.19 218 LEU A O 1
ATOM 1765 N N . ARG A 1 219 ? -3.590 -8.879 -16.930 1.00 84.00 219 ARG A N 1
ATOM 1766 C CA . ARG A 1 219 ? -3.994 -8.597 -18.318 1.00 84.00 219 ARG A CA 1
ATOM 1767 C C . ARG A 1 219 ? -5.500 -8.777 -18.529 1.00 84.00 219 ARG A C 1
ATOM 1769 O O . ARG A 1 219 ? -6.152 -7.905 -19.096 1.00 84.00 219 ARG A O 1
ATOM 1776 N N . ARG A 1 220 ? -6.056 -9.892 -18.045 1.00 81.38 220 ARG A N 1
ATOM 1777 C CA . ARG A 1 220 ? -7.469 -10.266 -18.234 1.00 81.38 220 ARG A CA 1
ATOM 1778 C C . ARG A 1 220 ? -8.448 -9.421 -17.423 1.00 81.38 220 ARG A C 1
ATOM 1780 O O . ARG A 1 220 ? -9.600 -9.285 -17.820 1.00 81.38 220 ARG A O 1
ATOM 1787 N N . SER A 1 221 ? -8.015 -8.882 -16.285 1.00 77.44 221 SER A N 1
ATOM 1788 C CA . SER A 1 221 ? -8.874 -8.085 -15.396 1.00 77.44 221 SER A CA 1
ATOM 1789 C C . SER A 1 221 ? -9.061 -6.647 -15.883 1.00 77.44 221 SER A C 1
ATOM 1791 O O . SER A 1 221 ? -9.909 -5.923 -15.369 1.00 77.44 221 SER A O 1
ATOM 1793 N N . THR A 1 222 ? -8.264 -6.196 -16.854 1.00 69.56 222 THR A N 1
ATOM 1794 C CA . THR A 1 222 ? -8.240 -4.794 -17.275 1.00 69.56 222 THR A CA 1
ATOM 1795 C C . THR A 1 222 ? -8.908 -4.641 -18.630 1.00 69.56 222 THR A C 1
ATOM 1797 O O . THR A 1 222 ? -8.297 -4.857 -19.670 1.00 69.56 222 THR A O 1
ATOM 1800 N N . THR A 1 223 ? -10.167 -4.213 -18.634 1.00 57.88 223 THR A N 1
ATOM 1801 C CA . THR A 1 223 ? -10.976 -4.052 -19.858 1.00 57.88 223 THR A CA 1
ATOM 1802 C C . THR A 1 223 ? -10.572 -2.850 -20.720 1.00 57.88 223 THR A C 1
ATOM 1804 O O . THR A 1 223 ? -11.063 -2.686 -21.831 1.00 57.88 223 THR A O 1
ATOM 1807 N N . LYS A 1 224 ? -9.685 -1.983 -20.215 1.00 61.12 224 LYS A N 1
ATOM 1808 C CA . LYS A 1 224 ? -9.385 -0.663 -20.798 1.00 61.12 224 LYS A CA 1
ATOM 1809 C C . LYS A 1 224 ? -8.046 -0.575 -21.547 1.00 61.12 224 LYS A C 1
ATOM 1811 O O . LYS A 1 224 ? -7.634 0.539 -21.867 1.00 61.12 224 LYS A O 1
ATOM 1816 N N . ASN A 1 225 ? -7.350 -1.692 -21.794 1.00 65.75 225 ASN A N 1
ATOM 1817 C CA . ASN A 1 225 ? -6.008 -1.710 -22.410 1.00 65.75 225 ASN A CA 1
ATOM 1818 C C . ASN A 1 225 ? -5.029 -0.728 -21.740 1.00 65.75 225 ASN A C 1
ATOM 1820 O O . ASN A 1 225 ? -4.238 -0.057 -22.395 1.00 65.75 225 ASN A O 1
ATOM 1824 N N . ARG A 1 226 ? -5.109 -0.615 -20.407 1.00 79.50 226 ARG A N 1
ATOM 1825 C CA . ARG A 1 226 ? -4.265 0.278 -19.592 1.00 79.50 226 ARG A CA 1
ATOM 1826 C C . ARG A 1 226 ? -2.870 -0.305 -19.331 1.00 79.50 226 ARG A C 1
ATOM 1828 O O . ARG A 1 226 ? -2.135 0.235 -18.511 1.00 79.50 226 ARG A O 1
ATOM 1835 N N . ILE A 1 227 ? -2.511 -1.409 -19.984 1.00 83.38 227 ILE A N 1
ATOM 1836 C CA . ILE A 1 227 ? -1.228 -2.091 -19.820 1.00 83.38 227 ILE A CA 1
ATOM 1837 C C . ILE A 1 227 ? -0.527 -2.148 -21.175 1.00 83.38 227 ILE A C 1
ATOM 1839 O O . ILE A 1 227 ? -1.062 -2.696 -22.135 1.00 83.38 227 ILE A O 1
ATOM 1843 N N . LEU A 1 228 ? 0.677 -1.589 -21.225 1.00 83.44 228 LEU A N 1
ATOM 1844 C CA . LEU A 1 228 ? 1.602 -1.656 -22.350 1.00 83.44 228 LEU A CA 1
ATOM 1845 C C . LEU A 1 228 ? 2.741 -2.618 -22.004 1.00 83.44 228 LEU A C 1
ATOM 1847 O O . LEU A 1 228 ? 3.150 -2.704 -20.844 1.00 83.44 228 LEU A O 1
ATOM 1851 N N . TYR A 1 229 ? 3.271 -3.317 -23.005 1.00 82.88 229 TYR A N 1
ATOM 1852 C CA . TYR A 1 229 ? 4.291 -4.347 -22.815 1.00 82.88 229 TYR A CA 1
ATOM 1853 C C . TYR A 1 229 ? 5.565 -4.031 -23.606 1.00 82.88 229 TYR A C 1
ATOM 1855 O O . TYR A 1 229 ? 5.577 -4.114 -24.832 1.00 82.88 229 TYR A O 1
ATOM 1863 N N . ASP A 1 230 ? 6.659 -3.750 -22.897 1.00 86.19 230 ASP A N 1
ATOM 1864 C CA . ASP A 1 230 ? 8.008 -3.626 -23.462 1.00 86.19 230 ASP A CA 1
ATOM 1865 C C . ASP A 1 230 ? 8.882 -4.803 -23.011 1.00 86.19 230 ASP A C 1
ATOM 1867 O O . ASP A 1 230 ? 9.655 -4.740 -22.054 1.00 86.19 230 ASP A O 1
ATOM 1871 N N . LEU A 1 231 ? 8.646 -5.956 -23.634 1.00 87.19 231 LEU A N 1
ATOM 1872 C CA . LEU A 1 231 ? 9.165 -7.229 -23.152 1.00 87.19 231 LEU A CA 1
ATOM 1873 C C . LEU A 1 231 ? 10.307 -7.760 -24.006 1.00 87.19 231 LEU A C 1
ATOM 1875 O O . LEU A 1 231 ? 10.247 -7.720 -25.239 1.00 87.19 231 LEU A O 1
ATOM 1879 N N . ASP A 1 232 ? 11.272 -8.389 -23.332 1.00 89.25 232 ASP A N 1
ATOM 1880 C CA . ASP A 1 232 ? 12.232 -9.276 -23.973 1.00 89.25 232 ASP A CA 1
ATOM 1881 C C . ASP A 1 232 ? 11.495 -10.318 -24.844 1.00 89.25 232 ASP A C 1
ATOM 1883 O O . ASP A 1 232 ? 10.444 -10.836 -24.427 1.00 89.25 232 ASP A O 1
ATOM 1887 N N . PRO A 1 233 ? 12.009 -10.661 -26.043 1.00 88.25 233 PRO A N 1
ATOM 1888 C CA . PRO A 1 233 ? 11.362 -11.614 -26.938 1.00 88.25 233 PRO A CA 1
ATOM 1889 C C . PRO A 1 233 ? 10.955 -12.937 -26.275 1.00 88.25 233 PRO A C 1
ATOM 1891 O O . PRO A 1 233 ? 9.920 -13.496 -26.650 1.00 88.25 233 PRO A O 1
ATOM 1894 N N . LYS A 1 234 ? 11.709 -13.432 -25.279 1.00 89.31 234 LYS A N 1
ATOM 1895 C CA . LYS A 1 234 ? 11.378 -14.673 -24.554 1.00 89.31 234 LYS A CA 1
ATOM 1896 C C . LYS A 1 234 ? 10.075 -14.544 -23.755 1.00 89.31 234 LYS A C 1
ATOM 1898 O O . LYS A 1 234 ? 9.249 -15.451 -23.762 1.00 89.31 234 LYS A O 1
ATOM 1903 N N . HIS A 1 235 ? 9.863 -13.391 -23.124 1.00 89.62 235 HIS A N 1
ATOM 1904 C CA . HIS A 1 235 ? 8.682 -13.070 -22.325 1.00 89.62 235 HIS A CA 1
ATOM 1905 C C . HIS A 1 235 ? 7.484 -12.696 -23.198 1.00 89.62 235 HIS A C 1
ATOM 1907 O O . HIS A 1 235 ? 6.359 -13.106 -22.912 1.00 89.62 235 HIS A O 1
ATOM 1913 N N . ARG A 1 236 ? 7.723 -11.964 -24.296 1.00 87.44 236 ARG A N 1
ATOM 1914 C CA . ARG A 1 236 ? 6.677 -11.604 -25.265 1.00 87.44 236 ARG A CA 1
ATOM 1915 C C . ARG A 1 236 ? 6.019 -12.851 -25.858 1.00 87.44 236 ARG A C 1
ATOM 1917 O O . ARG A 1 236 ? 4.795 -12.912 -25.905 1.00 87.44 236 ARG A O 1
ATOM 1924 N N . LYS A 1 237 ? 6.814 -13.853 -26.253 1.00 86.38 237 LYS A N 1
ATOM 1925 C CA . LYS A 1 237 ? 6.301 -15.123 -26.797 1.00 86.38 237 LYS A CA 1
ATOM 1926 C C . LYS A 1 237 ? 5.351 -15.831 -25.829 1.00 86.38 237 LYS A C 1
ATOM 1928 O O . LYS A 1 237 ? 4.318 -16.320 -26.265 1.00 86.38 237 LYS A O 1
ATOM 1933 N N . PHE A 1 238 ? 5.667 -15.833 -24.533 1.00 84.94 238 PHE A N 1
ATOM 1934 C CA . PHE A 1 238 ? 4.824 -16.456 -23.510 1.00 84.94 238 PHE A CA 1
ATOM 1935 C C . PHE A 1 238 ? 3.441 -15.787 -23.418 1.00 84.94 238 PHE A C 1
ATOM 1937 O O . PHE A 1 238 ? 2.412 -16.452 -23.494 1.00 84.94 238 PHE A O 1
ATOM 1944 N N . LEU A 1 239 ? 3.391 -14.451 -23.347 1.00 82.31 239 LEU A N 1
ATOM 1945 C CA . LEU A 1 239 ? 2.108 -13.736 -23.291 1.00 82.31 239 LEU A CA 1
ATOM 1946 C C . LEU A 1 239 ? 1.320 -13.784 -24.607 1.00 82.31 239 LEU A C 1
ATOM 1948 O O . LEU A 1 239 ? 0.109 -13.575 -24.593 1.00 82.31 239 LEU A O 1
ATOM 1952 N N . GLN A 1 240 ? 1.974 -14.037 -25.741 1.00 80.25 240 GLN A N 1
ATOM 1953 C CA . GLN A 1 240 ? 1.294 -14.240 -27.023 1.00 80.25 240 GLN A CA 1
ATOM 1954 C C . GLN A 1 240 ? 0.593 -15.601 -27.106 1.00 80.25 240 GLN A C 1
ATOM 1956 O O . GLN A 1 240 ? -0.409 -15.710 -27.807 1.00 80.25 240 GLN A O 1
ATOM 1961 N N . THR A 1 241 ? 1.097 -16.626 -26.410 1.00 77.62 241 THR A N 1
ATOM 1962 C CA . THR A 1 241 ? 0.486 -17.965 -26.406 1.00 77.62 241 THR A CA 1
ATOM 1963 C C . THR A 1 241 ? -0.707 -18.089 -25.466 1.00 77.62 241 THR A C 1
ATOM 1965 O O . THR A 1 241 ? -1.574 -18.931 -25.692 1.00 77.62 241 THR A O 1
ATOM 1968 N N . ASP A 1 242 ? -0.777 -17.256 -24.428 1.00 73.00 242 ASP A N 1
ATOM 1969 C CA . ASP A 1 242 ? -1.871 -17.301 -23.464 1.00 73.00 242 ASP A CA 1
ATOM 1970 C C . ASP A 1 242 ? -3.140 -16.619 -23.983 1.00 73.00 242 ASP A C 1
ATOM 1972 O O . ASP A 1 242 ? -3.121 -15.515 -24.531 1.00 73.00 242 ASP A O 1
ATOM 1976 N N . SER A 1 243 ? -4.280 -17.264 -23.731 1.00 66.81 243 SER A N 1
ATOM 1977 C CA . SER A 1 243 ? -5.593 -16.708 -24.048 1.00 66.81 243 SER A CA 1
ATOM 1978 C C . SER A 1 243 ? -5.866 -15.415 -23.263 1.00 66.81 243 SER A C 1
ATOM 1980 O O . SER A 1 243 ? -5.659 -15.356 -22.044 1.00 66.81 243 SER A O 1
ATOM 1982 N N . ASN A 1 244 ? -6.380 -14.397 -23.960 1.00 68.38 244 ASN A N 1
ATOM 1983 C CA . ASN A 1 244 ? -6.742 -13.091 -23.406 1.00 68.38 244 ASN A CA 1
ATOM 1984 C C . ASN A 1 244 ? -8.225 -12.995 -22.995 1.00 68.38 244 ASN A C 1
ATOM 1986 O O . ASN A 1 244 ? -8.770 -11.895 -22.940 1.00 68.38 244 ASN A O 1
ATOM 1990 N N . GLU A 1 245 ? -8.890 -14.126 -22.738 1.00 67.25 245 GLU A N 1
ATOM 1991 C CA . GLU A 1 245 ? -10.294 -14.116 -22.312 1.00 67.25 245 GLU A CA 1
ATOM 1992 C C . GLU A 1 245 ? -10.460 -13.327 -21.001 1.00 67.25 245 GLU A C 1
ATOM 1994 O O . GLU A 1 245 ? -9.794 -13.647 -20.008 1.00 67.25 245 GLU A O 1
ATOM 1999 N N . PRO A 1 246 ? -11.313 -12.290 -20.970 1.00 67.75 246 PRO A N 1
ATOM 2000 C CA . PRO A 1 246 ? -11.457 -11.434 -19.805 1.00 67.75 246 PRO A CA 1
ATOM 2001 C C . PRO A 1 246 ? -12.008 -12.226 -18.618 1.00 67.75 246 PRO A C 1
ATOM 2003 O O . PRO A 1 246 ? -12.996 -12.952 -18.726 1.00 67.75 246 PRO A O 1
ATOM 2006 N N . ILE A 1 247 ? -11.391 -12.049 -17.450 1.00 67.94 247 ILE A N 1
ATOM 2007 C CA . ILE A 1 247 ? -11.938 -12.566 -16.195 1.00 67.94 247 ILE A CA 1
ATOM 2008 C C . ILE A 1 247 ? -12.786 -11.445 -15.617 1.00 67.94 247 ILE A C 1
ATOM 2010 O O . ILE A 1 247 ? -12.264 -10.451 -15.111 1.00 67.94 247 ILE A O 1
ATOM 2014 N N . ALA A 1 248 ? -14.104 -11.610 -15.679 1.00 62.44 248 ALA A N 1
ATOM 2015 C CA . ALA A 1 248 ? -15.019 -10.744 -14.957 1.00 62.44 248 ALA A CA 1
ATOM 2016 C C . ALA A 1 248 ? -14.914 -11.053 -13.454 1.00 62.44 248 ALA A C 1
ATOM 2018 O O . ALA A 1 248 ? -15.678 -11.850 -12.914 1.00 62.44 248 ALA A O 1
ATOM 2019 N N . THR A 1 249 ? -13.944 -10.442 -12.768 1.00 67.44 249 THR A N 1
ATOM 2020 C CA . THR A 1 249 ? -14.030 -10.327 -11.308 1.00 67.44 249 THR A CA 1
ATOM 2021 C C . THR A 1 249 ? -14.941 -9.143 -10.995 1.00 67.44 249 THR A C 1
ATOM 2023 O O . THR A 1 249 ? -14.644 -8.032 -11.435 1.00 67.44 249 THR A O 1
ATOM 2026 N N . PRO A 1 250 ? -16.077 -9.344 -10.302 1.00 69.75 250 PRO A N 1
ATOM 2027 C CA . PRO A 1 250 ? -16.935 -8.226 -9.944 1.00 69.75 250 PRO A CA 1
ATOM 2028 C C . PRO A 1 250 ? -16.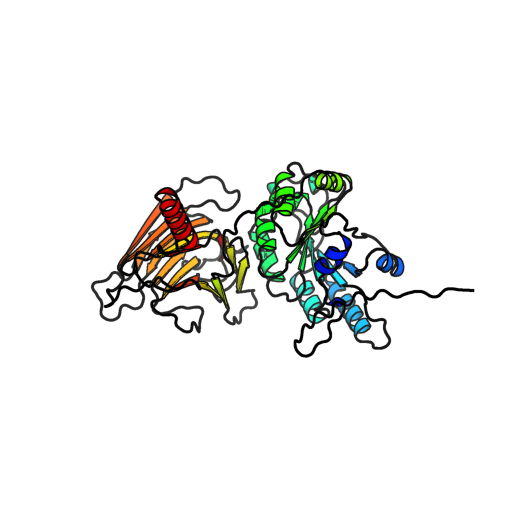155 -7.246 -9.052 1.00 69.75 250 PRO A C 1
ATOM 2030 O O . PRO A 1 250 ? -15.333 -7.687 -8.236 1.00 69.75 250 PRO A O 1
ATOM 2033 N N . PRO A 1 251 ? -16.382 -5.928 -9.192 1.00 73.12 251 PRO A N 1
ATOM 2034 C CA . PRO A 1 251 ? -15.748 -4.948 -8.325 1.00 73.12 251 PRO A CA 1
ATOM 2035 C C . PRO A 1 251 ? -16.151 -5.221 -6.873 1.00 73.12 251 PRO A C 1
ATOM 2037 O O . PRO A 1 251 ? -17.314 -5.501 -6.575 1.00 73.12 251 PRO A O 1
ATOM 2040 N N . THR A 1 252 ? -15.184 -5.161 -5.959 1.00 80.38 252 THR A N 1
ATOM 2041 C CA . THR A 1 252 ? -15.446 -5.328 -4.521 1.00 80.38 252 THR A CA 1
ATOM 2042 C C . THR A 1 252 ? -15.996 -4.047 -3.901 1.00 80.38 252 THR A C 1
ATOM 2044 O O . THR A 1 252 ? -16.614 -4.106 -2.838 1.00 80.38 252 THR A O 1
ATOM 2047 N N . PHE A 1 253 ? -15.804 -2.913 -4.582 1.00 86.44 253 PHE A N 1
ATOM 2048 C CA . PHE A 1 253 ? -16.269 -1.587 -4.208 1.00 86.44 253 PHE A CA 1
ATOM 2049 C C . PHE A 1 253 ? -16.926 -0.877 -5.401 1.00 86.44 253 PHE A C 1
ATOM 2051 O O . PHE A 1 253 ? -16.370 -0.825 -6.497 1.00 86.44 253 PHE A O 1
ATOM 2058 N N . SER A 1 254 ? -18.103 -0.290 -5.182 1.00 89.25 254 SER A N 1
ATOM 2059 C CA . SER A 1 254 ? -18.822 0.472 -6.206 1.00 89.25 254 SER A CA 1
ATOM 2060 C C . SER A 1 254 ? -18.426 1.948 -6.166 1.00 89.25 254 SER A C 1
ATOM 2062 O O . SER A 1 254 ? -18.774 2.672 -5.236 1.00 89.25 254 SER A O 1
ATOM 2064 N N . LEU A 1 255 ? -17.741 2.425 -7.209 1.00 88.62 255 LEU A N 1
ATOM 2065 C CA . LEU A 1 255 ? -17.391 3.845 -7.357 1.00 88.62 255 LEU A CA 1
ATOM 2066 C C . LEU A 1 255 ? -18.624 4.761 -7.486 1.00 88.62 255 LEU A C 1
ATOM 2068 O O . LEU A 1 255 ? -18.526 5.963 -7.237 1.00 88.62 255 LEU A O 1
ATOM 2072 N N . GLN A 1 256 ? -19.771 4.214 -7.903 1.00 90.94 256 GLN A N 1
ATOM 2073 C CA . GLN A 1 256 ? -21.000 4.980 -8.130 1.00 90.94 256 GLN A CA 1
ATOM 2074 C C . GLN A 1 256 ? -21.776 5.211 -6.832 1.00 90.94 256 GLN A C 1
ATOM 2076 O O . GLN A 1 256 ? -22.300 6.308 -6.631 1.00 90.94 256 GLN A O 1
ATOM 2081 N N . ASP A 1 257 ? -21.777 4.218 -5.938 1.00 91.69 257 ASP A N 1
ATOM 2082 C CA . ASP A 1 257 ? -22.536 4.237 -4.680 1.00 91.69 257 ASP A CA 1
ATOM 2083 C C . ASP A 1 257 ? -21.886 5.100 -3.592 1.00 91.69 257 ASP A C 1
ATOM 2085 O O . ASP A 1 257 ? -22.499 5.354 -2.555 1.00 91.69 257 ASP A O 1
ATOM 2089 N N . TRP A 1 258 ? -20.656 5.566 -3.819 1.00 92.94 258 TRP A N 1
ATOM 2090 C CA . TRP A 1 258 ? -19.878 6.335 -2.853 1.00 92.94 258 TRP A CA 1
ATOM 2091 C C . TRP A 1 258 ? -19.312 7.611 -3.472 1.00 92.94 258 TRP A C 1
ATOM 2093 O O . TRP A 1 258 ? -18.579 7.584 -4.464 1.00 92.94 258 TRP A O 1
ATOM 2103 N N . GLN A 1 259 ? -19.618 8.746 -2.852 1.00 93.19 259 GLN A N 1
ATOM 2104 C CA . GLN A 1 259 ? -19.105 10.058 -3.227 1.00 93.19 259 GLN A CA 1
ATOM 2105 C C . GLN A 1 259 ? -17.956 10.469 -2.314 1.00 93.19 259 GLN A C 1
ATOM 2107 O O . GLN A 1 259 ? -18.131 10.506 -1.102 1.00 93.19 259 GLN A O 1
ATOM 2112 N N . ALA A 1 260 ? -16.814 10.832 -2.894 1.00 93.00 260 ALA A N 1
ATOM 2113 C CA . ALA A 1 260 ? -15.768 11.536 -2.162 1.00 93.00 260 ALA A CA 1
ATOM 2114 C C . ALA A 1 260 ? -16.161 13.004 -1.965 1.00 93.00 260 ALA A C 1
ATOM 2116 O O . ALA A 1 260 ? -16.589 13.663 -2.914 1.00 93.00 260 ALA A O 1
ATOM 2117 N N . VAL A 1 261 ? -16.013 13.498 -0.741 1.00 92.31 261 VAL A N 1
ATOM 2118 C CA . VAL A 1 261 ? -16.118 14.918 -0.399 1.00 92.31 261 VAL A CA 1
ATOM 2119 C C . VAL A 1 261 ? -14.794 15.320 0.228 1.00 92.31 261 VAL A C 1
ATOM 2121 O O . VAL A 1 261 ? -14.374 14.730 1.224 1.00 92.31 261 VAL A O 1
ATOM 2124 N N . GLU A 1 262 ? -14.135 16.300 -0.376 1.00 90.62 262 GLU A N 1
ATOM 2125 C CA . GLU A 1 262 ? -12.841 16.807 0.066 1.00 90.62 262 GLU A CA 1
ATOM 2126 C C . GLU A 1 262 ? -12.981 18.219 0.620 1.00 90.62 262 GLU A C 1
ATOM 2128 O O . GLU A 1 262 ? -13.743 19.039 0.109 1.00 90.62 262 GLU A O 1
ATOM 2133 N N . PHE A 1 263 ? -12.208 18.499 1.659 1.00 90.50 263 PHE A N 1
ATOM 2134 C CA . PHE A 1 263 ? -12.131 19.788 2.319 1.00 90.50 263 PHE A CA 1
ATOM 2135 C C . PHE A 1 263 ? -10.733 20.365 2.135 1.00 90.50 263 PHE A C 1
ATOM 2137 O O . PHE A 1 263 ? -9.732 19.643 2.167 1.00 90.50 263 PHE A O 1
ATOM 2144 N N . SER A 1 264 ? -10.658 21.685 1.984 1.00 84.19 264 SER A N 1
ATOM 2145 C CA . SER A 1 264 ? -9.384 22.392 1.904 1.00 84.19 264 SER A CA 1
ATOM 2146 C C . SER A 1 264 ? -8.543 22.135 3.155 1.00 84.19 264 SER A C 1
ATOM 2148 O O . SER A 1 264 ? -9.016 22.288 4.281 1.00 84.19 264 SER A O 1
ATOM 2150 N N . SER A 1 265 ? -7.275 21.788 2.948 1.00 79.50 265 SER A N 1
ATOM 2151 C CA . SER A 1 265 ? -6.270 21.654 4.001 1.00 79.50 265 SER A CA 1
ATOM 2152 C C . SER A 1 265 ? -5.145 22.649 3.751 1.00 79.50 265 SER A C 1
ATOM 2154 O O . SER A 1 265 ? -4.739 22.844 2.607 1.00 79.50 265 SER A O 1
ATOM 2156 N N . SER A 1 266 ? -4.634 23.270 4.813 1.00 75.12 266 SER A N 1
ATOM 2157 C CA . SER A 1 266 ? -3.428 24.105 4.756 1.00 75.12 266 SER A CA 1
ATOM 2158 C C . SER A 1 266 ? -2.133 23.286 4.789 1.00 75.12 266 SER A C 1
ATOM 2160 O O . SER A 1 266 ? -1.051 23.852 4.645 1.00 75.12 266 SER A O 1
ATOM 2162 N N . GLY A 1 267 ? -2.226 21.969 5.006 1.00 71.69 267 GLY A N 1
ATOM 2163 C CA . GLY A 1 267 ? -1.071 21.083 5.072 1.00 71.69 267 GLY A CA 1
ATOM 2164 C C . GLY A 1 267 ? -0.351 20.961 3.729 1.00 71.69 267 GLY A C 1
ATOM 2165 O O . GLY A 1 267 ? -0.977 20.912 2.672 1.00 71.69 267 GLY A O 1
ATOM 2166 N N . SER A 1 268 ? 0.978 20.861 3.780 1.00 70.94 268 SER A N 1
ATOM 2167 C CA . SER A 1 268 ? 1.805 20.571 2.601 1.00 70.94 268 SER A CA 1
ATOM 2168 C C . SER A 1 268 ? 1.652 19.127 2.114 1.00 70.94 268 SER A C 1
ATOM 2170 O O . SER A 1 268 ? 1.886 18.842 0.943 1.00 70.94 268 SER A O 1
ATOM 2172 N N . GLN A 1 269 ? 1.256 18.211 3.003 1.00 78.94 269 GLN A N 1
ATOM 2173 C CA . GLN A 1 269 ? 1.064 16.804 2.671 1.00 78.94 269 GLN A CA 1
ATOM 2174 C C . GLN A 1 269 ? -0.252 16.572 1.929 1.00 78.94 269 GLN A C 1
ATOM 2176 O O . GLN A 1 269 ? -1.295 17.151 2.255 1.00 78.94 269 GLN A O 1
ATOM 2181 N N . LEU A 1 270 ? -0.217 15.648 0.968 1.00 83.69 270 LEU A N 1
ATOM 2182 C CA . LEU A 1 270 ? -1.416 15.157 0.309 1.00 83.69 270 LEU A CA 1
ATOM 2183 C C . LEU A 1 270 ? -2.389 14.600 1.357 1.00 83.69 270 LEU A C 1
ATOM 2185 O O . LEU A 1 270 ? -2.080 13.628 2.039 1.00 83.69 270 LEU A O 1
ATOM 2189 N N . SER A 1 271 ? -3.570 15.210 1.437 1.00 90.00 271 SER A N 1
ATOM 2190 C CA . SER A 1 271 ? -4.666 14.778 2.305 1.00 90.00 271 SER A CA 1
ATOM 2191 C C . SER A 1 271 ? -5.931 14.644 1.454 1.00 90.00 271 SER A C 1
ATOM 2193 O O . SER A 1 271 ? -6.389 15.640 0.889 1.00 90.00 271 SER A O 1
ATOM 2195 N N . THR A 1 272 ? -6.402 13.415 1.232 1.00 92.31 272 THR A N 1
ATOM 2196 C CA . THR A 1 272 ? -7.458 13.075 0.248 1.00 92.31 272 THR A CA 1
ATOM 2197 C C . THR A 1 272 ? -7.979 11.647 0.465 1.00 92.31 272 THR A C 1
ATOM 2199 O O . THR A 1 272 ? -7.396 10.862 1.219 1.00 92.31 272 THR A O 1
ATOM 2202 N N . VAL A 1 273 ? -9.062 11.297 -0.234 1.00 93.69 273 VAL A N 1
ATOM 2203 C CA . VAL A 1 273 ? -9.517 9.920 -0.418 1.00 93.69 273 VAL A CA 1
ATOM 2204 C C . VAL A 1 273 ? -9.401 9.516 -1.891 1.00 93.69 273 VAL A C 1
ATOM 2206 O O . VAL A 1 273 ? -10.129 9.991 -2.761 1.00 93.69 273 VAL A O 1
ATOM 2209 N N . VAL A 1 274 ? -8.502 8.582 -2.187 1.00 93.56 274 VAL A N 1
ATOM 2210 C CA . VAL A 1 274 ? -8.328 8.040 -3.538 1.00 93.56 274 VAL A CA 1
ATOM 2211 C C . VAL A 1 274 ? -9.239 6.831 -3.713 1.00 93.56 274 VAL A C 1
ATOM 2213 O O . VAL A 1 274 ? -9.108 5.833 -3.006 1.00 93.56 274 VAL A O 1
ATOM 2216 N N . ARG A 1 275 ? -10.174 6.899 -4.663 1.00 93.50 275 ARG A N 1
ATOM 2217 C CA . ARG A 1 275 ? -11.142 5.823 -4.920 1.00 93.50 275 ARG A CA 1
ATOM 2218 C C . ARG A 1 275 ? -10.634 4.858 -5.994 1.00 93.50 275 ARG A C 1
ATOM 2220 O O . ARG A 1 275 ? -10.183 5.289 -7.054 1.00 93.50 275 ARG A O 1
ATOM 2227 N N . SER A 1 276 ? -10.783 3.560 -5.734 1.00 92.56 276 SER A N 1
ATOM 2228 C CA . SER A 1 276 ? -10.532 2.470 -6.682 1.00 92.56 276 SER A CA 1
ATOM 2229 C C . SER A 1 276 ? -11.655 1.435 -6.612 1.00 92.56 276 SER A C 1
ATOM 2231 O O . SER A 1 276 ? -12.238 1.241 -5.549 1.00 92.56 276 SER A O 1
ATOM 2233 N N . GLU A 1 277 ? -11.933 0.725 -7.707 1.00 90.31 277 GLU A N 1
ATOM 2234 C CA . GLU A 1 277 ? -12.864 -0.422 -7.770 1.00 90.31 277 GLU A CA 1
ATOM 2235 C C 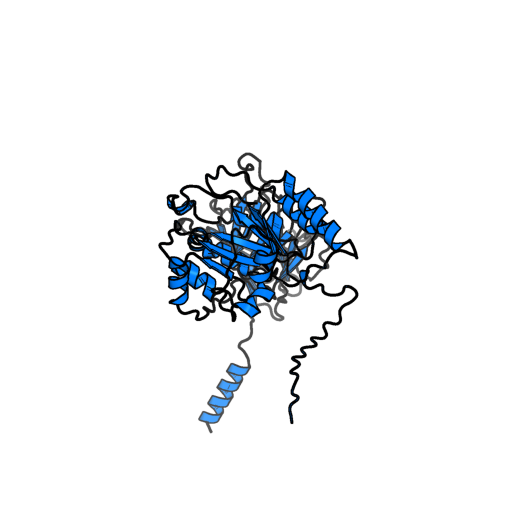. GLU A 1 277 ? -12.540 -1.538 -6.754 1.00 90.31 277 GLU A C 1
ATOM 2237 O O . GLU A 1 277 ? -13.385 -2.387 -6.456 1.00 90.31 277 GLU A O 1
ATOM 2242 N N . LYS A 1 278 ? -11.313 -1.544 -6.214 1.00 90.38 278 LYS A N 1
ATOM 2243 C CA . LYS A 1 278 ? -10.865 -2.466 -5.159 1.00 90.38 278 LYS A CA 1
ATOM 2244 C C . LYS A 1 278 ? -11.031 -1.920 -3.737 1.00 90.38 278 LYS A C 1
ATOM 2246 O O . LYS A 1 278 ? -10.854 -2.679 -2.786 1.00 90.38 278 LYS A O 1
ATOM 2251 N N . GLY A 1 279 ? -11.390 -0.647 -3.586 1.00 93.38 279 GLY A N 1
ATOM 2252 C CA . GLY A 1 279 ? -11.593 0.005 -2.296 1.00 93.38 279 GLY A CA 1
ATOM 2253 C C . GLY A 1 279 ? -10.927 1.383 -2.204 1.00 93.38 279 GLY A C 1
ATOM 2254 O O . GLY A 1 279 ? -9.934 1.626 -2.892 1.00 93.38 279 GLY A O 1
ATOM 2255 N N . PRO A 1 280 ? -11.445 2.309 -1.384 1.00 95.50 280 PRO A N 1
ATOM 2256 C CA . PRO A 1 280 ? -10.862 3.637 -1.225 1.00 95.50 280 PRO A CA 1
ATOM 2257 C C . PRO A 1 280 ? -9.667 3.660 -0.259 1.00 95.50 280 PRO A C 1
ATOM 2259 O O . PRO A 1 280 ? -9.679 3.003 0.782 1.00 95.50 280 PRO A O 1
ATOM 2262 N N . ALA A 1 281 ? -8.660 4.469 -0.581 1.00 95.50 281 ALA A N 1
ATOM 2263 C CA . ALA A 1 281 ? -7.494 4.749 0.253 1.00 95.50 281 ALA A CA 1
ATOM 2264 C C . ALA A 1 281 ? -7.586 6.163 0.840 1.00 95.50 281 ALA A C 1
ATOM 2266 O O . ALA A 1 281 ? -7.765 7.125 0.097 1.00 95.50 281 ALA A O 1
ATOM 2267 N N . PHE A 1 282 ? -7.445 6.294 2.156 1.00 95.50 282 PHE A N 1
ATOM 2268 C CA . PHE A 1 282 ? -7.410 7.578 2.857 1.00 95.50 282 PHE A CA 1
ATOM 2269 C C . PHE A 1 282 ? -5.963 7.939 3.178 1.00 95.50 282 PHE A C 1
ATOM 2271 O O . PHE A 1 282 ? -5.264 7.160 3.831 1.00 95.50 282 PHE A O 1
ATOM 2278 N N . LEU A 1 283 ? -5.533 9.114 2.720 1.00 93.38 283 LEU A N 1
ATOM 2279 C CA . LEU A 1 283 ? -4.164 9.605 2.863 1.00 93.38 283 LEU A CA 1
ATOM 2280 C C . LEU A 1 283 ? -4.136 10.910 3.657 1.00 93.38 283 LEU A C 1
ATOM 2282 O O . LEU A 1 283 ? -5.015 11.752 3.473 1.00 93.38 283 LEU A O 1
ATOM 2286 N N . GLY A 1 284 ? -3.100 11.096 4.476 1.00 90.69 284 GLY A N 1
ATOM 2287 C CA . GLY A 1 284 ? -2.761 12.379 5.099 1.00 90.69 284 GLY A CA 1
ATOM 2288 C C . GLY A 1 284 ? -3.735 12.815 6.190 1.00 90.69 284 GLY A C 1
ATOM 2289 O O . GLY A 1 284 ? -4.266 11.992 6.920 1.00 90.69 284 GLY A O 1
ATOM 2290 N N . GLU A 1 285 ? -3.950 14.111 6.362 1.00 90.94 285 GLU A N 1
ATOM 2291 C CA . GLU A 1 285 ? -4.858 14.635 7.390 1.00 90.94 285 GLU A CA 1
ATOM 2292 C C . GLU A 1 285 ? -6.327 14.222 7.131 1.00 90.94 285 GLU A C 1
ATOM 2294 O O . GLU A 1 285 ? -6.702 13.943 5.988 1.00 90.94 285 GLU A O 1
ATOM 2299 N N . PRO A 1 286 ? -7.203 14.194 8.157 1.00 92.50 286 PRO A N 1
ATOM 2300 C CA . PRO A 1 286 ? -8.622 13.857 8.012 1.00 92.50 286 PRO A CA 1
ATOM 2301 C C . PRO A 1 286 ? -9.409 14.991 7.330 1.00 92.50 286 PRO A C 1
ATOM 2303 O O . PRO A 1 286 ? -10.224 15.676 7.948 1.00 92.50 286 PRO A O 1
ATOM 2306 N N . THR A 1 287 ? -9.147 15.219 6.044 1.00 91.56 287 THR A N 1
ATOM 2307 C CA . THR A 1 287 ? -9.721 16.312 5.238 1.00 91.56 287 THR A CA 1
ATOM 2308 C C . THR A 1 287 ? -10.591 15.791 4.101 1.00 91.56 287 THR A C 1
ATOM 2310 O O . THR A 1 287 ? -10.941 16.544 3.200 1.00 91.56 287 THR A O 1
ATOM 2313 N N . ALA A 1 288 ? -10.949 14.510 4.119 1.00 92.88 288 ALA A N 1
ATOM 2314 C CA . ALA A 1 288 ? -11.844 13.910 3.144 1.00 92.88 288 ALA A CA 1
ATOM 2315 C C . ALA A 1 288 ? -12.729 12.842 3.791 1.00 92.88 288 ALA A C 1
ATOM 2317 O O . ALA A 1 288 ? -12.346 12.206 4.776 1.00 92.88 288 ALA A O 1
ATOM 2318 N N . LEU A 1 289 ? -13.912 12.642 3.217 1.00 94.75 289 LEU A N 1
ATOM 2319 C CA . LEU A 1 289 ? -14.873 11.619 3.620 1.00 94.75 289 LEU A CA 1
ATOM 2320 C C . LEU A 1 289 ? -15.535 10.975 2.402 1.00 94.75 289 LEU A C 1
ATOM 2322 O O . LEU A 1 289 ? -15.508 11.511 1.294 1.00 94.75 289 LEU A O 1
ATOM 2326 N N . LEU A 1 290 ? -16.162 9.828 2.630 1.00 94.94 290 LEU A N 1
ATOM 2327 C CA . LEU A 1 290 ? -16.998 9.126 1.671 1.00 94.94 290 LEU A CA 1
ATOM 2328 C C . LEU A 1 290 ? -18.442 9.127 2.147 1.00 94.94 290 LEU A C 1
ATOM 2330 O O . LEU A 1 290 ? -18.763 8.536 3.175 1.00 94.94 290 LEU A O 1
ATOM 2334 N N . LEU A 1 291 ? -19.317 9.750 1.370 1.00 93.81 291 LEU A N 1
ATOM 2335 C CA . LEU A 1 291 ? -20.757 9.717 1.572 1.00 93.81 291 LEU A CA 1
ATOM 2336 C C . LEU A 1 291 ? -21.353 8.566 0.761 1.00 93.81 291 LEU A C 1
ATOM 2338 O O . LEU A 1 291 ? -21.137 8.481 -0.452 1.00 93.81 291 LEU A O 1
ATOM 2342 N N . SER A 1 292 ? -22.123 7.692 1.406 1.00 93.81 292 SER A N 1
ATOM 2343 C CA . SER A 1 292 ? -22.912 6.711 0.668 1.00 93.81 292 SER A CA 1
ATOM 2344 C C . SER A 1 292 ? -24.090 7.396 -0.018 1.00 93.81 292 SER A C 1
ATOM 2346 O O . SER A 1 292 ? -24.847 8.130 0.614 1.00 93.81 292 SER A O 1
ATOM 2348 N N . LYS A 1 293 ? -24.261 7.129 -1.312 1.00 91.00 293 LYS A N 1
ATOM 2349 C CA . LYS A 1 293 ? -25.398 7.601 -2.112 1.00 91.00 293 LYS A CA 1
ATOM 2350 C C . LYS A 1 293 ? -26.618 6.686 -2.022 1.00 91.00 293 LYS A C 1
ATOM 2352 O O . LYS A 1 293 ? -27.659 7.017 -2.580 1.00 91.00 293 LYS A O 1
ATOM 2357 N N . ILE A 1 294 ? -26.494 5.534 -1.364 1.00 88.06 294 ILE A N 1
ATOM 2358 C CA . ILE A 1 294 ? -27.605 4.601 -1.179 1.00 88.06 294 ILE A CA 1
ATOM 2359 C C . ILE A 1 294 ? -28.536 5.199 -0.116 1.00 88.06 294 ILE A C 1
ATOM 2361 O O . ILE A 1 294 ? -28.114 5.336 1.036 1.00 88.06 294 ILE A O 1
ATOM 2365 N N . PRO A 1 295 ? -29.784 5.561 -0.465 1.00 81.25 295 PRO A N 1
ATOM 2366 C CA . PRO A 1 295 ? -30.706 6.132 0.502 1.00 81.25 295 PRO A CA 1
ATOM 2367 C C . PRO A 1 295 ? -31.131 5.071 1.527 1.00 81.25 295 PRO A C 1
ATOM 2369 O O . PRO A 1 295 ? -31.224 3.886 1.182 1.00 81.25 295 PRO A O 1
ATOM 2372 N N . PRO A 1 296 ? -31.439 5.466 2.773 1.00 76.44 296 PRO A N 1
ATOM 2373 C CA . PRO A 1 296 ? -32.047 4.555 3.733 1.00 76.44 296 PRO A CA 1
ATOM 2374 C C . PRO A 1 296 ? -33.384 4.029 3.174 1.00 76.44 296 PRO A C 1
ATOM 2376 O O . PRO A 1 296 ? -34.125 4.783 2.537 1.00 76.44 296 PRO A O 1
ATOM 2379 N N . PRO A 1 297 ? -33.722 2.743 3.371 1.00 73.88 297 PRO A N 1
ATOM 2380 C CA . PRO A 1 297 ? -34.938 2.170 2.815 1.00 73.88 297 PRO A CA 1
ATOM 2381 C C . PRO A 1 297 ? -36.175 2.766 3.503 1.00 73.88 297 PRO A C 1
ATOM 2383 O O . PRO A 1 297 ? -36.164 3.048 4.701 1.00 73.88 297 PRO A O 1
ATOM 2386 N N . ASN A 1 298 ? -37.271 2.898 2.750 1.00 66.19 298 ASN A N 1
ATOM 2387 C CA . ASN A 1 298 ? -38.518 3.510 3.236 1.00 66.19 298 ASN A CA 1
ATOM 2388 C C . ASN A 1 298 ? -39.162 2.753 4.414 1.00 66.19 298 ASN A C 1
ATOM 2390 O O . ASN A 1 298 ? -39.907 3.347 5.191 1.00 66.19 298 ASN A O 1
ATOM 2394 N N . PHE A 1 299 ? -38.874 1.455 4.554 1.00 65.00 299 PHE A N 1
ATOM 2395 C CA . PHE A 1 299 ? -39.341 0.616 5.655 1.00 65.00 299 PHE A CA 1
ATOM 2396 C C . PHE A 1 299 ? -38.129 -0.008 6.357 1.00 65.00 299 PHE A C 1
ATOM 2398 O O . PHE A 1 299 ? -37.418 -0.807 5.739 1.00 65.00 299 PHE A O 1
ATOM 2405 N N . PRO A 1 300 ? -37.848 0.347 7.621 1.00 61.91 300 PRO A N 1
ATOM 2406 C CA . PRO A 1 300 ? -36.636 -0.102 8.281 1.00 61.91 300 PRO A CA 1
ATOM 2407 C C . PRO A 1 300 ? -36.787 -1.561 8.728 1.00 61.91 300 PRO A C 1
ATOM 2409 O O . PRO A 1 300 ? -37.588 -1.868 9.608 1.00 61.91 300 PRO A O 1
ATOM 2412 N N . SER A 1 301 ? -36.000 -2.457 8.133 1.00 75.25 301 SER A N 1
ATOM 2413 C CA . SER A 1 301 ? -35.623 -3.719 8.786 1.00 75.25 301 SER A CA 1
ATOM 2414 C C . SER A 1 301 ? -34.246 -3.531 9.406 1.00 75.25 301 SER A C 1
ATOM 2416 O O . SER A 1 301 ? -34.126 -3.445 10.623 1.00 75.25 301 SER A O 1
ATOM 2418 N N . GLU A 1 302 ? -33.239 -3.345 8.559 1.00 87.62 302 GLU A N 1
ATOM 2419 C CA . GLU A 1 302 ? -31.860 -3.044 8.937 1.00 87.62 302 GLU A CA 1
ATOM 2420 C C . GLU A 1 302 ? -31.065 -2.569 7.710 1.00 87.62 302 GLU A C 1
ATOM 2422 O O . GLU A 1 302 ? -31.416 -2.876 6.561 1.00 87.62 302 GLU A O 1
ATOM 2427 N N . GLN A 1 303 ? -29.978 -1.839 7.952 1.00 91.44 303 GLN A N 1
ATOM 2428 C CA . GLN A 1 303 ? -28.915 -1.609 6.970 1.00 91.44 303 GLN A CA 1
ATOM 2429 C C . GLN A 1 303 ? -27.580 -2.107 7.522 1.00 91.44 303 GLN A C 1
ATOM 2431 O O . GLN A 1 303 ? -27.348 -2.097 8.734 1.00 91.44 303 GLN A O 1
ATOM 2436 N N . LYS A 1 304 ? -26.701 -2.546 6.624 1.00 94.50 304 LYS A N 1
ATOM 2437 C CA . LYS A 1 304 ? -25.400 -3.121 6.953 1.00 94.50 304 LYS A CA 1
ATOM 2438 C C . LYS A 1 304 ? -24.283 -2.410 6.214 1.00 94.50 304 LYS A C 1
ATOM 2440 O O . LYS A 1 304 ? -24.358 -2.229 4.998 1.00 94.50 304 LYS A O 1
ATOM 2445 N N . ILE A 1 305 ? -23.236 -2.060 6.949 1.00 95.75 305 ILE A N 1
ATOM 2446 C CA . ILE A 1 305 ? -22.003 -1.489 6.423 1.00 95.75 305 ILE A CA 1
ATOM 2447 C C . ILE A 1 305 ? -20.874 -2.439 6.796 1.00 95.75 305 ILE A C 1
ATOM 2449 O O . ILE A 1 305 ? -20.629 -2.669 7.975 1.00 95.75 305 ILE A O 1
ATOM 2453 N N . SER A 1 306 ? -20.183 -2.998 5.814 1.00 96.56 306 SER A N 1
ATOM 2454 C CA . SER A 1 306 ? -19.117 -3.974 6.052 1.00 96.56 306 SER A CA 1
ATOM 2455 C C . SER A 1 306 ? -17.875 -3.636 5.253 1.00 96.56 306 SER A C 1
ATOM 2457 O O . SER A 1 306 ? -17.981 -3.036 4.186 1.00 96.56 306 SER A O 1
ATOM 2459 N N . GLY A 1 307 ? -16.713 -4.063 5.730 1.00 95.75 307 GLY A N 1
ATOM 2460 C CA . GLY A 1 307 ? -15.459 -3.929 4.998 1.00 95.75 307 GLY A CA 1
ATOM 2461 C C . GLY A 1 307 ? -14.272 -4.476 5.777 1.00 95.75 307 GLY A C 1
ATOM 2462 O O . GLY A 1 307 ? -14.419 -5.036 6.869 1.00 95.75 307 GLY A O 1
ATOM 2463 N N . LYS A 1 308 ? -13.082 -4.299 5.210 1.00 95.69 308 LYS A N 1
ATOM 2464 C CA . LYS A 1 308 ? -11.798 -4.553 5.862 1.00 95.69 308 LYS A CA 1
ATOM 2465 C C . LYS A 1 308 ? -10.968 -3.282 5.820 1.00 95.69 308 LYS A C 1
ATOM 2467 O O . LYS A 1 308 ? -10.782 -2.704 4.756 1.00 95.69 308 LYS A O 1
ATOM 2472 N N . VAL A 1 309 ? -10.468 -2.847 6.965 1.00 96.62 309 VAL A N 1
ATOM 2473 C CA . VAL A 1 309 ? -9.497 -1.759 7.046 1.00 96.62 309 VAL A CA 1
ATOM 2474 C C . VAL A 1 309 ? -8.094 -2.337 7.138 1.00 96.62 309 VAL A C 1
ATOM 2476 O O . VAL A 1 309 ? -7.837 -3.207 7.966 1.00 96.62 309 VAL A O 1
ATOM 2479 N N . HIS A 1 310 ? -7.198 -1.831 6.299 1.00 95.25 310 HIS A N 1
ATOM 2480 C CA . HIS A 1 310 ? -5.765 -2.081 6.335 1.00 95.25 310 HIS A CA 1
ATOM 2481 C C . HIS A 1 310 ? -5.047 -0.785 6.714 1.00 95.25 310 HIS A C 1
ATOM 2483 O O . HIS A 1 310 ? -4.942 0.129 5.895 1.00 95.25 310 HIS A O 1
ATOM 2489 N N . PHE A 1 311 ? -4.567 -0.703 7.949 1.00 94.38 311 PHE A N 1
ATOM 2490 C CA . PHE A 1 311 ? -3.803 0.429 8.459 1.00 94.38 311 PHE A CA 1
ATOM 2491 C C . PHE A 1 311 ? -2.350 0.383 7.978 1.00 94.38 311 PHE A C 1
ATOM 2493 O O . PHE A 1 311 ? -1.710 -0.667 7.939 1.00 94.38 311 PHE A O 1
ATOM 2500 N N . LEU A 1 312 ? -1.826 1.543 7.590 1.00 91.94 312 LEU A N 1
ATOM 2501 C CA . LEU A 1 312 ? -0.505 1.725 6.998 1.00 91.94 312 LEU A CA 1
ATOM 2502 C C . LEU A 1 312 ? 0.208 2.892 7.703 1.00 91.94 312 LEU A C 1
ATOM 2504 O O . LEU A 1 312 ? 0.186 4.021 7.208 1.00 91.94 312 LEU A O 1
ATOM 2508 N N . PRO A 1 313 ? 0.855 2.647 8.856 1.00 88.88 313 PRO A N 1
ATOM 2509 C CA . PRO A 1 313 ? 1.587 3.689 9.572 1.00 88.88 313 PRO A CA 1
ATOM 2510 C C . PRO A 1 313 ? 2.771 4.220 8.743 1.00 88.88 313 PRO A C 1
ATOM 2512 O O . PRO A 1 313 ? 3.547 3.448 8.152 1.00 88.88 313 PRO A O 1
ATOM 2515 N N . LYS A 1 314 ? 2.943 5.548 8.692 1.00 85.69 314 LYS A N 1
ATOM 2516 C CA . LYS A 1 314 ? 4.030 6.228 7.962 1.00 85.69 314 LYS A CA 1
ATOM 2517 C C . LYS A 1 314 ? 5.409 5.966 8.598 1.00 85.69 314 LYS A C 1
ATOM 2519 O O . LYS A 1 314 ? 5.541 5.425 9.691 1.00 85.69 314 LYS A O 1
ATOM 2524 N N . LYS A 1 315 ? 6.481 6.169 7.820 1.00 73.06 315 LYS A N 1
ATOM 2525 C CA . LYS A 1 315 ? 7.813 5.584 8.101 1.00 73.06 315 LYS A CA 1
ATOM 2526 C C . LYS A 1 315 ? 8.550 6.533 9.029 1.00 73.06 315 LYS A C 1
ATOM 2528 O O . LYS A 1 315 ? 8.515 7.730 8.786 1.00 73.06 315 LYS A O 1
ATOM 2533 N N . GLY A 1 316 ? 9.216 6.009 10.055 1.00 65.88 316 GLY A N 1
ATOM 2534 C CA . GLY A 1 316 ? 9.889 6.848 11.053 1.00 65.88 316 GLY A CA 1
ATOM 2535 C C . GLY A 1 316 ? 8.972 7.384 12.157 1.00 65.88 316 GLY A C 1
ATOM 2536 O O . GLY A 1 316 ? 9.449 8.107 13.021 1.00 65.88 316 GLY A O 1
ATOM 2537 N N . MET A 1 317 ? 7.693 6.991 12.173 1.00 62.19 317 MET A N 1
ATOM 2538 C CA . MET A 1 317 ? 6.761 7.279 13.272 1.00 62.19 317 MET A CA 1
ATOM 2539 C C . MET A 1 317 ? 6.689 6.154 14.313 1.00 62.19 317 MET A C 1
ATOM 2541 O O . MET A 1 317 ? 5.881 6.217 15.224 1.00 62.19 317 MET A O 1
ATOM 2545 N N . GLU A 1 318 ? 7.573 5.153 14.227 1.00 56.38 318 GLU A N 1
ATOM 2546 C CA . GLU A 1 318 ? 7.663 4.050 15.203 1.00 56.38 318 GLU A CA 1
ATOM 2547 C C . GLU A 1 318 ? 7.993 4.539 16.631 1.00 56.38 318 GLU A C 1
ATOM 2549 O O . GLU A 1 318 ? 7.729 3.823 17.589 1.00 56.38 318 GLU A O 1
ATOM 2554 N N . ASN A 1 319 ? 8.522 5.764 16.768 1.00 51.50 319 ASN A N 1
ATOM 2555 C CA . ASN A 1 319 ? 8.851 6.417 18.043 1.00 51.50 319 ASN A CA 1
ATOM 2556 C C . ASN A 1 319 ? 8.008 7.677 18.325 1.00 51.50 319 ASN A C 1
ATOM 2558 O O . ASN A 1 319 ? 8.360 8.456 19.209 1.00 51.50 319 ASN A O 1
ATOM 2562 N N . VAL A 1 320 ? 6.965 7.937 17.536 1.00 62.06 320 VAL A N 1
ATOM 2563 C CA . VAL A 1 320 ? 6.060 9.071 17.758 1.00 62.06 320 VAL A CA 1
ATOM 2564 C C . VAL A 1 320 ? 4.812 8.526 18.435 1.00 62.06 320 VAL A C 1
ATOM 2566 O O . VAL A 1 320 ? 4.261 7.534 17.965 1.00 62.06 320 VAL A O 1
ATOM 2569 N N . ASP A 1 321 ? 4.379 9.169 19.520 1.00 66.50 321 ASP A N 1
ATOM 2570 C CA . ASP A 1 321 ? 3.095 8.876 20.156 1.00 66.50 321 ASP A CA 1
ATOM 2571 C C . ASP A 1 321 ? 1.979 9.154 19.142 1.00 66.50 321 ASP A C 1
ATOM 2573 O O . ASP A 1 321 ? 1.582 10.300 18.924 1.00 66.50 321 ASP A O 1
ATOM 2577 N N . LEU A 1 322 ? 1.538 8.099 18.457 1.00 76.12 322 LEU A N 1
ATOM 2578 C CA . LEU A 1 322 ? 0.427 8.149 17.515 1.00 76.12 322 LEU A CA 1
ATOM 2579 C C . LEU A 1 322 ? -0.838 8.552 18.277 1.00 76.12 322 LEU A C 1
ATOM 2581 O O . LEU A 1 322 ? -1.080 8.044 19.375 1.00 76.12 322 LEU A O 1
ATOM 2585 N N . ASP A 1 323 ? -1.663 9.429 17.699 1.00 81.06 323 ASP A N 1
ATOM 2586 C CA . ASP A 1 323 ? -2.955 9.763 18.305 1.00 81.06 323 ASP A CA 1
ATOM 2587 C C . ASP A 1 323 ? -3.779 8.480 18.490 1.00 81.06 323 ASP A C 1
ATOM 2589 O O . ASP A 1 323 ? -4.132 7.808 17.523 1.00 81.06 323 ASP A O 1
ATOM 2593 N N . GLU A 1 324 ? -4.139 8.149 19.733 1.00 82.94 324 GLU A N 1
ATOM 2594 C CA . GLU A 1 324 ? -4.996 7.000 20.069 1.00 82.94 324 GLU A CA 1
ATOM 2595 C C . GLU A 1 324 ? -6.378 7.054 19.381 1.00 82.94 324 GLU A C 1
ATOM 2597 O O . GLU A 1 324 ? -7.150 6.092 19.406 1.00 82.94 324 GLU A O 1
ATOM 2602 N N . ASN A 1 325 ? -6.750 8.198 18.800 1.00 89.25 325 ASN A N 1
ATOM 2603 C CA . ASN A 1 325 ? -7.959 8.367 18.000 1.00 89.25 325 ASN A CA 1
ATOM 2604 C C . ASN A 1 325 ? -7.728 8.222 16.491 1.00 89.25 325 ASN A C 1
ATOM 2606 O O . ASN A 1 325 ? -8.675 8.453 15.731 1.00 89.25 325 ASN A O 1
ATOM 2610 N N . SER A 1 326 ? -6.531 7.826 16.056 1.00 93.44 326 SER A N 1
ATOM 2611 C CA . SER A 1 326 ? -6.239 7.512 14.661 1.00 93.44 326 SER A CA 1
ATOM 2612 C C . SER A 1 326 ? -6.973 6.247 14.224 1.00 93.44 326 SER A C 1
ATOM 2614 O O . SER A 1 326 ? -6.918 5.197 14.863 1.00 93.44 326 SER A O 1
ATOM 2616 N N . GLY A 1 327 ? -7.742 6.344 13.144 1.00 95.38 327 GLY A N 1
ATOM 2617 C CA . GLY A 1 327 ? -8.584 5.235 12.719 1.00 95.38 327 GLY A CA 1
ATOM 2618 C C . GLY A 1 327 ? -9.650 5.602 11.701 1.00 95.38 327 GLY A C 1
ATOM 2619 O O . GLY A 1 327 ? -9.649 6.684 11.106 1.00 95.38 327 GLY A O 1
ATOM 2620 N N . VAL A 1 328 ? -10.587 4.676 11.527 1.00 96.81 328 VAL A N 1
ATOM 2621 C CA . VAL A 1 328 ? -11.758 4.827 10.658 1.00 96.81 328 VAL A CA 1
ATOM 2622 C C . VAL A 1 328 ? -12.963 5.191 11.509 1.00 96.81 328 VAL A C 1
ATOM 2624 O O . VAL A 1 328 ? -13.264 4.497 12.480 1.00 96.81 328 VAL A O 1
ATOM 2627 N N . SER A 1 329 ? -13.690 6.229 11.107 1.00 96.75 329 SER A N 1
ATOM 2628 C CA . SER A 1 329 ? -14.993 6.591 11.666 1.00 96.75 329 SER A CA 1
ATOM 2629 C C . SER A 1 329 ? -16.089 6.384 10.627 1.00 96.75 329 SER A C 1
ATOM 2631 O O . SER A 1 329 ? -16.035 6.930 9.527 1.00 96.75 329 SER A O 1
ATOM 2633 N N . ILE A 1 330 ? -17.117 5.631 10.997 1.00 97.19 330 ILE A N 1
ATOM 2634 C CA . ILE A 1 330 ? -18.361 5.453 10.256 1.00 97.19 330 ILE A CA 1
ATOM 2635 C C . ILE A 1 330 ? -19.438 6.232 11.010 1.00 97.19 330 ILE A C 1
ATOM 2637 O O . ILE A 1 330 ? -19.835 5.864 12.115 1.00 97.19 330 ILE A O 1
ATOM 2641 N N . TYR A 1 331 ? -19.900 7.327 10.426 1.00 95.06 331 TYR A N 1
ATOM 2642 C CA . TYR A 1 331 ? -20.967 8.145 10.977 1.00 95.06 331 TYR A CA 1
ATOM 2643 C C . TYR A 1 331 ? -22.315 7.720 10.403 1.00 95.06 331 TYR A C 1
ATOM 2645 O O . TYR A 1 331 ? -22.479 7.601 9.188 1.00 95.06 331 TYR A O 1
ATOM 2653 N N . LEU A 1 332 ? -23.287 7.542 11.292 1.00 93.25 332 LEU A N 1
ATOM 2654 C CA . LEU A 1 332 ? -24.688 7.322 10.965 1.00 93.25 332 LEU A CA 1
ATOM 2655 C C . LEU A 1 332 ? -25.459 8.616 11.261 1.00 93.25 332 LEU A C 1
ATOM 2657 O O . LEU A 1 332 ? -25.643 8.996 12.422 1.00 93.25 332 LEU A O 1
ATOM 2661 N N . MET A 1 333 ? -25.876 9.316 10.205 1.00 88.19 333 MET A N 1
ATOM 2662 C CA . MET A 1 333 ? -26.530 10.627 10.266 1.00 88.19 333 MET A CA 1
ATOM 2663 C C . MET A 1 333 ? -28.050 10.533 10.066 1.00 88.19 333 MET A C 1
ATOM 2665 O O . MET A 1 333 ? -28.514 10.056 9.031 1.00 88.19 333 MET A O 1
ATOM 2669 N N . ASP A 1 334 ? -28.830 11.077 11.003 1.00 80.62 334 ASP A N 1
ATOM 2670 C CA . ASP A 1 334 ? -30.307 11.081 10.947 1.00 80.62 334 ASP A CA 1
ATOM 2671 C C . ASP A 1 334 ? -30.880 11.828 9.737 1.00 80.62 334 ASP A C 1
ATOM 2673 O O . ASP A 1 334 ? -31.965 11.517 9.251 1.00 80.62 334 ASP A O 1
ATOM 2677 N N . LYS A 1 335 ? -30.159 12.836 9.243 1.00 74.19 335 LYS A N 1
ATOM 2678 C CA . LYS A 1 335 ? -30.535 13.628 8.071 1.00 74.19 335 LYS A CA 1
ATOM 2679 C C . LYS A 1 335 ? -29.304 13.880 7.219 1.00 74.19 335 LYS A C 1
ATOM 2681 O O . LYS A 1 335 ? -28.209 14.023 7.762 1.00 74.19 335 LYS A O 1
ATOM 2686 N N . VAL A 1 336 ? -29.506 13.972 5.907 1.00 67.38 336 VAL A N 1
ATOM 2687 C CA . VAL A 1 336 ? -28.503 14.540 5.004 1.00 67.38 336 VAL A CA 1
ATOM 2688 C C . VAL A 1 336 ? -28.402 16.017 5.377 1.00 67.38 336 VAL A C 1
ATOM 2690 O O . VAL A 1 336 ? -29.329 16.785 5.136 1.00 67.38 336 VAL A O 1
ATOM 2693 N N . GLN A 1 337 ? -27.348 16.367 6.102 1.00 68.38 337 GLN A N 1
ATOM 2694 C CA . GLN A 1 337 ? -26.985 17.751 6.383 1.00 68.38 337 GLN A CA 1
ATOM 2695 C C . GLN A 1 337 ? -25.918 18.153 5.376 1.00 68.38 337 GLN A C 1
ATOM 2697 O O . GLN A 1 337 ? -25.144 17.296 4.942 1.00 68.38 337 GLN A O 1
ATOM 2702 N N . ASP A 1 338 ? -25.858 19.438 5.050 1.00 71.00 338 ASP A N 1
ATOM 2703 C CA . ASP A 1 338 ? -24.716 19.986 4.333 1.00 71.00 338 ASP A CA 1
ATOM 2704 C C . ASP A 1 338 ? -23.471 19.769 5.202 1.00 71.00 338 ASP A C 1
ATOM 2706 O O . ASP A 1 338 ? -23.376 20.231 6.344 1.00 71.00 338 ASP A O 1
ATOM 2710 N N . ILE A 1 339 ? -22.564 18.920 4.715 1.00 82.12 339 ILE A N 1
ATOM 2711 C CA . ILE A 1 339 ? -21.344 18.583 5.440 1.00 82.12 339 ILE A CA 1
ATOM 2712 C C . ILE A 1 339 ? -20.306 19.644 5.095 1.00 82.12 339 ILE A C 1
ATOM 2714 O O . ILE A 1 339 ? -19.557 19.500 4.135 1.00 82.12 339 ILE A O 1
ATOM 2718 N N . ASP A 1 340 ? -20.253 20.693 5.910 1.00 83.12 340 ASP A N 1
ATOM 2719 C CA . ASP A 1 340 ? -19.355 21.836 5.690 1.00 83.12 340 ASP A CA 1
ATOM 2720 C C . ASP A 1 340 ? -17.950 21.634 6.281 1.00 83.12 340 ASP A C 1
ATOM 2722 O O . ASP A 1 340 ? -17.064 22.476 6.134 1.00 83.12 340 ASP A O 1
ATOM 2726 N N . SER A 1 341 ? -17.726 20.535 7.007 1.00 84.69 341 SER A N 1
ATOM 2727 C CA . SER A 1 341 ? -16.427 20.237 7.610 1.00 84.69 341 SER A CA 1
ATOM 2728 C C . SER A 1 341 ? -16.196 18.732 7.757 1.00 84.69 341 SER A C 1
ATOM 2730 O O . SER A 1 341 ? -17.162 17.988 7.947 1.00 84.69 341 SER A O 1
ATOM 2732 N N . PRO A 1 342 ? -14.933 18.267 7.795 1.00 83.38 342 PRO A N 1
ATOM 2733 C CA . PRO A 1 342 ? -14.632 16.847 7.983 1.00 83.38 342 PRO A CA 1
ATOM 2734 C C . PRO A 1 342 ? -15.026 16.325 9.376 1.00 83.38 342 PRO A C 1
ATOM 2736 O O . PRO A 1 342 ? -15.178 15.120 9.579 1.00 83.38 342 PRO A O 1
ATOM 2739 N N . LYS A 1 343 ? -15.208 17.222 10.356 1.00 85.75 343 LYS A N 1
ATOM 2740 C CA . LYS A 1 343 ? -15.639 16.881 11.716 1.00 85.75 343 LYS A CA 1
ATOM 2741 C C . LYS A 1 343 ? -17.164 16.871 11.791 1.00 85.75 343 LYS A C 1
ATOM 2743 O O . LYS A 1 343 ? -17.789 17.896 12.063 1.00 85.75 343 LYS A O 1
ATOM 2748 N N . ILE A 1 344 ? -17.756 15.696 11.605 1.00 87.06 344 ILE A N 1
ATOM 2749 C CA . ILE A 1 344 ? -19.207 15.516 11.705 1.00 87.06 344 ILE A CA 1
ATOM 2750 C C . ILE A 1 344 ? -19.627 15.582 13.175 1.00 87.06 344 ILE A C 1
ATOM 2752 O O . ILE A 1 344 ? -19.158 14.814 14.014 1.00 87.06 344 ILE A O 1
ATOM 2756 N N . LYS A 1 345 ? -20.505 16.534 13.497 1.00 84.06 345 LYS A N 1
ATOM 2757 C CA . LYS A 1 345 ? -21.071 16.718 14.840 1.00 84.06 345 LYS A CA 1
ATOM 2758 C C . LYS A 1 345 ? -22.474 16.120 14.903 1.00 84.06 345 LYS A C 1
ATOM 2760 O O . LYS A 1 345 ? -23.165 16.041 13.896 1.00 84.06 345 LYS A O 1
ATOM 2765 N N . ASN A 1 346 ? -22.916 15.775 16.113 1.00 82.31 346 ASN A N 1
ATOM 2766 C CA . ASN A 1 346 ? -24.283 15.319 16.402 1.00 82.31 346 ASN A CA 1
ATOM 2767 C C . ASN A 1 346 ? -24.739 14.085 15.602 1.00 82.31 346 ASN A C 1
ATOM 2769 O O . ASN A 1 346 ? -25.934 13.898 15.392 1.00 82.31 346 ASN A O 1
ATOM 2773 N N . SER A 1 347 ? -23.805 13.236 15.186 1.00 88.31 347 SER A N 1
ATOM 2774 C CA . SER A 1 347 ? -24.073 11.942 14.562 1.00 88.31 347 SER A CA 1
ATOM 2775 C C . SER A 1 347 ? -23.703 10.807 15.512 1.00 88.31 347 SER A C 1
ATOM 2777 O O . SER A 1 347 ? -22.925 11.001 16.450 1.00 88.31 347 SER A O 1
ATOM 2779 N N . LEU A 1 348 ? -24.265 9.619 15.278 1.00 92.69 348 LEU A N 1
ATOM 2780 C CA . LEU A 1 348 ? -23.751 8.409 15.910 1.00 92.69 348 LEU A CA 1
ATOM 2781 C C . LEU A 1 348 ? -22.462 8.004 15.192 1.00 92.69 348 LEU A C 1
ATOM 2783 O O . LEU A 1 348 ? -22.449 7.889 13.970 1.00 92.69 348 LEU A O 1
ATOM 2787 N N . GLU A 1 349 ? -21.389 7.793 15.946 1.00 95.56 349 GLU A N 1
ATOM 2788 C CA . GLU A 1 349 ? -20.072 7.419 15.429 1.00 95.56 349 GLU A CA 1
ATOM 2789 C C . GLU A 1 349 ? -19.752 5.970 15.797 1.00 95.56 349 GLU A C 1
ATOM 2791 O O . GLU A 1 349 ? -19.737 5.616 16.974 1.00 95.56 349 GLU A O 1
ATOM 2796 N N . VAL A 1 350 ? -19.433 5.149 14.801 1.00 97.62 350 VAL A N 1
ATOM 2797 C CA . VAL A 1 350 ? -18.776 3.852 14.976 1.00 97.62 350 VAL A CA 1
ATOM 2798 C C . VAL A 1 350 ? -17.317 4.013 14.575 1.00 97.62 350 VAL A C 1
ATOM 2800 O O . VAL A 1 350 ? -17.033 4.415 13.455 1.00 97.62 350 VAL A O 1
ATOM 2803 N N . PHE A 1 351 ? -16.382 3.718 15.467 1.00 97.50 351 PHE A N 1
ATOM 2804 C CA . PHE A 1 351 ? -14.956 3.932 15.238 1.00 97.50 351 PHE A CA 1
ATOM 2805 C C . PHE A 1 351 ? -14.154 2.656 15.454 1.00 97.50 351 PHE A C 1
ATOM 2807 O O . PHE A 1 351 ? -14.421 1.898 16.389 1.00 97.50 351 PHE A O 1
ATOM 2814 N N . ILE A 1 352 ? -13.159 2.465 14.590 1.00 97.56 352 ILE A N 1
ATOM 2815 C CA . ILE A 1 352 ? -12.185 1.376 14.615 1.00 97.56 352 ILE A CA 1
ATOM 2816 C C . ILE A 1 352 ? -10.799 2.021 14.572 1.00 97.56 352 ILE A C 1
ATOM 2818 O O . ILE A 1 352 ? -10.426 2.625 13.564 1.00 97.56 352 ILE A O 1
ATOM 2822 N N . GLY A 1 353 ? -10.070 1.926 15.679 1.00 95.94 353 GLY A N 1
ATOM 2823 C CA . GLY A 1 353 ? -8.724 2.463 15.841 1.00 95.94 353 GLY A CA 1
ATOM 2824 C C . GLY A 1 353 ? -7.658 1.563 15.229 1.00 95.94 353 GLY A C 1
ATOM 2825 O O . GLY A 1 353 ? -7.851 0.351 15.097 1.00 95.94 353 GLY A O 1
ATOM 2826 N N . PHE A 1 354 ? -6.522 2.162 14.870 1.00 93.62 354 PHE A N 1
ATOM 2827 C CA . PHE A 1 354 ? -5.358 1.421 14.369 1.00 93.62 354 PHE A CA 1
ATOM 2828 C C . PHE A 1 354 ? -4.819 0.413 15.401 1.00 93.62 354 PHE A C 1
ATOM 2830 O O . PHE A 1 354 ? -4.342 -0.657 15.038 1.00 93.62 354 PHE A O 1
ATOM 2837 N N . ASP A 1 355 ? -4.984 0.729 16.684 1.00 91.81 355 ASP A N 1
ATOM 2838 C CA . ASP A 1 355 ? -4.624 -0.067 17.861 1.00 91.81 355 ASP A CA 1
ATOM 2839 C C . ASP A 1 355 ? -5.647 -1.172 18.205 1.00 91.81 355 ASP A C 1
ATOM 2841 O O . ASP A 1 355 ? -5.529 -1.852 19.226 1.00 91.81 355 ASP A O 1
ATOM 2845 N N . GLY A 1 356 ? -6.696 -1.335 17.393 1.00 93.56 356 GLY A N 1
ATOM 2846 C CA . GLY A 1 356 ? -7.762 -2.314 17.610 1.00 93.56 356 GLY A CA 1
ATOM 2847 C C . GLY A 1 356 ? -8.852 -1.866 18.585 1.00 93.56 356 GLY A C 1
ATOM 2848 O O . GLY A 1 356 ? -9.782 -2.637 18.857 1.00 93.56 356 GLY A O 1
ATOM 2849 N N . LYS A 1 357 ? -8.798 -0.635 19.102 1.00 96.12 357 LYS A N 1
ATOM 2850 C CA . LYS A 1 357 ? -9.862 -0.066 19.933 1.00 96.12 357 LYS A CA 1
ATOM 2851 C C . LYS A 1 357 ? -11.098 0.194 19.086 1.00 96.12 357 LYS A C 1
ATOM 2853 O O . LYS A 1 357 ? -11.051 0.916 18.092 1.00 96.12 357 LYS A O 1
ATOM 2858 N N . ILE A 1 358 ? -12.237 -0.343 19.501 1.00 97.56 358 ILE A N 1
ATOM 2859 C CA . ILE A 1 358 ? -13.517 -0.124 18.826 1.00 97.56 358 ILE A CA 1
ATOM 2860 C C . ILE A 1 358 ? -14.482 0.617 19.741 1.00 97.56 358 ILE A C 1
ATOM 2862 O O . ILE A 1 358 ? -14.518 0.377 20.948 1.00 97.56 358 ILE A O 1
ATOM 2866 N N . LYS A 1 359 ? -15.270 1.538 19.189 1.00 97.12 359 LYS A N 1
ATOM 2867 C CA . LYS A 1 359 ? -16.274 2.282 19.962 1.00 97.12 359 LYS A CA 1
ATOM 2868 C C . LYS A 1 359 ? -17.499 2.615 19.123 1.00 97.12 359 LYS A C 1
ATOM 2870 O O . LYS A 1 359 ? -17.373 2.950 17.953 1.00 97.12 359 LYS A O 1
ATOM 2875 N N . ILE A 1 360 ? -18.669 2.587 19.746 1.00 97.12 360 ILE A N 1
ATOM 2876 C CA . ILE A 1 360 ? -19.892 3.219 19.248 1.00 97.12 360 ILE A CA 1
ATOM 2877 C C . ILE A 1 360 ? -20.176 4.387 20.188 1.00 97.12 360 ILE A C 1
ATOM 2879 O O . ILE A 1 360 ? -20.161 4.201 21.400 1.00 97.12 360 ILE A O 1
ATOM 2883 N N . THR A 1 361 ? -20.399 5.588 19.668 1.00 94.75 361 THR A N 1
ATOM 2884 C CA . THR A 1 361 ? -20.690 6.793 20.459 1.00 94.75 361 THR A CA 1
ATOM 2885 C C . THR A 1 361 ? -21.959 7.443 19.933 1.00 94.75 361 THR A C 1
ATOM 2887 O O . THR A 1 361 ? -22.060 7.732 18.742 1.00 94.75 361 THR A O 1
ATOM 2890 N N . ASN A 1 362 ? -22.931 7.674 20.812 1.00 90.50 362 ASN A N 1
ATOM 2891 C CA . ASN A 1 362 ? -24.144 8.407 20.471 1.00 90.50 362 ASN A CA 1
ATOM 2892 C C . ASN A 1 362 ? -23.816 9.888 20.200 1.00 90.50 362 ASN A C 1
ATOM 2894 O O . ASN A 1 362 ? -22.883 10.453 20.775 1.00 90.50 362 ASN A O 1
ATOM 2898 N N . GLY A 1 363 ? -24.616 10.534 19.345 1.00 83.19 363 GLY A N 1
ATOM 2899 C CA . GLY A 1 363 ? -24.566 11.989 19.165 1.00 83.19 363 GLY A CA 1
ATOM 2900 C C . GLY A 1 363 ? -24.897 12.738 20.465 1.00 83.19 363 GLY A C 1
ATOM 2901 O O . GLY A 1 363 ? -25.186 12.126 21.488 1.00 83.19 363 GLY A O 1
ATOM 2902 N N . GLN A 1 364 ? -24.879 14.075 20.459 1.00 76.38 364 GLN A N 1
ATOM 2903 C CA . GLN A 1 364 ? -25.169 14.854 21.671 1.00 76.38 364 GLN A CA 1
ATOM 2904 C C . GLN A 1 364 ? -26.556 14.529 22.258 1.00 76.38 364 GLN A C 1
ATOM 2906 O O . GLN A 1 364 ? -27.583 15.005 21.776 1.00 76.38 364 GLN A O 1
ATOM 2911 N N . LEU A 1 365 ? -26.567 13.767 23.353 1.00 70.75 365 LEU A N 1
ATOM 2912 C CA . LEU A 1 365 ? -27.760 13.384 24.103 1.00 70.75 365 LEU A CA 1
ATOM 2913 C C . LEU A 1 365 ? -28.137 14.485 25.098 1.00 70.75 365 LEU A C 1
ATOM 2915 O O . LEU A 1 365 ? -27.946 14.355 26.306 1.00 70.75 365 LEU A O 1
ATOM 2919 N N . LYS A 1 366 ? -28.652 15.613 24.606 1.00 66.00 366 LYS A N 1
ATOM 2920 C CA . LYS A 1 366 ? -29.234 16.618 25.506 1.00 66.00 366 LYS A CA 1
ATOM 2921 C C . LYS A 1 366 ? -30.554 16.068 26.062 1.00 66.00 366 LYS A C 1
ATOM 2923 O O . LYS A 1 366 ? -31.452 15.746 25.293 1.00 66.00 366 LYS A O 1
ATOM 2928 N N . ASN A 1 367 ? -30.670 16.001 27.391 1.00 63.47 367 ASN A N 1
ATOM 2929 C CA . ASN A 1 367 ? -31.892 15.664 28.144 1.00 63.47 367 ASN A CA 1
ATOM 2930 C C . ASN A 1 367 ? -32.344 14.187 28.134 1.00 63.47 367 ASN A C 1
ATOM 2932 O O . ASN A 1 367 ? -33.519 13.916 28.372 1.00 63.47 367 ASN A O 1
ATOM 2936 N N . LEU A 1 368 ? -31.443 13.226 27.899 1.00 74.00 368 LEU A N 1
ATOM 2937 C CA . LEU A 1 368 ? -31.776 11.792 27.895 1.00 74.00 368 LEU A CA 1
ATOM 2938 C C . LEU A 1 368 ? -30.805 10.971 28.771 1.00 74.00 368 LEU A C 1
ATOM 2940 O O . LEU A 1 368 ? -29.959 10.259 28.236 1.00 74.00 368 LEU A O 1
ATOM 2944 N N . PRO A 1 369 ? -30.911 11.046 30.113 1.00 71.62 369 PRO A N 1
ATOM 2945 C CA . PRO A 1 369 ? -29.960 10.407 31.034 1.00 71.62 369 PRO A CA 1
ATOM 2946 C C . PRO A 1 369 ? -30.025 8.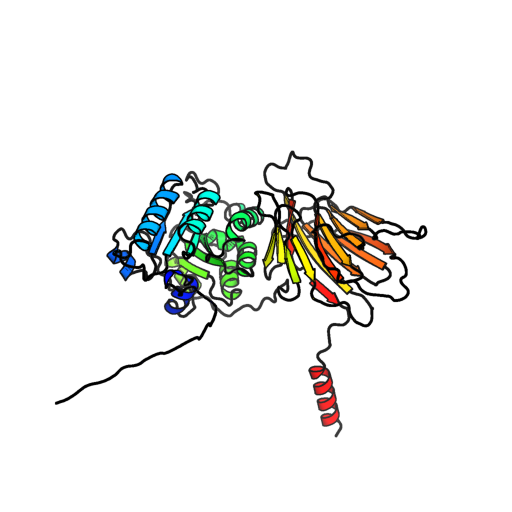870 31.044 1.00 71.62 369 PRO A C 1
ATOM 2948 O O . PRO A 1 369 ? -29.125 8.231 31.574 1.00 71.62 369 PRO A O 1
ATOM 2951 N N . TYR A 1 370 ? -31.082 8.277 30.481 1.00 79.50 370 TYR A N 1
ATOM 2952 C CA . TYR A 1 370 ? -31.318 6.829 30.502 1.00 79.50 370 TYR A CA 1
ATOM 2953 C C . TYR A 1 370 ? -30.543 6.045 29.438 1.00 79.50 370 TYR A C 1
ATOM 2955 O O . TYR A 1 370 ? -30.548 4.819 29.479 1.00 79.50 370 TYR A O 1
ATOM 2963 N N . TYR A 1 371 ? -29.915 6.726 28.478 1.00 80.12 371 TYR A N 1
ATOM 2964 C CA . TYR A 1 371 ? -29.177 6.071 27.402 1.00 80.12 371 TYR A CA 1
ATOM 2965 C C . TYR A 1 371 ? -27.684 6.110 27.676 1.00 80.12 371 TYR A C 1
ATOM 2967 O O . TYR A 1 371 ? -27.127 7.146 28.050 1.00 80.12 371 TYR A O 1
ATOM 2975 N N . GLU A 1 372 ? -27.022 4.989 27.413 1.00 86.12 372 GLU A N 1
ATOM 2976 C CA . GLU A 1 372 ? -25.571 4.955 27.383 1.00 86.12 372 GLU A CA 1
ATOM 2977 C C . GLU A 1 372 ? -25.049 5.889 26.285 1.00 86.12 372 GLU A C 1
ATOM 2979 O O . GLU A 1 372 ? -25.572 5.976 25.170 1.00 86.12 372 GLU A O 1
ATOM 2984 N N . THR A 1 373 ? -23.997 6.634 26.613 1.00 88.62 373 THR A N 1
ATOM 2985 C CA . THR A 1 373 ? -23.393 7.582 25.669 1.00 88.62 373 THR A CA 1
ATOM 2986 C C . THR A 1 373 ? -22.446 6.888 24.699 1.00 88.62 373 THR A C 1
ATOM 2988 O O . THR A 1 373 ? -22.234 7.383 23.592 1.00 88.62 373 THR A O 1
ATOM 2991 N N . LYS A 1 374 ? -21.871 5.752 25.102 1.00 93.81 374 LYS A N 1
ATOM 2992 C CA . LYS A 1 374 ? -20.894 5.003 24.318 1.00 93.81 374 LYS A CA 1
ATOM 2993 C C . LYS A 1 374 ? -20.828 3.536 24.733 1.00 93.81 374 LYS A C 1
ATOM 2995 O O . LYS A 1 374 ? -21.043 3.217 25.895 1.00 93.81 374 LYS A O 1
ATOM 3000 N N . SER A 1 375 ? -20.405 2.698 23.797 1.00 96.25 375 SER A N 1
ATOM 3001 C CA . SER A 1 375 ? -20.038 1.294 23.980 1.00 96.25 375 SER A CA 1
ATOM 3002 C C . SER A 1 375 ? -18.632 1.092 23.415 1.00 96.25 375 SER A C 1
ATOM 3004 O O . SER A 1 375 ? -18.304 1.682 22.386 1.00 96.25 375 SER A O 1
ATOM 3006 N N . VAL A 1 376 ? -17.762 0.350 24.101 1.00 97.12 376 VAL A N 1
ATOM 3007 C CA . VAL A 1 376 ? -16.327 0.242 23.768 1.00 97.12 376 VAL A CA 1
ATOM 3008 C C . VAL A 1 376 ? -15.883 -1.216 23.833 1.00 97.12 376 VAL A C 1
ATOM 3010 O O . VAL A 1 376 ? -16.335 -1.966 24.693 1.00 97.12 376 VAL A O 1
ATOM 3013 N N . GLY A 1 377 ? -14.971 -1.609 22.948 1.00 96.50 377 GLY A N 1
ATOM 3014 C CA . GLY A 1 377 ? -14.317 -2.914 22.939 1.00 96.50 377 GLY A CA 1
ATOM 3015 C C . GLY A 1 377 ? -12.861 -2.808 22.488 1.00 96.50 377 GLY A C 1
ATOM 3016 O O . GLY A 1 377 ? -12.414 -1.754 22.038 1.00 96.50 377 GLY A O 1
ATOM 3017 N N . GLN A 1 378 ? -12.125 -3.912 22.601 1.00 96.38 378 GLN A N 1
ATOM 3018 C CA . GLN A 1 378 ? -10.712 -3.984 22.231 1.00 96.38 378 GLN A CA 1
ATOM 3019 C C . GLN A 1 378 ? -10.438 -5.266 21.451 1.00 96.38 378 GLN A C 1
ATOM 3021 O O . GLN A 1 378 ? -10.693 -6.369 21.940 1.00 96.38 378 GLN A O 1
ATOM 3026 N N . LEU A 1 379 ? -9.891 -5.120 20.251 1.00 94.50 379 LEU A N 1
ATOM 3027 C CA . LEU A 1 379 ? -9.376 -6.217 19.444 1.00 94.50 379 LEU A CA 1
ATOM 3028 C C . LEU A 1 379 ? -7.898 -6.473 19.774 1.00 94.50 379 LEU A C 1
ATOM 3030 O O . LEU A 1 379 ? -7.208 -5.589 20.282 1.00 94.50 379 LEU A O 1
ATOM 3034 N N . PRO A 1 380 ? -7.384 -7.682 19.497 1.00 92.06 380 PRO A N 1
ATOM 3035 C CA . PRO A 1 380 ? -5.945 -7.900 19.458 1.00 92.06 380 PRO A CA 1
ATOM 3036 C C . PRO A 1 380 ? -5.296 -7.014 18.393 1.00 92.06 380 PRO A C 1
ATOM 3038 O O . PRO A 1 380 ? -5.831 -6.916 17.291 1.00 92.06 380 PRO A O 1
ATOM 3041 N N . ASP A 1 381 ? -4.120 -6.479 18.707 1.00 88.75 381 ASP A N 1
ATOM 3042 C CA . ASP A 1 381 ? -3.333 -5.648 17.797 1.00 88.75 381 ASP A CA 1
ATOM 3043 C C . ASP A 1 381 ? -3.058 -6.344 16.447 1.00 88.75 381 ASP A C 1
ATOM 3045 O O . ASP A 1 381 ? -2.685 -7.528 16.394 1.00 88.75 381 ASP A O 1
ATOM 3049 N N . SER A 1 382 ? -3.298 -5.625 15.353 1.00 90.12 382 SER A N 1
ATOM 3050 C CA . SER A 1 382 ? -3.260 -6.093 13.966 1.00 90.12 382 SER A CA 1
ATOM 3051 C C . SER A 1 382 ? -3.224 -4.900 13.005 1.00 90.12 382 SER A C 1
ATOM 3053 O O . SER A 1 382 ? -3.907 -3.908 13.220 1.00 90.12 382 SER A O 1
ATOM 3055 N N . ASP A 1 383 ? -2.533 -5.034 11.871 1.00 89.31 383 ASP A N 1
ATOM 3056 C CA . ASP A 1 383 ? -2.575 -4.022 10.800 1.00 89.31 383 ASP A CA 1
ATOM 3057 C C . ASP A 1 383 ? -3.912 -4.043 10.036 1.00 89.31 383 ASP A C 1
ATOM 3059 O O . ASP A 1 383 ? -4.215 -3.145 9.252 1.00 89.31 383 ASP A O 1
ATOM 3063 N N . CYS A 1 384 ? -4.694 -5.112 10.203 1.00 93.69 384 CYS A N 1
ATOM 3064 C CA . CYS A 1 384 ? -5.879 -5.386 9.404 1.00 93.69 384 CYS A CA 1
ATOM 3065 C C . CYS A 1 384 ? -7.050 -5.868 10.265 1.00 93.69 384 CYS A C 1
ATOM 3067 O O . CYS A 1 384 ? -6.930 -6.845 11.022 1.00 93.69 384 CYS A O 1
ATOM 3069 N N . TYR A 1 385 ? -8.203 -5.223 10.093 1.00 95.94 385 TYR A N 1
ATOM 3070 C CA . TYR A 1 385 ? -9.443 -5.555 10.791 1.00 95.94 385 TYR A CA 1
ATOM 3071 C C . TYR A 1 385 ? -10.616 -5.635 9.820 1.00 95.94 385 TYR A C 1
ATOM 3073 O O . TYR A 1 385 ? -10.797 -4.769 8.973 1.00 95.94 385 TYR A O 1
ATOM 3081 N N . GLY A 1 386 ? -11.438 -6.669 9.959 1.00 96.62 386 GLY A N 1
ATOM 3082 C CA . GLY A 1 386 ? -12.743 -6.750 9.312 1.00 96.62 386 GLY A CA 1
ATOM 3083 C C . GLY A 1 386 ? -13.829 -6.226 10.241 1.00 96.62 386 GLY A C 1
ATOM 3084 O O . GLY A 1 386 ? -13.711 -6.355 11.461 1.00 96.62 386 GLY A O 1
ATOM 3085 N N . PHE A 1 387 ? -14.884 -5.652 9.673 1.00 97.88 387 PHE A N 1
ATOM 3086 C CA . PHE A 1 387 ? -16.016 -5.138 10.434 1.00 97.88 387 PHE A CA 1
ATOM 3087 C C . PHE A 1 387 ? -17.353 -5.328 9.710 1.00 97.88 387 PHE A C 1
ATOM 3089 O O . PHE A 1 387 ? -17.421 -5.332 8.479 1.00 97.88 387 PHE A O 1
ATOM 3096 N N . GLU A 1 388 ? -18.424 -5.437 10.492 1.00 98.00 388 GLU A N 1
ATOM 3097 C CA . GLU A 1 388 ? -19.820 -5.329 10.071 1.00 98.00 388 GLU A CA 1
ATOM 3098 C C . GLU A 1 388 ? -20.569 -4.448 11.081 1.00 98.00 388 GLU A C 1
ATOM 3100 O O . GLU A 1 388 ? -20.698 -4.783 12.259 1.00 98.00 388 GLU A O 1
ATOM 3105 N N . VAL A 1 389 ? -21.057 -3.303 10.614 1.00 97.50 389 VAL A N 1
ATOM 3106 C CA . VAL A 1 389 ? -21.952 -2.407 11.343 1.00 97.50 389 VAL A CA 1
ATOM 3107 C C . VAL A 1 389 ? -23.372 -2.704 10.899 1.00 97.50 389 VAL A C 1
ATOM 3109 O O . VAL A 1 389 ? -23.695 -2.548 9.724 1.00 97.50 389 VAL A O 1
ATOM 3112 N N . THR A 1 390 ? -24.222 -3.106 11.835 1.00 95.62 390 THR A N 1
ATOM 3113 C CA . THR A 1 390 ? -25.657 -3.290 11.606 1.00 95.62 390 THR A CA 1
ATOM 3114 C C . THR A 1 390 ? -26.419 -2.173 12.303 1.00 95.62 390 THR A C 1
ATOM 3116 O O . THR A 1 390 ? -26.337 -2.025 13.524 1.00 95.62 390 THR A O 1
ATOM 3119 N N . ASP A 1 391 ? -27.165 -1.390 11.531 1.00 93.31 391 ASP A N 1
ATOM 3120 C CA . ASP A 1 391 ? -28.046 -0.338 12.029 1.00 93.31 391 ASP A CA 1
ATOM 3121 C C . ASP A 1 391 ? -29.507 -0.786 11.919 1.00 93.31 391 ASP A C 1
ATOM 3123 O O . ASP A 1 391 ? -30.044 -0.960 10.823 1.00 93.31 391 ASP A O 1
ATOM 3127 N N . MET A 1 392 ? -30.144 -0.962 13.077 1.00 90.00 392 MET A N 1
ATOM 3128 C CA . MET A 1 392 ? -31.557 -1.330 13.228 1.00 90.00 392 MET A CA 1
ATOM 3129 C C . MET A 1 392 ? -32.447 -0.105 13.525 1.00 90.00 392 MET A C 1
ATOM 3131 O O . MET A 1 392 ? -33.619 -0.242 13.886 1.00 90.00 392 MET A O 1
ATOM 3135 N N . GLY A 1 393 ? -31.900 1.111 13.446 1.00 86.88 393 GLY A N 1
ATOM 3136 C CA . GLY A 1 393 ? -32.558 2.384 13.758 1.00 86.88 393 GLY A CA 1
ATOM 3137 C C . GLY A 1 393 ? -32.578 2.714 15.254 1.00 86.88 393 GLY A C 1
ATOM 3138 O O . GLY A 1 393 ? -32.190 3.812 15.642 1.00 86.88 393 GLY A O 1
ATOM 3139 N N . TRP A 1 394 ? -32.989 1.762 16.098 1.00 87.38 394 TRP A N 1
ATOM 3140 C CA . TRP A 1 394 ? -33.045 1.907 17.567 1.00 87.38 394 TRP A CA 1
ATOM 3141 C C . TRP A 1 394 ? -31.810 1.344 18.292 1.00 87.38 394 TRP A C 1
ATOM 3143 O O . TRP A 1 394 ? -31.606 1.599 19.475 1.00 87.38 394 TRP A O 1
ATOM 3153 N N . ARG A 1 395 ? -30.991 0.564 17.581 1.00 91.62 395 ARG A N 1
ATOM 3154 C CA . ARG A 1 395 ? -29.760 -0.047 18.081 1.00 91.62 395 ARG A CA 1
ATOM 3155 C C . ARG A 1 395 ? -28.750 -0.160 16.956 1.00 91.62 395 ARG A C 1
ATOM 3157 O O . ARG A 1 395 ? -29.110 -0.479 15.820 1.00 91.62 395 ARG A O 1
ATOM 3164 N N . VAL A 1 396 ? -27.488 0.074 17.291 1.00 94.69 396 VAL A N 1
ATOM 3165 C CA . VAL A 1 396 ? -26.348 -0.192 16.411 1.00 94.69 396 VAL A CA 1
ATOM 3166 C C . VAL A 1 396 ? -25.511 -1.293 17.013 1.00 94.69 396 VAL A C 1
ATOM 3168 O O . VAL A 1 396 ? -25.193 -1.252 18.199 1.00 94.69 396 VAL A O 1
ATOM 3171 N N . LYS A 1 397 ? -25.128 -2.249 16.177 1.00 97.12 397 LYS A N 1
ATOM 3172 C CA . LYS A 1 397 ? -24.195 -3.314 16.517 1.00 97.12 397 LYS A CA 1
ATOM 3173 C C . LYS A 1 397 ? -22.957 -3.193 15.638 1.00 97.12 397 LYS A C 1
ATOM 3175 O O . LYS A 1 397 ? -23.088 -3.028 14.428 1.00 97.12 397 LYS A O 1
ATOM 3180 N N . LEU A 1 398 ? -21.779 -3.301 16.237 1.00 98.31 398 LEU A N 1
ATOM 3181 C CA . LEU A 1 398 ? -20.507 -3.467 15.546 1.00 98.31 398 LEU A CA 1
ATOM 3182 C C . LEU A 1 398 ? -19.959 -4.853 15.877 1.00 98.31 398 LEU A C 1
ATOM 3184 O O . LEU A 1 398 ? -19.640 -5.131 17.031 1.00 98.31 398 LEU A O 1
ATOM 3188 N N . ASP A 1 399 ? -19.804 -5.684 14.855 1.00 98.06 399 ASP A N 1
ATOM 3189 C CA . ASP A 1 399 ? -18.995 -6.895 14.907 1.00 98.06 399 ASP A CA 1
ATOM 3190 C C . ASP A 1 399 ? -17.658 -6.598 14.230 1.00 98.06 399 ASP A C 1
ATOM 3192 O O . ASP A 1 399 ? -17.629 -6.276 13.045 1.00 98.06 399 ASP A O 1
ATOM 3196 N N . ALA A 1 400 ? -16.547 -6.706 14.953 1.00 97.81 400 ALA A N 1
ATOM 3197 C CA . ALA A 1 400 ? -15.215 -6.465 14.404 1.00 97.81 400 ALA A CA 1
ATOM 3198 C C . ALA A 1 400 ? -14.271 -7.628 14.716 1.00 97.81 400 ALA A C 1
ATOM 3200 O O . ALA A 1 400 ? -14.434 -8.319 15.721 1.00 97.81 400 ALA A O 1
ATOM 3201 N N . TRP A 1 401 ? -13.302 -7.897 13.845 1.00 96.25 401 TRP A N 1
ATOM 3202 C CA . TRP A 1 401 ? -12.367 -9.011 14.007 1.00 96.25 401 TRP A CA 1
ATOM 3203 C C . TRP A 1 401 ? -11.013 -8.727 13.366 1.00 96.25 401 TRP A C 1
ATOM 3205 O O . TRP A 1 401 ? -10.912 -7.975 12.404 1.00 96.25 401 TRP A O 1
ATOM 3215 N N . THR A 1 402 ? -9.963 -9.394 13.843 1.00 94.31 402 THR A N 1
ATOM 3216 C CA . THR A 1 402 ? -8.662 -9.411 13.152 1.00 94.31 402 THR A CA 1
ATOM 3217 C C . THR A 1 402 ? -8.806 -10.089 11.790 1.00 94.31 402 THR A C 1
ATOM 3219 O O . THR A 1 402 ? -9.310 -11.219 11.727 1.00 94.31 402 THR A O 1
ATOM 3222 N N . ALA A 1 403 ? -8.364 -9.436 10.720 1.00 91.62 403 ALA A N 1
ATOM 3223 C CA . ALA A 1 403 ? -8.470 -9.933 9.352 1.00 91.62 403 ALA A CA 1
ATOM 3224 C C . ALA A 1 403 ? -7.094 -10.088 8.690 1.00 91.62 403 ALA A C 1
ATOM 3226 O O . ALA A 1 403 ? -6.068 -9.676 9.226 1.00 91.62 403 ALA A O 1
ATOM 3227 N N . GLU A 1 404 ? -7.090 -10.714 7.518 1.00 86.75 404 GLU A N 1
ATOM 3228 C CA . GLU A 1 404 ? -5.911 -10.848 6.671 1.00 86.75 404 GLU A CA 1
ATOM 3229 C C . GLU A 1 404 ? -6.002 -9.849 5.524 1.00 86.75 404 GLU A C 1
ATOM 3231 O O . GLU A 1 404 ? -6.961 -9.875 4.751 1.00 86.75 404 GLU A O 1
ATOM 3236 N N . CYS A 1 405 ? -4.987 -8.995 5.420 1.00 79.75 405 CYS A N 1
ATOM 3237 C CA . CYS A 1 405 ? -4.802 -8.082 4.304 1.00 79.75 405 CYS A CA 1
ATOM 3238 C C . CYS A 1 405 ? -3.509 -8.476 3.569 1.00 79.75 405 CYS A C 1
ATOM 3240 O O . CYS A 1 405 ? -2.412 -8.487 4.140 1.00 79.75 405 CYS A O 1
ATOM 3242 N N . GLY A 1 406 ? -3.617 -8.835 2.288 1.00 70.94 406 GLY A N 1
ATOM 3243 C CA . GLY A 1 406 ? -2.488 -9.317 1.484 1.00 70.94 406 GLY A CA 1
ATOM 3244 C C . GLY A 1 406 ? -1.905 -10.659 1.959 1.00 70.94 406 GLY A C 1
ATOM 3245 O O . GLY A 1 406 ? -2.629 -11.570 2.331 1.00 70.94 406 GLY A O 1
ATOM 3246 N N . ASN A 1 407 ? -0.572 -10.797 1.931 1.00 60.56 407 ASN A N 1
ATOM 3247 C CA . ASN A 1 407 ? 0.125 -12.074 2.182 1.00 60.56 407 ASN A CA 1
ATOM 3248 C C . ASN A 1 407 ? 0.514 -12.301 3.661 1.00 60.56 407 ASN A C 1
ATOM 3250 O O . ASN A 1 407 ? 1.508 -12.985 3.932 1.00 60.56 407 ASN A O 1
ATOM 3254 N N . GLN A 1 408 ? -0.166 -11.665 4.620 1.00 58.88 408 GLN A N 1
ATOM 3255 C CA . GLN A 1 408 ? 0.137 -11.865 6.041 1.00 58.88 408 GLN A CA 1
ATOM 3256 C C . GLN A 1 408 ? -0.364 -13.238 6.526 1.00 58.88 408 GLN A C 1
ATOM 3258 O O . GLN A 1 408 ? -1.340 -13.778 6.018 1.00 58.88 408 GLN A O 1
ATOM 3263 N N . LYS A 1 409 ? 0.358 -13.844 7.480 1.00 59.44 409 LYS A N 1
ATOM 3264 C CA . LYS A 1 409 ? 0.057 -15.196 7.976 1.00 59.44 409 LYS A CA 1
ATOM 3265 C C . LYS A 1 409 ? -1.204 -15.205 8.842 1.00 59.44 409 LYS A C 1
ATOM 3267 O O . LYS A 1 409 ? -1.353 -14.362 9.722 1.00 59.44 409 LYS A O 1
ATOM 3272 N N . LEU A 1 410 ? -2.005 -16.251 8.642 1.00 56.28 410 LEU A N 1
ATOM 3273 C CA . LEU A 1 410 ? -3.228 -16.600 9.360 1.00 56.28 410 LEU A CA 1
ATOM 3274 C C . LEU A 1 410 ? -3.104 -16.394 10.883 1.00 56.28 410 LEU A C 1
ATOM 3276 O O . LEU A 1 410 ? -2.435 -17.167 11.576 1.00 56.28 410 LEU A O 1
ATOM 3280 N N . ARG A 1 411 ? -3.761 -15.365 11.427 1.00 65.81 411 ARG A N 1
ATOM 3281 C CA . ARG A 1 411 ? -4.031 -15.264 12.871 1.00 65.81 411 ARG A CA 1
ATOM 3282 C C . ARG A 1 411 ? -5.429 -15.814 13.132 1.00 65.81 411 ARG A C 1
ATOM 3284 O O . ARG A 1 411 ? -6.343 -15.619 12.337 1.00 65.81 411 ARG A O 1
ATOM 3291 N N . LYS A 1 412 ? -5.618 -16.517 14.255 1.00 76.00 412 LYS A N 1
ATOM 3292 C CA . LYS A 1 412 ? -6.941 -17.026 14.648 1.00 76.00 412 LYS A CA 1
ATOM 3293 C C . LYS A 1 412 ? -7.919 -15.849 14.726 1.00 76.00 412 LYS A C 1
ATOM 3295 O O . LYS A 1 412 ? -7.720 -14.969 15.559 1.00 76.00 412 LYS A O 1
ATOM 3300 N N . ARG A 1 413 ? -8.968 -15.862 13.893 1.00 83.50 413 ARG A N 1
ATOM 3301 C CA . ARG A 1 413 ? -10.022 -14.837 13.888 1.00 83.50 413 ARG A CA 1
ATOM 3302 C C . ARG A 1 413 ? -10.612 -14.705 15.292 1.00 83.50 413 ARG A C 1
ATOM 3304 O O . ARG A 1 413 ? -11.183 -15.662 15.817 1.00 83.50 413 ARG A O 1
ATOM 3311 N N . ARG A 1 414 ? -10.453 -13.530 15.899 1.00 87.38 414 ARG A N 1
ATOM 3312 C CA . ARG A 1 414 ? -11.097 -13.159 17.164 1.00 87.38 414 ARG A CA 1
ATOM 3313 C C . ARG A 1 414 ? -12.088 -12.047 16.885 1.00 87.38 414 ARG A C 1
ATOM 3315 O O . ARG A 1 414 ? -11.675 -10.974 16.461 1.00 87.38 414 ARG A O 1
ATOM 3322 N N . THR A 1 415 ? -13.365 -12.334 17.099 1.00 94.00 415 THR A N 1
ATOM 3323 C CA . THR A 1 415 ? -14.452 -11.373 16.917 1.00 94.00 415 THR A CA 1
ATOM 3324 C C . THR A 1 415 ? -14.794 -10.729 18.253 1.00 94.00 415 THR A C 1
ATOM 3326 O O . THR A 1 415 ? -14.911 -11.427 19.259 1.00 94.00 415 THR A O 1
ATOM 3329 N N . VAL A 1 416 ? -14.967 -9.414 18.249 1.00 97.06 416 VAL A N 1
ATOM 3330 C CA . VAL A 1 416 ? -15.501 -8.630 19.361 1.00 97.06 416 VAL A CA 1
ATOM 3331 C C . VAL A 1 416 ? -16.757 -7.935 18.858 1.00 97.06 416 VAL A C 1
ATOM 3333 O O . VAL A 1 416 ? -16.742 -7.302 17.802 1.00 97.06 416 VAL A O 1
ATOM 3336 N N . SER A 1 417 ? -17.839 -8.086 19.613 1.00 97.88 417 SER A N 1
ATOM 3337 C CA . SER A 1 417 ? -19.146 -7.520 19.302 1.00 97.88 417 SER A CA 1
ATOM 3338 C C . SER A 1 417 ? -19.497 -6.490 20.361 1.00 97.88 417 SER A C 1
ATOM 3340 O O . SER A 1 417 ? -19.481 -6.809 21.549 1.00 97.88 417 SER A O 1
ATOM 3342 N N . ILE A 1 418 ? -19.821 -5.275 19.938 1.00 97.81 418 ILE A N 1
ATOM 3343 C CA . ILE A 1 418 ? -20.332 -4.221 20.816 1.00 97.81 418 ILE A CA 1
ATOM 3344 C C . ILE A 1 418 ? -21.647 -3.689 20.256 1.00 97.81 418 ILE A C 1
ATOM 3346 O O . ILE A 1 418 ? -21.842 -3.634 19.042 1.00 97.81 418 ILE A O 1
ATOM 3350 N N . GLU A 1 419 ? -22.558 -3.304 21.138 1.00 97.31 419 GLU A N 1
ATOM 3351 C CA . GLU A 1 419 ? -23.843 -2.718 20.768 1.00 97.31 419 GLU A CA 1
ATOM 3352 C C . GLU A 1 419 ? -24.117 -1.454 21.577 1.00 97.31 419 GLU A C 1
ATOM 3354 O O . GLU A 1 419 ? -23.569 -1.274 22.665 1.00 97.31 419 GLU A O 1
ATOM 3359 N N . LEU A 1 420 ? -24.928 -0.562 21.014 1.00 95.00 420 LEU A N 1
ATOM 3360 C CA . LEU A 1 420 ? -25.380 0.658 21.668 1.00 95.00 420 LEU A CA 1
ATOM 3361 C C . LEU A 1 420 ? -26.817 0.964 21.248 1.00 95.00 420 LEU A C 1
ATOM 3363 O O . LEU A 1 420 ? -27.122 1.039 20.051 1.00 95.00 420 LEU A O 1
ATOM 3367 N N . ASP A 1 421 ? -27.680 1.175 22.237 1.00 91.75 421 ASP A N 1
ATOM 3368 C CA . ASP A 1 421 ? -29.043 1.644 22.013 1.00 91.75 421 ASP A CA 1
ATOM 3369 C C . ASP A 1 421 ? -29.046 3.143 21.687 1.00 91.75 421 ASP A C 1
ATOM 3371 O O . ASP A 1 421 ? -28.320 3.951 22.281 1.00 91.75 421 ASP A O 1
ATOM 3375 N N . THR A 1 422 ? -29.868 3.520 20.714 1.00 85.88 422 THR A N 1
ATOM 3376 C CA . THR A 1 422 ? -30.031 4.904 20.272 1.00 85.88 422 THR A CA 1
ATOM 3377 C C . THR A 1 422 ? -31.310 5.487 20.870 1.00 85.88 422 THR A C 1
ATOM 3379 O O . THR A 1 422 ? -32.273 4.758 21.120 1.00 85.88 422 THR A O 1
ATOM 3382 N N . PRO A 1 423 ? -31.365 6.807 21.109 1.00 80.94 423 PRO A N 1
ATOM 3383 C CA . PRO A 1 423 ? -32.589 7.462 21.548 1.00 80.94 423 PRO A CA 1
ATOM 3384 C C . PRO A 1 423 ? -33.787 7.126 20.665 1.00 80.94 423 PRO A C 1
ATOM 3386 O O . PRO A 1 423 ? -33.747 7.351 19.453 1.00 80.94 423 PRO A O 1
ATOM 3389 N N . PHE A 1 424 ? -34.885 6.672 21.272 1.00 70.44 424 PHE A N 1
ATOM 3390 C CA . PHE A 1 424 ? -36.140 6.502 20.546 1.00 70.44 424 PHE A CA 1
ATOM 3391 C C . PHE A 1 424 ? -36.617 7.846 19.974 1.00 70.44 424 PHE A C 1
ATOM 3393 O O . PHE A 1 424 ? -37.103 8.719 20.694 1.00 70.44 424 PHE A O 1
ATOM 3400 N N . GLN A 1 425 ? -36.510 8.003 18.656 1.00 69.12 425 GLN A N 1
ATOM 3401 C CA . GLN A 1 425 ? -37.224 9.035 17.910 1.00 69.12 425 GLN A CA 1
ATOM 3402 C C . GLN A 1 425 ? -38.641 8.534 17.600 1.00 69.12 425 GLN A C 1
ATOM 3404 O O . GLN A 1 425 ? -38.864 7.330 17.473 1.00 69.12 425 GLN A O 1
ATOM 3409 N N . LYS A 1 426 ? -39.616 9.452 17.477 1.00 64.44 426 LYS A N 1
ATOM 3410 C CA . LYS A 1 426 ? -41.035 9.108 17.220 1.00 64.44 426 LYS A CA 1
ATOM 3411 C C . LYS A 1 426 ? -41.214 8.154 16.035 1.00 64.44 426 LYS A C 1
ATOM 3413 O O . LYS A 1 426 ? -42.131 7.343 16.042 1.00 64.44 426 LYS A O 1
ATOM 3418 N N . ASN A 1 427 ? -40.315 8.243 15.062 1.00 63.75 427 ASN A N 1
ATOM 3419 C CA . ASN A 1 427 ? -40.238 7.352 13.924 1.00 63.75 427 ASN A CA 1
ATOM 3420 C C . ASN A 1 427 ? -38.856 6.698 13.898 1.00 63.75 427 ASN A C 1
ATOM 3422 O O . ASN A 1 427 ? -37.837 7.374 14.048 1.00 63.75 427 ASN A O 1
ATOM 3426 N N . ARG A 1 428 ? -38.826 5.383 13.670 1.00 72.50 428 ARG A N 1
ATOM 3427 C CA . ARG A 1 428 ? -37.583 4.670 13.377 1.00 72.50 428 ARG A CA 1
ATOM 3428 C C . ARG A 1 428 ? -37.118 5.094 11.993 1.00 72.50 428 ARG A C 1
ATOM 3430 O O . ARG A 1 428 ? -37.805 4.830 11.008 1.00 72.50 428 ARG A O 1
ATOM 3437 N N . HIS A 1 429 ? -35.962 5.733 11.930 1.00 76.38 429 HIS A N 1
ATOM 3438 C CA . HIS A 1 429 ? -35.333 6.108 10.677 1.00 76.38 429 HIS A CA 1
ATOM 3439 C C . HIS A 1 429 ? -33.961 5.458 10.601 1.00 76.38 429 HIS A C 1
ATOM 3441 O O . HIS A 1 429 ? -33.191 5.493 11.559 1.00 76.38 429 HIS A O 1
ATOM 3447 N N . LEU A 1 430 ? -33.685 4.833 9.459 1.00 80.88 430 LEU A N 1
ATOM 3448 C CA . LEU A 1 430 ? -32.326 4.449 9.117 1.00 80.88 430 LEU A CA 1
ATOM 3449 C C . LEU A 1 430 ? -31.570 5.687 8.652 1.00 80.88 430 LEU A C 1
ATOM 3451 O O . LEU A 1 430 ? -32.155 6.656 8.162 1.00 80.88 430 LEU A O 1
ATOM 3455 N N . ARG A 1 431 ? -30.266 5.657 8.878 1.00 87.12 431 ARG A N 1
ATOM 3456 C CA . ARG A 1 431 ? -29.400 6.830 8.836 1.00 87.12 431 ARG A CA 1
ATOM 3457 C C . ARG A 1 431 ? -28.511 6.818 7.610 1.00 87.12 431 ARG A C 1
ATOM 3459 O O . ARG A 1 431 ? -28.121 5.761 7.132 1.00 87.12 431 ARG A O 1
ATOM 3466 N N . ASN A 1 432 ? -28.146 7.996 7.132 1.00 89.69 432 ASN A N 1
ATOM 3467 C CA . ASN A 1 432 ? -27.180 8.123 6.049 1.00 89.69 432 ASN A CA 1
ATOM 3468 C C . ASN A 1 432 ? -25.790 7.731 6.549 1.00 89.69 432 ASN A C 1
ATOM 3470 O O . ASN A 1 432 ? -25.427 8.041 7.686 1.00 89.69 432 ASN A O 1
ATOM 3474 N N . VAL A 1 433 ? -25.023 7.064 5.692 1.00 93.69 433 VAL A N 1
ATOM 3475 C CA . VAL A 1 433 ? -23.714 6.509 6.040 1.00 93.69 433 VAL A CA 1
ATOM 3476 C C . VAL A 1 433 ? -22.613 7.401 5.492 1.00 93.69 433 VAL A C 1
ATOM 3478 O O . VAL A 1 433 ? -22.546 7.650 4.286 1.00 93.69 433 VAL A O 1
ATOM 3481 N N . VAL A 1 434 ? -21.711 7.823 6.373 1.00 94.94 434 VAL A N 1
ATOM 3482 C CA . VAL A 1 434 ? -20.474 8.513 6.004 1.00 94.94 434 VAL A CA 1
ATOM 3483 C C . VAL A 1 434 ? -19.282 7.769 6.580 1.00 94.94 434 VAL A C 1
ATOM 3485 O O . VAL A 1 434 ? -19.280 7.432 7.757 1.00 94.94 434 VAL A O 1
ATOM 3488 N N . VAL A 1 435 ? -18.247 7.547 5.778 1.00 96.31 435 VAL A N 1
ATOM 3489 C CA . VAL A 1 435 ? -16.976 6.964 6.218 1.00 96.31 435 VAL A CA 1
ATOM 3490 C C . VAL A 1 435 ? -15.889 8.026 6.133 1.00 96.31 435 VAL A C 1
ATOM 3492 O O . VAL A 1 435 ? -15.747 8.684 5.109 1.00 96.31 435 VAL A O 1
ATOM 3495 N N . SER A 1 436 ? -15.125 8.216 7.199 1.00 95.62 436 SER A N 1
ATOM 3496 C CA . SER A 1 436 ? -14.092 9.246 7.283 1.00 95.62 436 SER A CA 1
ATOM 3497 C C . SER A 1 436 ? -12.873 8.748 8.052 1.00 95.62 436 SER A C 1
ATOM 3499 O O . SER A 1 436 ? -12.963 7.817 8.857 1.00 95.62 436 SER A O 1
ATOM 3501 N N . LYS A 1 437 ? -11.735 9.399 7.824 1.00 95.19 437 LYS A N 1
ATOM 3502 C CA . LYS A 1 437 ? -10.538 9.252 8.653 1.00 95.19 437 LYS A CA 1
ATOM 3503 C C . LYS A 1 437 ? -10.680 10.096 9.922 1.00 95.19 437 LYS A C 1
ATOM 3505 O O . LYS A 1 437 ? -11.217 11.203 9.890 1.00 95.19 437 LYS A O 1
ATOM 3510 N N . LYS A 1 438 ? -10.167 9.588 11.039 1.00 93.56 438 LYS A N 1
ATOM 3511 C CA . LYS A 1 438 ? -10.010 10.321 12.301 1.00 93.56 438 LYS A CA 1
ATOM 3512 C C . LYS A 1 438 ? -8.570 10.194 12.793 1.00 93.56 438 LYS A C 1
ATOM 3514 O O . LYS A 1 438 ? -7.888 9.250 12.402 1.00 93.56 438 LYS A O 1
ATOM 3519 N N . GLY A 1 439 ? -8.146 11.150 13.617 1.00 89.94 439 GLY A N 1
ATOM 3520 C CA . GLY A 1 439 ? -6.790 11.264 14.153 1.00 89.94 439 GLY A CA 1
ATOM 3521 C C . GLY A 1 439 ? -5.890 12.135 13.286 1.00 89.94 439 GLY A C 1
ATOM 3522 O O . GLY A 1 439 ? -6.356 13.129 12.726 1.00 89.94 439 GLY A O 1
ATOM 3523 N N . ASP A 1 440 ? -4.621 11.764 13.191 1.00 85.44 440 ASP A N 1
ATOM 3524 C CA . ASP A 1 440 ? -3.557 12.537 12.548 1.00 85.44 440 ASP A CA 1
ATOM 3525 C C . ASP A 1 440 ? -3.140 11.980 11.167 1.00 85.44 440 ASP A C 1
ATOM 3527 O O . ASP A 1 440 ? -3.633 10.958 10.670 1.00 85.44 440 ASP A O 1
ATOM 3531 N N . SER A 1 441 ? -2.207 12.667 10.503 1.00 87.81 441 SER A N 1
ATOM 3532 C CA . SER A 1 441 ? -1.605 12.222 9.236 1.00 87.81 441 SER A CA 1
ATOM 3533 C C . SER A 1 441 ? -0.651 11.030 9.365 1.00 87.81 441 SER A C 1
ATOM 3535 O O . SER A 1 441 ? -0.111 10.581 8.351 1.00 87.81 441 SER A O 1
ATOM 3537 N N . ALA A 1 442 ? -0.443 10.486 10.568 1.00 88.75 442 ALA A N 1
ATOM 3538 C CA . ALA A 1 442 ? 0.557 9.452 10.803 1.00 88.75 442 ALA A CA 1
ATOM 3539 C C . ALA A 1 442 ? 0.146 8.067 10.289 1.00 88.75 442 ALA A C 1
ATOM 3541 O O . ALA A 1 442 ? 1.001 7.260 9.911 1.00 88.75 442 ALA A O 1
ATOM 3542 N N . VAL A 1 443 ? -1.160 7.790 10.256 1.00 91.44 443 VAL A N 1
ATOM 3543 C CA . VAL A 1 443 ? -1.701 6.485 9.859 1.00 91.44 443 VAL A CA 1
ATOM 3544 C C . VAL A 1 443 ? -2.620 6.634 8.660 1.00 91.44 443 VAL A C 1
ATOM 3546 O O . VAL A 1 443 ? -3.747 7.106 8.781 1.00 91.44 443 VAL A O 1
ATOM 3549 N N . ASP A 1 444 ? -2.168 6.195 7.494 1.00 94.19 444 ASP A N 1
ATOM 3550 C CA . ASP A 1 444 ? -3.039 6.050 6.330 1.00 94.19 444 ASP A CA 1
ATOM 3551 C C . ASP A 1 444 ? -3.763 4.702 6.380 1.00 94.19 444 ASP A C 1
ATOM 3553 O O . ASP A 1 444 ? -3.374 3.804 7.131 1.00 94.19 444 ASP A O 1
ATOM 3557 N N . PHE A 1 445 ? -4.820 4.528 5.589 1.00 95.50 445 PHE A N 1
ATOM 3558 C CA . PHE A 1 445 ? -5.461 3.219 5.489 1.00 95.50 445 PHE A CA 1
ATOM 3559 C C . PHE A 1 445 ? -6.138 2.973 4.148 1.00 95.50 445 PHE A C 1
ATOM 3561 O O . PHE A 1 445 ? -6.564 3.894 3.449 1.00 95.50 445 PHE A O 1
ATOM 3568 N N . LEU A 1 446 ? -6.272 1.693 3.815 1.00 95.88 446 LEU A N 1
ATOM 3569 C CA . LEU A 1 446 ? -7.071 1.195 2.704 1.00 95.88 446 LEU A CA 1
ATOM 3570 C C . LEU A 1 446 ? -8.329 0.510 3.247 1.00 95.88 446 LEU A C 1
ATOM 3572 O O . LEU A 1 446 ? -8.235 -0.336 4.134 1.00 95.88 446 LEU A O 1
ATOM 3576 N N . LEU A 1 447 ? -9.497 0.850 2.702 1.00 95.44 447 LEU A N 1
ATOM 3577 C CA . LEU A 1 447 ? -10.746 0.134 2.962 1.00 95.44 447 LEU A CA 1
ATOM 3578 C C . LEU A 1 447 ? -11.033 -0.838 1.823 1.00 95.44 447 LEU A C 1
ATOM 3580 O O . LEU A 1 447 ? -11.515 -0.448 0.765 1.00 95.44 447 LEU A O 1
ATOM 3584 N N . GLU A 1 448 ? -10.756 -2.112 2.042 1.00 93.25 448 GLU A N 1
ATOM 3585 C CA . GLU A 1 448 ? -11.069 -3.189 1.109 1.00 93.25 448 GLU A CA 1
ATOM 3586 C C . GLU A 1 448 ? -12.512 -3.674 1.332 1.00 93.25 448 GLU A C 1
ATOM 3588 O O . GLU A 1 448 ? -13.029 -3.651 2.450 1.00 93.25 448 GLU A O 1
ATOM 3593 N N . GLU A 1 449 ? -13.176 -4.132 0.267 1.00 90.62 449 GLU A N 1
ATOM 3594 C CA . GLU A 1 449 ? -14.509 -4.766 0.340 1.00 90.62 449 GLU A CA 1
ATOM 3595 C C . GLU A 1 449 ? -15.597 -3.903 1.019 1.00 90.62 449 GLU A C 1
ATOM 3597 O O . GLU A 1 449 ? -16.566 -4.438 1.563 1.00 90.62 449 GLU A O 1
ATOM 3602 N N . LEU A 1 450 ? -15.457 -2.570 0.992 1.00 94.69 450 LEU A N 1
ATOM 3603 C CA . LEU A 1 450 ? -16.433 -1.659 1.588 1.00 94.69 450 LEU A CA 1
ATOM 3604 C C . LEU A 1 450 ? -17.789 -1.775 0.871 1.00 94.69 450 LEU A C 1
ATOM 3606 O O . LEU A 1 450 ? -17.925 -1.454 -0.311 1.00 94.69 450 LEU A O 1
ATOM 3610 N N . GLN A 1 451 ? -18.810 -2.199 1.606 1.00 93.44 451 GLN A N 1
ATOM 3611 C CA . GLN A 1 451 ? -20.169 -2.389 1.113 1.00 93.44 451 GLN A CA 1
ATOM 3612 C C . GLN A 1 451 ? -21.166 -1.711 2.042 1.00 93.44 451 GLN A C 1
ATOM 3614 O O . GLN A 1 451 ? -21.038 -1.771 3.262 1.00 93.44 451 GLN A O 1
ATOM 3619 N N . HIS A 1 452 ? -22.191 -1.114 1.444 1.00 92.50 452 HIS A N 1
ATOM 3620 C CA . HIS A 1 452 ? -23.378 -0.644 2.139 1.00 92.50 452 HIS A CA 1
ATOM 3621 C C . HIS A 1 452 ? -24.587 -1.342 1.513 1.00 92.50 452 HIS A C 1
ATOM 3623 O O . HIS A 1 452 ? -24.808 -1.259 0.305 1.00 92.50 452 HIS A O 1
ATOM 3629 N N . LYS A 1 453 ? -25.322 -2.107 2.320 1.00 89.88 453 LYS A N 1
ATOM 3630 C CA . LYS A 1 453 ? -26.482 -2.884 1.886 1.00 89.88 453 LYS A CA 1
ATOM 3631 C C . LYS A 1 453 ? -27.679 -2.559 2.755 1.00 89.88 453 LYS A C 1
ATOM 3633 O O . LYS A 1 453 ? -27.606 -2.641 3.976 1.00 89.88 453 LYS A O 1
ATOM 3638 N N . ASN A 1 454 ? -28.807 -2.329 2.102 1.00 81.31 454 ASN A N 1
ATOM 3639 C CA . ASN A 1 454 ? -30.107 -2.336 2.749 1.00 81.31 454 ASN A CA 1
ATOM 3640 C C . ASN A 1 454 ? -30.722 -3.723 2.595 1.00 81.31 454 ASN A C 1
ATOM 3642 O O . ASN A 1 454 ? -30.604 -4.337 1.531 1.00 81.31 454 ASN A O 1
ATOM 3646 N N . ALA A 1 455 ? -31.453 -4.194 3.602 1.00 63.81 455 ALA A N 1
ATOM 3647 C CA . ALA A 1 455 ? -32.193 -5.456 3.527 1.00 63.81 455 ALA A CA 1
ATOM 3648 C C . ALA A 1 455 ? -33.298 -5.481 2.435 1.00 63.81 455 ALA A C 1
ATOM 3650 O O . ALA A 1 455 ? -33.952 -6.502 2.241 1.00 63.81 455 ALA A O 1
ATOM 3651 N N . TYR A 1 456 ? -33.477 -4.392 1.675 1.00 53.28 456 TYR A N 1
ATOM 3652 C CA . TYR A 1 456 ? -34.490 -4.238 0.629 1.00 53.28 456 TYR A CA 1
ATOM 3653 C C . TYR A 1 456 ? -33.907 -3.930 -0.766 1.00 53.28 456 TYR A C 1
ATOM 3655 O O . TYR A 1 456 ? -34.428 -3.081 -1.485 1.00 53.28 456 TYR A O 1
ATOM 3663 N N . ASN A 1 457 ? -32.833 -4.606 -1.188 1.00 44.94 457 ASN A N 1
ATOM 3664 C CA . ASN A 1 457 ? -32.426 -4.570 -2.600 1.00 44.94 457 ASN A CA 1
ATOM 3665 C C . ASN A 1 457 ? -33.194 -5.624 -3.415 1.00 44.94 457 ASN A C 1
ATOM 3667 O O . ASN A 1 457 ? -32.820 -6.791 -3.492 1.00 44.94 457 ASN A O 1
ATOM 3671 N N . TYR A 1 458 ? -34.320 -5.156 -3.959 1.00 40.69 458 TYR A N 1
ATOM 3672 C CA . TYR A 1 458 ? -35.044 -5.598 -5.155 1.00 40.69 458 TYR A CA 1
ATOM 3673 C C . TYR A 1 458 ? -34.695 -7.005 -5.688 1.00 40.69 458 TYR A C 1
ATOM 3675 O O . TYR A 1 458 ? -33.757 -7.200 -6.463 1.00 40.69 458 TYR A O 1
ATOM 3683 N N . ARG A 1 459 ? -35.569 -7.981 -5.396 1.00 35.81 459 ARG A N 1
ATOM 3684 C CA . ARG A 1 459 ? -35.877 -9.015 -6.393 1.00 35.81 459 ARG A CA 1
ATOM 3685 C C . ARG A 1 459 ? -36.326 -8.273 -7.647 1.00 35.81 459 ARG A C 1
ATOM 3687 O O . ARG A 1 459 ? -37.353 -7.604 -7.615 1.00 35.81 459 ARG A O 1
ATOM 3694 N N . ASN A 1 460 ? -35.542 -8.369 -8.714 1.00 36.56 460 ASN A N 1
ATOM 3695 C CA . ASN A 1 460 ? -35.875 -7.817 -10.018 1.00 36.56 460 ASN A CA 1
ATOM 3696 C C . ASN A 1 460 ? -37.319 -8.237 -10.393 1.00 36.56 460 ASN A C 1
ATOM 3698 O O . ASN A 1 460 ? -37.551 -9.435 -10.586 1.00 36.56 460 ASN A O 1
ATOM 3702 N N . PRO A 1 461 ? -38.301 -7.316 -10.467 1.00 42.09 461 PRO A N 1
ATOM 3703 C CA . PRO A 1 461 ? -39.707 -7.648 -10.680 1.00 42.09 461 PRO A CA 1
ATOM 3704 C C . PRO A 1 461 ? -39.913 -8.329 -12.031 1.00 42.09 461 PRO A C 1
ATOM 3706 O O . PRO A 1 461 ? -40.852 -9.103 -12.185 1.00 42.09 461 PRO A O 1
ATOM 3709 N N . TRP A 1 462 ? -38.983 -8.144 -12.973 1.00 47.25 462 TRP A N 1
ATOM 3710 C CA . TRP A 1 462 ? -38.963 -8.853 -14.246 1.00 47.25 462 TRP A CA 1
ATOM 3711 C C . TRP A 1 462 ? -38.830 -10.371 -14.086 1.00 47.25 462 TRP A C 1
ATOM 3713 O O . TRP A 1 462 ? -39.464 -11.106 -14.832 1.00 47.25 462 TRP A O 1
ATOM 3723 N N . ILE A 1 463 ? -38.099 -10.873 -13.085 1.00 52.31 463 ILE A N 1
ATOM 3724 C CA . ILE A 1 463 ? -37.935 -12.324 -12.892 1.00 52.31 463 ILE A CA 1
ATOM 3725 C C . ILE A 1 463 ? -39.184 -12.932 -12.241 1.00 52.31 463 ILE A C 1
ATOM 3727 O O . ILE A 1 463 ? -39.601 -14.029 -12.609 1.00 52.31 463 ILE A O 1
ATOM 3731 N N . THR A 1 464 ? -39.844 -12.214 -11.328 1.00 52.00 464 THR A N 1
ATOM 3732 C CA . THR A 1 464 ? -41.107 -12.685 -10.741 1.00 52.00 464 THR A CA 1
ATOM 3733 C C . THR A 1 464 ? -42.271 -12.603 -11.721 1.00 52.00 464 THR A C 1
ATOM 3735 O O . THR A 1 464 ? -43.072 -13.526 -11.745 1.00 52.00 464 THR A O 1
ATOM 3738 N N . VAL A 1 465 ? -42.342 -11.567 -12.566 1.00 55.84 465 VAL A N 1
ATOM 3739 C CA . VAL A 1 465 ? -43.395 -11.440 -13.589 1.00 55.84 465 VAL A CA 1
ATOM 3740 C C . VAL A 1 465 ? -43.200 -12.464 -14.710 1.00 55.84 465 VAL A C 1
ATOM 3742 O O . VAL A 1 465 ? -44.165 -13.084 -15.138 1.00 55.84 465 VAL 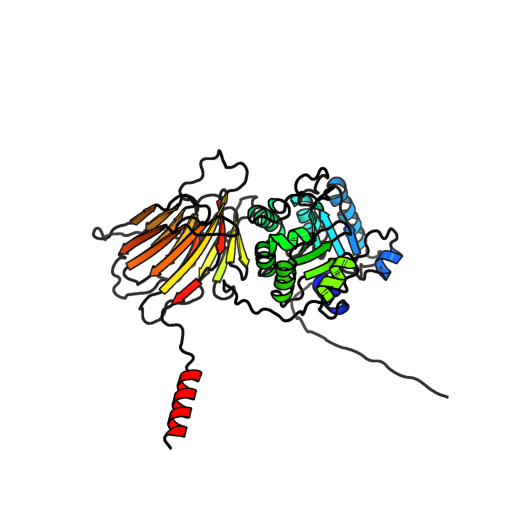A O 1
ATOM 3745 N N . VAL A 1 466 ? -41.962 -12.736 -15.135 1.00 59.94 466 VAL A N 1
ATOM 3746 C CA . VAL A 1 466 ? -41.694 -13.805 -16.114 1.00 59.94 466 VAL A CA 1
ATOM 3747 C C . VAL A 1 466 ? -41.984 -15.184 -15.514 1.00 59.94 466 VAL A C 1
ATOM 3749 O O . VAL A 1 466 ? -42.576 -16.014 -16.193 1.00 59.94 466 VAL A O 1
ATOM 3752 N N . SER A 1 467 ? -41.676 -15.422 -14.233 1.00 60.22 467 SER A N 1
ATOM 3753 C CA . SER A 1 467 ? -42.020 -16.684 -13.561 1.00 60.22 467 SER A CA 1
ATOM 3754 C C . SER A 1 467 ? -43.525 -16.874 -13.360 1.00 60.22 467 SER A C 1
ATOM 3756 O O . SER A 1 467 ? -43.987 -18.008 -13.449 1.00 60.22 467 SER A O 1
ATOM 3758 N N . THR A 1 468 ? -44.299 -15.819 -13.083 1.00 62.69 468 THR A N 1
ATOM 3759 C CA . THR A 1 468 ? -45.760 -15.936 -12.932 1.00 62.69 468 THR A CA 1
ATOM 3760 C C . THR A 1 468 ? -46.470 -16.024 -14.276 1.00 62.69 468 THR A C 1
ATOM 3762 O O . THR A 1 468 ? -47.436 -16.773 -14.386 1.00 62.69 468 THR A O 1
ATOM 3765 N N . ILE A 1 469 ? -45.971 -15.349 -15.316 1.00 68.50 469 ILE A N 1
ATOM 3766 C CA . ILE A 1 469 ? -46.486 -15.498 -16.684 1.00 68.50 469 ILE A CA 1
ATOM 3767 C C . ILE A 1 469 ? -46.156 -16.894 -17.231 1.00 68.50 469 ILE A C 1
ATOM 3769 O O . ILE A 1 469 ? -47.039 -17.531 -17.795 1.00 68.50 469 ILE A O 1
ATOM 3773 N N . LEU A 1 470 ? -44.950 -17.430 -17.001 1.00 69.38 470 LEU A N 1
ATOM 3774 C CA . LEU A 1 470 ? -44.616 -18.810 -17.385 1.00 69.38 470 LEU A CA 1
ATOM 3775 C C . LEU A 1 470 ? -45.443 -19.850 -16.622 1.00 69.38 470 LEU A C 1
ATOM 3777 O O . LEU A 1 470 ? -45.854 -20.829 -17.233 1.00 69.38 470 LEU A O 1
ATOM 3781 N N . LEU A 1 471 ? -45.740 -19.641 -15.332 1.00 71.44 471 LEU A N 1
ATOM 3782 C CA . LEU A 1 471 ? -46.635 -20.544 -14.597 1.00 71.44 471 LEU A CA 1
ATOM 3783 C C . LEU A 1 471 ? -48.087 -20.456 -15.081 1.00 71.44 471 LEU A C 1
ATOM 3785 O O . LEU A 1 471 ? -48.747 -21.484 -15.167 1.00 71.44 471 LEU A O 1
ATOM 3789 N N . MET A 1 472 ? -48.581 -19.262 -15.420 1.00 72.62 472 MET A N 1
ATOM 3790 C CA . MET A 1 472 ? -49.933 -19.096 -15.967 1.00 72.62 472 MET A CA 1
ATOM 3791 C C . MET A 1 472 ? -50.065 -19.699 -17.369 1.00 72.62 472 MET A C 1
ATOM 3793 O O . MET A 1 472 ? -51.102 -20.271 -17.674 1.00 72.62 472 MET A O 1
ATOM 3797 N N . ILE A 1 473 ? -49.017 -19.638 -18.197 1.00 79.00 473 ILE A N 1
ATOM 3798 C CA . ILE A 1 473 ? -48.989 -20.297 -19.515 1.00 79.00 473 ILE A CA 1
ATOM 3799 C C . ILE A 1 473 ? -48.883 -21.826 -19.383 1.00 79.00 473 ILE A C 1
ATOM 3801 O O . ILE A 1 473 ? -49.307 -22.533 -20.283 1.00 79.00 473 ILE A O 1
ATOM 3805 N N . TYR A 1 474 ? -48.349 -22.351 -18.275 1.00 77.25 474 TYR A N 1
ATOM 3806 C CA . TYR A 1 474 ? -48.298 -23.799 -18.025 1.00 77.25 474 TYR A CA 1
ATOM 3807 C C . TYR A 1 474 ? -49.580 -24.371 -17.386 1.00 77.25 474 TYR A C 1
ATOM 3809 O O . TYR A 1 474 ? -49.715 -25.588 -17.286 1.00 77.25 474 TYR A O 1
ATOM 3817 N N . LEU A 1 475 ? -50.488 -23.511 -16.908 1.00 77.62 475 LEU A N 1
ATOM 3818 C CA . LEU A 1 475 ? -51.755 -23.880 -16.253 1.00 77.62 475 LEU A CA 1
ATOM 3819 C C . LEU A 1 475 ? -53.002 -23.574 -17.109 1.00 77.62 475 LEU A C 1
ATOM 3821 O O . LEU A 1 475 ? -54.113 -23.898 -16.686 1.00 77.62 475 LEU A O 1
ATOM 3825 N N . LEU A 1 476 ? -52.811 -22.976 -18.288 1.00 66.56 476 LEU A N 1
ATOM 3826 C CA . LEU A 1 476 ? -53.784 -22.830 -19.378 1.00 66.56 476 LEU A CA 1
ATOM 3827 C C . LEU A 1 476 ? -53.453 -23.840 -20.477 1.00 66.56 476 LEU A C 1
ATOM 3829 O O . LEU A 1 476 ? -54.415 -24.348 -21.095 1.00 66.56 476 LEU A O 1
#